Protein AF-A0A938N2I1-F1 (afdb_monomer_lite)

Foldseek 3Di:
DQDDADPVNPHGDDVVVVCVVVVNQDPVNCCVPPNDDPVVVVVVVVVVVPDPDPPVPVVVCVPDVDPCPVVVVVVVVVVVVQQDDPPDCNRPPNVVVVVVVVVVVVVVVPDDPPVNVVVVVVVVVVVVVVVVVVVVVVVVVVVVVVVVVVVVVCVVVVVVVVVVVVCCVVCVPPDDDPPCNVVVVVVVVVVVVVVVVVVVVVVVVVVVVVVVVVVDDDDVVCVVCVVVVVVVVVVVVVVVVVVVVVVVVVVVVVVVLVVQLVVCVVVVHHSDPVCVVVVDDDPVRVVVVVVVVVVCVVVVCVVVVVVVCVVVVVVVVVVVVVVVVPDDDDDDDPVVVVVVVVVVVCVCLVVVLVVLVVVLVVLVVVLVVLQVVQPQDDDDLVVLLVDPADDLVVLVVLLVQLVVLVVQLVVLVVVLVVLVVVLVVLVVVLVVLCVVDVQAEPVNLVVLVVLLVLLVVQVCCCPPVVDHDPVNFVVLCVVQPPDDGSVSSSVSSVVVSVVNVVSCVVCVVSNVVSVVSVVVSVVSVVVSVVSVVSSVVSVVSSVVSQVVVQVSCVVVVGRDDRSVVVSVSVVSSVVSSVSVVVSVVSVVVSVVSVVVVVVVVD

Secondary structure (DSSP, 8-state):
----B-TTSSSBPPHHHHHHHTTT--HHHHHHHH---HHHHHHHHHHHHT--S-HHHHHHHTTS----HHHHHHHHHHHHHHH--TT-SSSHHHHHHHHHHHHHHHHHHHSPPHHHHHHHHHHHHHHHHHHHHHHHHHHHHHHHHHHHHHHHHHHHHHHHHHHHHHHHHHHTTS----TTHHHHHHHHHHHHHHHHHHHHHHHHHHHHHHHHHHH----HHHHHTHHHHHHHHHHHHHHHHHHHHHHHHHHHHHHHHHHHHHHHHHTT--S-GGGGGGG---HHHHHHHHHHHHHHHHHHHHHHHHHHHHHHHHHHHHHHHHHHTT-------HHHHHHHHHHHTTTTHHHHHHHHHHHHHHHHHHHHHHHHHSTT--S-HHHHHT--PPPHHHHHHHHHHHHHHHHHHHHHHHHHHHHHHHHHHHHHHHHHHHHH-----HHHHHHHHHHHHHHHHHHHHHHHT----HHHHHHHHHHT-S-SSHHHHHHHHHHHHHHHHHHHHHTHHHHHHHHHHHHHHHHHHHHHHHHHHHHHHHHHHHHHHHHHHHHHHGGGT-----HHHHHHHHHHHHHHHHHHHHHHHHHHHHHHHHHHHHHHH-

pLDDT: mean 82.37, std 12.14, range [41.56, 96.88]

Radius of gyration: 86.74 Å; chains: 1; bounding box: 166×81×293 Å

Structure (mmCIF, N/CA/C/O backbone):
data_AF-A0A938N2I1-F1
#
_entry.id   AF-A0A938N2I1-F1
#
loop_
_atom_site.group_PDB
_atom_site.id
_atom_site.type_symbol
_atom_site.label_atom_id
_atom_site.label_alt_id
_atom_site.label_comp_id
_atom_site.label_asym_id
_atom_site.label_entity_id
_atom_site.label_seq_id
_atom_site.pdbx_PDB_ins_code
_atom_site.Cartn_x
_atom_site.Cartn_y
_atom_site.Cartn_z
_atom_site.occupancy
_atom_site.B_iso_or_equiv
_atom_site.auth_seq_id
_atom_site.auth_comp_id
_atom_site.auth_asym_id
_atom_site.auth_atom_id
_atom_site.pdbx_PDB_model_num
ATOM 1 N N . ALA A 1 1 ? 80.152 31.173 -165.883 1.00 45.31 1 ALA A N 1
ATOM 2 C CA . ALA A 1 1 ? 80.785 30.835 -167.173 1.00 45.31 1 ALA A CA 1
ATOM 3 C C . ALA A 1 1 ? 79.683 30.381 -168.123 1.00 45.31 1 ALA A C 1
ATOM 5 O O . ALA A 1 1 ? 78.932 29.492 -167.754 1.00 45.31 1 ALA A O 1
ATOM 6 N N . GLN A 1 2 ? 79.508 31.047 -169.268 1.00 51.62 2 GLN A N 1
ATOM 7 C CA . GLN A 1 2 ? 78.517 30.674 -170.286 1.00 51.62 2 GLN A CA 1
ATOM 8 C C . GLN A 1 2 ? 79.033 29.441 -171.042 1.00 51.62 2 GLN A C 1
ATOM 10 O O . GLN A 1 2 ? 79.895 29.564 -171.906 1.00 51.62 2 GLN A O 1
ATOM 15 N N . THR A 1 3 ? 78.586 28.248 -170.651 1.00 59.12 3 THR A N 1
ATOM 16 C CA . THR A 1 3 ? 79.136 26.962 -171.125 1.00 59.12 3 THR A CA 1
ATOM 17 C C . THR A 1 3 ? 78.235 26.197 -172.091 1.00 59.12 3 THR A C 1
ATOM 19 O O . THR A 1 3 ? 78.652 25.154 -172.583 1.00 59.12 3 THR A O 1
ATOM 22 N N . LEU A 1 4 ? 77.033 26.688 -172.405 1.00 66.75 4 LEU A N 1
ATOM 23 C CA . LEU A 1 4 ? 76.120 26.001 -173.322 1.00 66.75 4 LEU A CA 1
ATOM 24 C C . LEU A 1 4 ? 76.159 26.640 -174.714 1.00 66.75 4 LEU A C 1
ATOM 26 O O . LEU A 1 4 ? 75.893 27.832 -174.867 1.00 66.75 4 LEU A O 1
ATOM 30 N N . ARG A 1 5 ? 76.506 25.831 -175.717 1.00 73.50 5 ARG A N 1
ATOM 31 C CA . ARG A 1 5 ? 76.580 26.199 -177.137 1.00 73.50 5 ARG A CA 1
ATOM 32 C C . ARG A 1 5 ? 75.444 25.545 -177.926 1.00 73.50 5 ARG A C 1
ATOM 34 O O . ARG A 1 5 ? 74.864 24.557 -177.474 1.00 73.50 5 ARG A O 1
ATOM 41 N N . ALA A 1 6 ? 75.097 26.127 -179.069 1.00 69.81 6 ALA A N 1
ATOM 42 C CA . ALA A 1 6 ? 74.129 25.584 -180.013 1.00 69.81 6 ALA A CA 1
ATOM 43 C C . ALA A 1 6 ? 74.694 24.354 -180.755 1.00 69.81 6 ALA A C 1
ATOM 45 O O . ALA A 1 6 ? 75.858 23.994 -180.606 1.00 69.81 6 ALA A O 1
ATOM 46 N N . ALA A 1 7 ? 73.852 23.677 -181.545 1.00 73.19 7 ALA A N 1
ATOM 47 C CA . ALA A 1 7 ? 74.183 22.398 -182.187 1.00 73.19 7 ALA A CA 1
ATOM 48 C C . ALA A 1 7 ? 75.323 22.464 -183.231 1.00 73.19 7 ALA A C 1
ATOM 50 O O . ALA A 1 7 ? 75.800 21.418 -183.664 1.00 73.19 7 ALA A O 1
ATOM 51 N N . ASP A 1 8 ? 75.752 23.662 -183.632 1.00 66.75 8 ASP A N 1
ATOM 52 C CA . ASP A 1 8 ? 76.902 23.911 -184.510 1.00 66.75 8 ASP A CA 1
ATOM 53 C C . ASP A 1 8 ? 78.233 24.096 -183.750 1.00 66.75 8 ASP A C 1
ATOM 55 O O . ASP A 1 8 ? 79.271 24.302 -184.372 1.00 66.75 8 ASP A O 1
ATOM 59 N N . ASP A 1 9 ? 78.198 24.004 -182.414 1.00 71.50 9 ASP A N 1
ATOM 60 C CA . ASP A 1 9 ? 79.313 24.102 -181.459 1.00 71.50 9 ASP A CA 1
ATOM 61 C C . ASP A 1 9 ? 80.126 25.417 -181.511 1.00 71.50 9 ASP A C 1
ATOM 63 O O . ASP A 1 9 ? 81.188 25.559 -180.887 1.00 71.50 9 ASP A O 1
ATOM 67 N N . ILE A 1 10 ? 79.603 26.426 -182.213 1.00 70.38 10 ILE A N 1
ATOM 68 C CA . ILE A 1 10 ? 80.241 27.737 -182.391 1.00 70.38 10 ILE A CA 1
ATOM 69 C C . ILE A 1 10 ? 79.422 28.831 -181.703 1.00 70.38 10 ILE A C 1
ATOM 71 O O . ILE A 1 10 ? 80.005 29.663 -181.002 1.00 70.38 10 ILE A O 1
ATOM 75 N N . GLU A 1 11 ? 78.093 28.832 -181.838 1.00 69.62 11 GLU A N 1
ATOM 76 C CA . GLU A 1 11 ? 77.262 29.896 -181.266 1.00 69.62 11 GLU A CA 1
ATOM 77 C C . GLU A 1 11 ? 76.900 29.636 -179.787 1.00 69.62 11 GLU A C 1
ATOM 79 O O . GLU A 1 11 ? 76.426 28.552 -179.440 1.00 69.62 11 GLU A O 1
ATOM 84 N N . PRO A 1 12 ? 77.090 30.607 -178.870 1.00 69.81 12 PRO A N 1
ATOM 85 C CA . PRO A 1 12 ? 76.629 30.490 -177.486 1.00 69.81 12 PRO A CA 1
ATOM 86 C C . PRO A 1 12 ? 75.097 30.604 -177.390 1.00 69.81 12 PRO A C 1
ATOM 88 O O . PRO A 1 12 ? 74.485 31.479 -178.000 1.00 69.81 12 PRO A O 1
ATOM 91 N N . LEU A 1 13 ? 74.471 29.731 -176.594 1.00 70.31 13 LEU A N 1
ATOM 92 C CA . LEU A 1 13 ? 73.016 29.686 -176.422 1.00 70.31 13 LEU A CA 1
ATOM 93 C C . LEU A 1 13 ? 72.529 30.826 -175.504 1.00 70.31 13 LEU A C 1
ATOM 95 O O . LEU A 1 13 ? 73.109 31.058 -174.442 1.00 70.31 13 LEU A O 1
ATOM 99 N N . ASP A 1 14 ? 71.434 31.495 -175.879 1.00 70.94 14 ASP A N 1
ATOM 100 C CA . ASP A 1 14 ? 70.808 32.563 -175.081 1.00 70.94 14 ASP A CA 1
ATOM 101 C C . ASP A 1 14 ? 70.443 32.071 -173.655 1.00 70.94 14 ASP A C 1
ATOM 103 O O . ASP A 1 14 ? 69.648 31.128 -173.521 1.00 70.94 14 ASP A O 1
ATOM 107 N N . PRO A 1 15 ? 70.964 32.704 -172.580 1.00 67.75 15 PRO A N 1
ATOM 108 C CA . PRO A 1 15 ? 70.639 32.364 -171.193 1.00 67.75 15 PRO A CA 1
ATOM 109 C C . PRO A 1 15 ? 69.137 32.361 -170.876 1.00 67.75 15 PRO A C 1
ATOM 111 O O . PRO A 1 15 ? 68.698 31.602 -170.008 1.00 67.75 15 PRO A O 1
ATOM 114 N N . ALA A 1 16 ? 68.330 33.160 -171.586 1.00 69.12 16 ALA A N 1
ATOM 115 C CA . ALA A 1 16 ? 66.882 33.209 -171.381 1.00 69.12 16 ALA A CA 1
ATOM 116 C C . ALA A 1 16 ? 66.193 31.873 -171.716 1.00 69.12 16 ALA A C 1
ATOM 118 O O . ALA A 1 16 ? 65.200 31.505 -171.083 1.00 69.12 16 ALA A O 1
ATOM 119 N N . ARG A 1 17 ? 66.749 31.096 -172.657 1.00 70.25 17 ARG A N 1
ATOM 120 C CA . ARG A 1 17 ? 66.236 29.763 -173.006 1.00 70.25 17 ARG A CA 1
ATOM 121 C C . ARG A 1 17 ? 66.430 28.762 -171.866 1.00 70.25 17 ARG A C 1
ATOM 123 O O . ARG A 1 17 ? 65.514 27.998 -171.576 1.00 70.25 17 ARG A O 1
ATOM 130 N N . LEU A 1 18 ? 67.580 28.802 -171.188 1.00 69.75 18 LEU A N 1
ATOM 131 C CA . LEU A 1 18 ? 67.848 27.953 -170.022 1.00 69.75 18 LEU A CA 1
ATOM 132 C C . LEU A 1 18 ? 66.961 28.350 -168.831 1.00 69.75 18 LEU A C 1
ATOM 134 O O . LEU A 1 18 ? 66.382 27.481 -168.186 1.00 69.75 18 LEU A O 1
ATOM 138 N N . ALA A 1 19 ? 66.788 29.652 -168.583 1.00 67.75 19 ALA A N 1
ATOM 139 C CA . ALA A 1 19 ? 65.918 30.150 -167.516 1.00 67.75 19 ALA A CA 1
ATOM 140 C C . ALA A 1 19 ? 64.449 29.715 -167.695 1.00 67.75 19 ALA A C 1
ATOM 142 O O . ALA A 1 19 ? 63.786 29.365 -166.718 1.00 67.75 19 ALA A O 1
ATOM 143 N N . GLY A 1 20 ? 63.959 29.664 -168.941 1.00 72.44 20 GLY A N 1
ATOM 144 C CA . GLY A 1 20 ? 62.635 29.124 -169.263 1.00 72.44 20 GLY A CA 1
ATOM 145 C C . GLY A 1 20 ? 62.502 27.619 -168.998 1.00 72.44 20 GLY A C 1
ATOM 146 O O . GLY A 1 20 ? 61.461 27.176 -168.522 1.00 72.44 20 GLY A O 1
ATOM 147 N N . MET A 1 21 ? 63.557 26.833 -169.244 1.00 68.19 21 MET A N 1
ATOM 148 C CA . MET A 1 21 ? 63.568 25.389 -168.955 1.00 68.19 21 MET A CA 1
ATOM 149 C C . MET A 1 21 ? 63.706 25.079 -167.453 1.00 68.19 21 MET A C 1
ATOM 151 O O . MET A 1 21 ? 63.210 24.049 -167.005 1.00 68.19 21 MET A O 1
ATOM 155 N N . LEU A 1 22 ? 64.334 25.966 -166.672 1.00 70.25 22 LEU A N 1
ATOM 156 C CA . LEU A 1 22 ? 64.525 25.820 -165.220 1.00 70.25 22 LEU A CA 1
ATOM 157 C C . LEU A 1 22 ? 63.350 26.352 -164.374 1.00 70.25 22 LEU A C 1
ATOM 159 O O . LEU A 1 22 ? 63.388 26.258 -163.148 1.00 70.25 22 LEU A O 1
ATOM 163 N N . GLY A 1 23 ? 62.303 26.911 -164.993 1.00 69.69 23 GLY A N 1
ATOM 164 C CA . GLY A 1 23 ? 61.063 27.285 -164.298 1.00 69.69 23 GLY A CA 1
ATOM 165 C C . GLY A 1 23 ? 61.238 28.302 -163.162 1.00 69.69 23 GLY A C 1
ATOM 166 O O . GLY A 1 23 ? 60.478 28.272 -162.197 1.00 69.69 23 GLY A O 1
ATOM 167 N N . GLY A 1 24 ? 62.243 29.181 -163.247 1.00 69.69 24 GLY A N 1
ATOM 168 C CA . GLY A 1 24 ? 62.524 30.192 -162.220 1.00 69.69 24 GLY A CA 1
ATOM 169 C C . GLY A 1 24 ? 63.278 29.683 -160.985 1.00 69.69 24 GLY A C 1
ATOM 170 O O . GLY A 1 24 ? 63.402 30.429 -160.016 1.00 69.69 24 GLY A O 1
ATOM 171 N N . VAL A 1 25 ? 63.792 28.449 -161.002 1.00 70.06 25 VAL A N 1
ATOM 172 C CA . VAL A 1 25 ? 64.683 27.944 -159.948 1.00 70.06 25 VAL A CA 1
ATOM 173 C C . VAL A 1 25 ? 66.123 28.318 -160.295 1.00 70.06 25 VAL A C 1
ATOM 175 O O . VAL A 1 25 ? 66.682 27.826 -161.275 1.00 70.06 25 VAL A O 1
ATOM 178 N N . ASP A 1 26 ? 66.718 29.202 -159.498 1.00 69.38 26 ASP A N 1
ATOM 179 C CA . ASP A 1 26 ? 68.135 29.549 -159.596 1.00 69.38 26 ASP A CA 1
ATOM 180 C C . ASP A 1 26 ? 69.016 28.545 -158.824 1.00 69.38 26 ASP A C 1
ATOM 182 O O . ASP A 1 26 ? 68.529 27.730 -158.035 1.00 69.38 26 ASP A O 1
ATOM 186 N N . GLU A 1 27 ? 70.331 28.587 -159.060 1.00 66.50 27 GLU A N 1
ATOM 187 C CA . GLU A 1 27 ? 71.318 27.685 -158.437 1.00 66.50 27 GLU A CA 1
ATOM 188 C C . GLU A 1 27 ? 71.217 27.685 -156.901 1.00 66.50 27 GLU A C 1
ATOM 190 O O . GLU A 1 27 ? 71.296 26.633 -156.258 1.00 66.50 27 GLU A O 1
ATOM 195 N N . THR A 1 28 ? 70.954 28.858 -156.319 1.00 66.69 28 THR A N 1
ATOM 196 C CA . THR A 1 28 ? 70.755 29.050 -154.881 1.00 66.69 28 THR A CA 1
ATOM 197 C C . THR A 1 28 ? 69.523 28.301 -154.372 1.00 66.69 28 THR A C 1
ATOM 199 O O . THR A 1 28 ? 69.604 27.562 -153.389 1.00 66.69 28 THR A O 1
ATOM 202 N N . THR A 1 29 ? 68.384 28.441 -155.057 1.00 65.56 29 THR A N 1
ATOM 203 C CA . THR A 1 29 ? 67.123 27.794 -154.673 1.00 65.56 29 THR A CA 1
ATOM 204 C C . THR A 1 29 ? 67.168 26.285 -154.899 1.00 65.56 29 THR A C 1
ATOM 206 O O . THR A 1 29 ? 66.633 25.534 -154.080 1.00 65.56 29 THR A O 1
ATOM 209 N N . PHE A 1 30 ? 67.826 25.817 -155.967 1.00 70.25 30 PHE A N 1
ATOM 210 C CA . PHE A 1 30 ? 68.022 24.383 -156.191 1.00 70.25 30 PHE A CA 1
ATOM 211 C C . PHE A 1 30 ? 68.861 23.767 -155.069 1.00 70.25 30 PHE A C 1
ATOM 213 O O . PHE A 1 30 ? 68.461 22.754 -154.497 1.00 70.25 30 PHE A O 1
ATOM 220 N N . SER A 1 31 ? 69.962 24.421 -154.692 1.00 63.59 31 SER A N 1
ATOM 221 C CA . SER A 1 31 ? 70.847 23.936 -153.630 1.00 63.59 31 SER A CA 1
ATOM 222 C C . SER A 1 31 ? 70.140 23.858 -152.271 1.00 63.59 31 SER A C 1
ATOM 224 O O . SER A 1 31 ? 70.286 22.852 -151.596 1.00 63.59 31 SER A O 1
ATOM 226 N N . GLN A 1 32 ? 69.300 24.840 -151.907 1.00 63.25 32 GLN A N 1
ATOM 227 C CA . GLN A 1 32 ? 68.614 24.874 -150.600 1.00 63.25 32 GLN A CA 1
ATOM 228 C C . GLN A 1 32 ? 67.368 23.981 -150.486 1.00 63.25 32 GLN A C 1
ATOM 230 O O . GLN A 1 32 ? 66.976 23.611 -149.380 1.00 63.25 32 GLN A O 1
ATOM 235 N N . ARG A 1 33 ? 66.676 23.691 -151.598 1.00 60.06 33 ARG A N 1
ATOM 236 C CA . ARG A 1 33 ? 65.424 22.905 -151.583 1.00 60.06 33 ARG A CA 1
ATOM 237 C C . ARG A 1 33 ? 65.586 21.473 -152.086 1.00 60.06 33 ARG A C 1
ATOM 239 O O . ARG A 1 33 ? 64.782 20.624 -151.707 1.00 60.06 33 ARG A O 1
ATOM 246 N N . PHE A 1 34 ? 66.577 21.209 -152.939 1.00 59.84 34 PHE A N 1
ATOM 247 C CA . PHE A 1 34 ? 66.737 19.926 -153.635 1.00 59.84 34 PHE A CA 1
ATOM 248 C C . PHE A 1 34 ? 68.179 19.387 -153.634 1.00 59.84 34 PHE A C 1
ATOM 250 O O . PHE A 1 34 ? 68.386 18.230 -154.000 1.00 59.84 34 PHE A O 1
ATOM 257 N N . GLY A 1 35 ? 69.166 20.182 -153.209 1.00 60.25 35 GLY A N 1
ATOM 258 C CA . GLY A 1 35 ? 70.537 19.742 -152.969 1.00 60.25 35 GLY A CA 1
ATOM 259 C C . GLY A 1 35 ? 70.711 19.240 -151.537 1.00 60.25 35 GLY A C 1
ATOM 260 O O . GLY A 1 35 ? 70.228 19.850 -150.593 1.00 60.25 35 GLY A O 1
ATOM 261 N N . ILE A 1 36 ? 71.397 18.111 -151.362 1.00 60.41 36 ILE A N 1
ATOM 262 C CA . ILE A 1 36 ? 71.869 17.657 -150.051 1.00 60.41 36 ILE A CA 1
ATOM 263 C C . ILE A 1 36 ? 73.392 17.548 -150.128 1.00 60.41 36 ILE A C 1
ATOM 265 O O . ILE A 1 36 ? 73.933 16.645 -150.764 1.00 60.41 36 ILE A O 1
ATOM 269 N N . ASP A 1 37 ? 74.071 18.488 -149.475 1.00 62.97 37 ASP A N 1
ATOM 270 C CA . ASP A 1 37 ? 75.516 18.501 -149.239 1.00 62.97 37 ASP A CA 1
ATOM 271 C C . ASP A 1 37 ? 75.791 18.017 -147.802 1.00 62.97 37 ASP A C 1
ATOM 273 O O . ASP A 1 37 ? 75.073 18.353 -146.857 1.00 62.97 37 ASP A O 1
ATOM 277 N N . TYR A 1 38 ? 76.851 17.226 -147.619 1.00 71.31 38 TYR A N 1
ATOM 278 C CA . TYR A 1 38 ? 77.350 16.793 -146.314 1.00 71.31 38 TYR A CA 1
ATOM 279 C C . TYR A 1 38 ? 77.525 17.955 -145.313 1.00 71.31 38 TYR A C 1
ATOM 281 O O . TYR A 1 38 ? 77.223 17.789 -144.131 1.00 71.31 38 TYR A O 1
ATOM 289 N N . GLN A 1 39 ? 77.950 19.148 -145.747 1.00 65.69 39 GLN A N 1
ATOM 290 C CA . GLN A 1 39 ? 78.059 20.317 -144.866 1.00 65.69 39 GLN A CA 1
ATOM 291 C C . GLN A 1 39 ? 76.696 20.845 -144.387 1.00 65.69 39 GLN A C 1
ATOM 293 O O . GLN A 1 39 ? 76.579 21.228 -143.217 1.00 65.69 39 GLN A O 1
ATOM 298 N N . GLU A 1 40 ? 75.656 20.825 -145.229 1.00 61.50 40 GLU A N 1
ATOM 299 C CA . GLU A 1 40 ? 74.290 21.187 -144.823 1.00 61.50 40 GLU A CA 1
ATOM 300 C C . GLU A 1 40 ? 73.660 20.120 -143.924 1.00 61.50 40 GLU A C 1
ATOM 302 O O . GLU A 1 40 ? 73.012 20.462 -142.934 1.00 61.50 40 GLU A O 1
ATOM 307 N N . LEU A 1 41 ? 73.944 18.837 -144.170 1.00 66.12 41 LEU A N 1
ATOM 308 C CA . LEU A 1 41 ? 73.487 17.741 -143.313 1.00 66.12 41 LEU A CA 1
ATOM 309 C C . LEU A 1 41 ? 74.122 17.803 -141.911 1.00 66.12 41 LEU A C 1
ATOM 311 O O . LEU A 1 41 ? 73.456 17.549 -140.907 1.00 66.12 41 LEU A O 1
ATOM 315 N N . VAL A 1 42 ? 75.392 18.212 -141.815 1.00 69.00 42 VAL A N 1
ATOM 316 C CA . VAL A 1 42 ? 76.092 18.412 -140.534 1.00 69.00 42 VAL A CA 1
ATOM 317 C C . VAL A 1 42 ? 75.622 19.688 -139.815 1.00 69.00 42 VAL A C 1
ATOM 319 O O . VAL A 1 42 ? 75.532 19.686 -138.584 1.00 69.00 42 VAL A O 1
ATOM 322 N N . ARG A 1 43 ? 75.263 20.766 -140.535 1.00 60.88 43 ARG A N 1
ATOM 323 C CA . ARG A 1 43 ? 74.625 21.963 -139.938 1.00 60.88 43 ARG A CA 1
ATOM 324 C C . ARG A 1 43 ? 73.210 21.672 -139.436 1.00 60.88 43 ARG A C 1
ATOM 326 O O . ARG A 1 43 ? 72.906 22.018 -138.295 1.00 60.88 43 ARG A O 1
ATOM 333 N N . GLY A 1 44 ? 72.386 20.991 -140.232 1.00 59.03 44 GLY A N 1
ATOM 334 C CA . GLY A 1 44 ? 71.046 20.546 -139.839 1.00 59.03 44 GLY A CA 1
ATOM 335 C C . GLY A 1 44 ? 71.089 19.569 -138.661 1.00 59.03 44 GLY A C 1
ATOM 336 O O . GLY A 1 44 ? 70.361 19.740 -137.687 1.00 59.03 44 GLY A O 1
ATOM 337 N N . GLY A 1 45 ? 72.029 18.618 -138.675 1.00 62.06 45 GLY A N 1
ATOM 338 C CA . GLY A 1 45 ? 72.260 17.684 -137.570 1.00 62.06 45 GLY A CA 1
ATOM 339 C C . GLY A 1 45 ? 72.716 18.361 -136.272 1.00 62.06 45 GLY A C 1
ATOM 340 O O . GLY A 1 45 ? 72.254 17.985 -135.195 1.00 62.06 45 GLY A O 1
ATOM 341 N N . ARG A 1 46 ? 73.561 19.405 -136.341 1.00 57.78 46 ARG A N 1
ATOM 342 C CA . ARG A 1 46 ? 73.948 20.195 -135.152 1.00 57.78 46 ARG A CA 1
ATOM 343 C C . ARG A 1 46 ? 72.806 21.044 -134.594 1.00 57.78 46 ARG A C 1
ATOM 345 O O . ARG A 1 46 ? 72.719 21.163 -133.376 1.00 57.78 46 ARG A O 1
ATOM 352 N N . ALA A 1 47 ? 71.929 21.583 -135.442 1.00 54.91 47 ALA A N 1
ATOM 353 C CA . ALA A 1 47 ? 70.743 22.323 -135.000 1.00 54.91 47 ALA A CA 1
ATOM 354 C C . ALA A 1 47 ? 69.697 21.407 -134.331 1.00 54.91 47 ALA A C 1
ATOM 356 O O . ALA A 1 47 ? 69.071 21.801 -133.350 1.00 54.91 47 ALA A O 1
ATOM 357 N N . ILE A 1 48 ? 69.567 20.159 -134.797 1.00 56.09 48 ILE A N 1
ATOM 358 C CA . ILE A 1 48 ? 68.667 19.144 -134.218 1.00 56.09 48 ILE A CA 1
ATOM 359 C C . ILE A 1 48 ? 69.208 18.592 -132.884 1.00 56.09 48 ILE A C 1
ATOM 361 O O . ILE A 1 48 ? 68.432 18.315 -131.971 1.00 56.09 48 ILE A O 1
ATOM 365 N N . ALA A 1 49 ? 70.531 18.476 -132.725 1.00 51.62 49 ALA A N 1
ATOM 366 C CA . ALA A 1 49 ? 71.153 17.929 -131.515 1.00 51.62 49 ALA A CA 1
ATOM 367 C C . ALA A 1 49 ? 71.207 18.899 -130.311 1.00 51.62 49 ALA A C 1
ATOM 369 O O . ALA A 1 49 ? 71.518 18.460 -129.206 1.00 51.62 49 ALA A O 1
ATOM 370 N N . GLN A 1 50 ? 70.927 20.199 -130.494 1.00 48.72 50 GLN A N 1
ATOM 371 C CA . GLN A 1 50 ? 71.128 21.231 -129.458 1.00 48.72 50 GLN A CA 1
ATOM 372 C C . GLN A 1 50 ? 69.851 21.926 -128.942 1.00 48.72 50 GLN A C 1
ATOM 374 O O . GLN A 1 50 ? 69.961 22.789 -128.075 1.00 48.72 50 GLN A O 1
ATOM 379 N N . GLY A 1 51 ? 68.642 21.563 -129.391 1.00 41.56 51 GLY A N 1
ATOM 380 C CA . GLY A 1 51 ? 67.440 22.330 -129.021 1.00 41.56 51 GLY A CA 1
ATOM 381 C C . GLY A 1 51 ? 66.110 21.598 -129.175 1.00 41.56 51 GLY A C 1
ATOM 382 O O . GLY A 1 51 ? 65.248 22.026 -129.935 1.00 41.56 51 GLY A O 1
ATOM 383 N N . GLY A 1 52 ? 65.922 20.501 -128.439 1.00 42.00 52 GLY A N 1
ATOM 384 C CA . GLY A 1 52 ? 64.631 19.822 -128.298 1.00 42.00 52 GLY A CA 1
ATOM 385 C C . GLY A 1 52 ? 63.710 20.552 -127.320 1.00 42.00 52 GLY A C 1
ATOM 386 O O . GLY A 1 52 ? 63.575 20.139 -126.172 1.00 42.00 52 GLY A O 1
ATOM 387 N N . GLY A 1 53 ? 63.092 21.644 -127.762 1.00 46.94 53 GLY A N 1
ATOM 388 C CA . GLY A 1 53 ? 62.111 22.383 -126.972 1.00 46.94 53 GLY A CA 1
ATOM 389 C C . GLY A 1 53 ? 61.609 23.608 -127.720 1.00 46.94 53 GLY A C 1
ATOM 390 O O . GLY A 1 53 ? 62.268 24.637 -127.717 1.00 46.94 53 GLY A O 1
ATOM 391 N N . ASP A 1 54 ? 60.432 23.465 -128.326 1.00 55.59 54 ASP A N 1
ATOM 392 C CA . ASP A 1 54 ? 59.667 24.491 -129.051 1.00 55.59 54 ASP A CA 1
ATOM 393 C C . ASP A 1 54 ? 60.020 24.744 -130.531 1.00 55.59 54 ASP A C 1
ATOM 395 O O . ASP A 1 54 ? 60.036 25.865 -131.033 1.00 55.59 54 ASP A O 1
ATOM 399 N N . LEU A 1 55 ? 60.228 23.653 -131.275 1.00 45.31 55 LEU A N 1
ATOM 400 C CA . LEU A 1 55 ? 60.345 23.676 -132.740 1.00 45.31 55 LEU A CA 1
ATOM 401 C C . LEU A 1 55 ? 58.979 23.586 -133.466 1.00 45.31 55 LEU A C 1
ATOM 403 O O . LEU A 1 55 ? 58.924 23.673 -134.686 1.00 45.31 55 LEU A O 1
ATOM 407 N N . GLY A 1 56 ? 57.865 23.427 -132.740 1.00 54.09 56 GLY A N 1
ATOM 408 C CA . GLY A 1 56 ? 56.514 23.365 -133.321 1.00 54.09 56 GLY A CA 1
ATOM 409 C C . GLY A 1 56 ? 55.828 24.728 -133.470 1.00 54.09 56 GLY A C 1
ATOM 410 O O . GLY A 1 56 ? 55.020 24.909 -134.377 1.00 54.09 56 GLY A O 1
ATOM 411 N N . SER A 1 57 ? 56.166 25.702 -132.619 1.00 50.31 57 SER A N 1
ATOM 412 C CA . SER A 1 57 ? 55.518 27.021 -132.578 1.00 50.31 57 SER A CA 1
ATOM 413 C C . SER A 1 57 ? 56.099 28.000 -133.609 1.00 50.31 57 SER A C 1
ATOM 415 O O . SER A 1 57 ? 55.355 28.739 -134.254 1.00 50.31 57 SER A O 1
ATOM 417 N N . VAL A 1 58 ? 57.412 27.951 -133.854 1.00 54.66 58 VAL A N 1
ATOM 418 C CA . VAL A 1 58 ? 58.099 28.834 -134.816 1.00 54.66 58 VAL A CA 1
ATOM 419 C C . VAL A 1 58 ? 57.869 28.387 -136.268 1.00 54.66 58 VAL A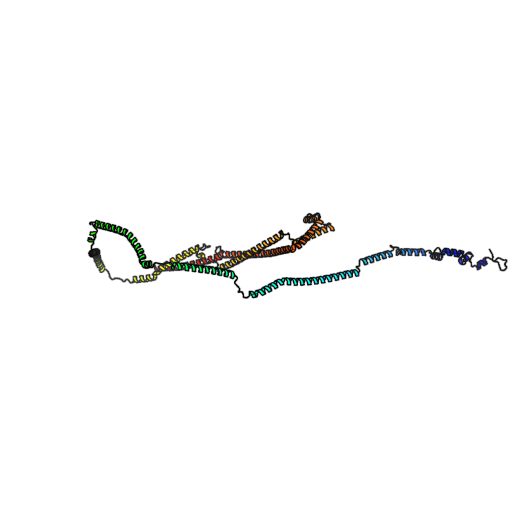 C 1
ATOM 421 O O . VAL A 1 58 ? 57.745 29.224 -137.162 1.00 54.66 58 VAL A O 1
ATOM 424 N N . LEU A 1 59 ? 57.705 27.079 -136.502 1.00 51.75 59 LEU A N 1
ATOM 425 C CA . LEU A 1 59 ? 57.373 26.513 -137.817 1.00 51.75 59 LEU A CA 1
ATOM 426 C C . LEU A 1 59 ? 55.912 26.763 -138.240 1.00 51.75 59 LEU A C 1
ATOM 428 O O . LEU A 1 59 ? 55.632 26.792 -139.435 1.00 51.75 59 LEU A O 1
ATOM 432 N N . PHE A 1 60 ? 54.995 27.011 -137.295 1.00 51.69 60 PHE A N 1
ATOM 433 C CA . PHE A 1 60 ? 53.596 27.358 -137.594 1.00 51.69 60 PHE A CA 1
ATOM 434 C C . PHE A 1 60 ? 53.355 28.880 -137.653 1.00 51.69 60 PHE A C 1
ATOM 436 O O . PHE A 1 60 ? 52.557 29.350 -138.466 1.00 51.69 60 PHE A O 1
ATOM 443 N N . ALA A 1 61 ? 54.085 29.674 -136.858 1.00 52.81 61 ALA A N 1
ATOM 444 C CA . ALA A 1 61 ? 53.946 31.135 -136.815 1.00 52.81 61 ALA A CA 1
ATOM 445 C C . ALA A 1 61 ? 54.487 31.855 -138.069 1.00 52.81 61 ALA A C 1
ATOM 447 O O . ALA A 1 61 ? 54.014 32.941 -138.399 1.00 52.81 61 ALA A O 1
ATOM 448 N N . ALA A 1 62 ? 55.418 31.246 -138.810 1.00 48.00 62 ALA A N 1
ATOM 449 C CA . ALA A 1 62 ? 55.948 31.814 -140.055 1.00 48.00 62 ALA A CA 1
ATOM 450 C C . ALA A 1 62 ? 55.107 31.480 -141.311 1.00 48.00 62 ALA A C 1
ATOM 452 O O . ALA A 1 62 ? 55.317 32.088 -142.357 1.00 48.00 62 ALA A O 1
ATOM 453 N N . GLY A 1 63 ? 54.148 30.544 -141.223 1.00 49.47 63 GLY A N 1
ATOM 454 C CA . GLY A 1 63 ? 53.377 30.048 -142.374 1.00 49.47 63 GLY A CA 1
ATOM 455 C C . GLY A 1 63 ? 51.920 30.521 -142.483 1.00 49.47 63 GLY A C 1
ATOM 456 O O . GLY A 1 63 ? 51.314 30.308 -143.530 1.00 49.47 63 GLY A O 1
ATOM 457 N N . LEU A 1 64 ? 51.335 31.138 -141.442 1.00 55.50 64 LEU A N 1
ATOM 458 C CA . LEU A 1 64 ? 49.878 31.392 -141.381 1.00 55.50 64 LEU A CA 1
ATOM 459 C C . LEU A 1 64 ? 49.424 32.797 -140.926 1.00 55.50 64 LEU A C 1
ATOM 461 O O . LEU A 1 64 ? 48.224 33.033 -140.863 1.00 55.50 64 LEU A O 1
ATOM 465 N N . GLY A 1 65 ? 50.316 33.754 -140.642 1.00 50.97 65 GLY A N 1
ATOM 466 C CA . GLY A 1 65 ? 49.926 35.168 -140.452 1.00 50.97 65 GLY A CA 1
ATOM 467 C C . GLY A 1 65 ? 49.007 35.487 -139.255 1.00 50.97 65 GLY A C 1
ATOM 468 O O . GLY A 1 65 ? 48.368 36.536 -139.250 1.00 50.97 65 GLY A O 1
ATOM 469 N N . ILE A 1 66 ? 48.935 34.623 -138.234 1.00 55.22 66 ILE A N 1
ATOM 470 C CA . ILE A 1 66 ? 48.105 34.815 -137.029 1.00 55.22 66 ILE A CA 1
ATOM 471 C C . ILE A 1 66 ? 49.023 35.046 -135.818 1.00 55.22 66 ILE A C 1
ATOM 473 O O . ILE A 1 66 ? 49.519 34.099 -135.213 1.00 55.22 66 ILE A O 1
ATOM 477 N N . ALA A 1 67 ? 49.255 36.310 -135.459 1.00 57.66 67 ALA A N 1
ATOM 478 C CA . ALA A 1 67 ? 50.131 36.705 -134.347 1.00 57.66 67 ALA A CA 1
ATOM 479 C C . ALA A 1 67 ? 49.487 36.583 -132.941 1.00 57.66 67 ALA A C 1
ATOM 481 O O . ALA A 1 67 ? 50.190 36.712 -131.940 1.00 57.66 67 ALA A O 1
ATOM 482 N N . ASP A 1 68 ? 48.181 36.297 -132.841 1.00 58.97 68 ASP A N 1
ATOM 483 C CA . ASP A 1 68 ? 47.410 36.423 -131.584 1.00 58.97 68 ASP A CA 1
ATOM 484 C C . ASP A 1 68 ? 47.171 35.123 -130.788 1.00 58.97 68 ASP A C 1
ATOM 486 O O . ASP A 1 68 ? 46.686 35.161 -129.654 1.00 58.97 68 ASP A O 1
ATOM 490 N N . LEU A 1 69 ? 47.538 33.949 -131.316 1.00 67.69 69 LEU A N 1
ATOM 491 C CA . LEU A 1 69 ? 47.292 32.666 -130.630 1.00 67.69 69 LEU A CA 1
ATOM 492 C C . LEU A 1 69 ? 48.066 32.526 -129.308 1.00 67.69 69 LEU A C 1
ATOM 494 O O . LEU A 1 69 ? 47.537 31.985 -128.336 1.00 67.69 69 LEU A O 1
ATOM 498 N N . ASN A 1 70 ? 49.281 33.074 -129.232 1.00 66.94 70 ASN A N 1
ATOM 499 C CA . ASN A 1 70 ? 50.092 33.031 -128.012 1.00 66.94 70 ASN A CA 1
ATOM 500 C C . ASN A 1 70 ? 49.507 33.888 -126.880 1.00 66.94 70 ASN A C 1
ATOM 502 O O . ASN A 1 70 ? 49.623 33.511 -125.713 1.00 66.94 70 ASN A O 1
ATOM 506 N N . GLN A 1 71 ? 48.853 35.013 -127.192 1.00 71.75 71 GLN A N 1
ATOM 507 C CA . GLN A 1 71 ? 48.212 35.837 -126.163 1.00 71.75 71 GLN A CA 1
ATOM 508 C C . GLN A 1 71 ? 46.978 35.148 -125.577 1.00 71.75 71 GLN A C 1
ATOM 510 O O . GLN A 1 71 ? 46.804 35.141 -124.359 1.00 71.75 71 GLN A O 1
ATOM 515 N N . ILE A 1 72 ? 46.157 34.511 -126.418 1.00 76.00 72 ILE A N 1
ATOM 516 C CA . ILE A 1 72 ? 44.977 33.762 -125.964 1.00 76.00 72 ILE A CA 1
ATOM 517 C C . ILE A 1 72 ? 45.397 32.542 -125.136 1.00 76.00 72 ILE A C 1
ATOM 519 O O . ILE A 1 72 ? 44.841 32.315 -124.061 1.00 76.00 72 ILE A O 1
ATOM 523 N N . ALA A 1 73 ? 46.412 31.794 -125.582 1.00 75.56 73 ALA A N 1
ATOM 524 C CA . ALA A 1 73 ? 46.948 30.658 -124.834 1.00 75.56 73 ALA A CA 1
ATOM 525 C C . ALA A 1 73 ? 47.497 31.085 -123.463 1.00 75.56 73 ALA A C 1
ATOM 527 O O . ALA A 1 73 ? 47.211 30.438 -122.454 1.00 75.56 73 ALA A O 1
ATOM 528 N N . LYS A 1 74 ? 48.220 32.212 -123.400 1.00 79.12 74 LYS A N 1
ATOM 529 C CA . LYS A 1 74 ? 48.715 32.766 -122.136 1.00 79.12 74 LYS A CA 1
ATOM 530 C C . LYS A 1 74 ? 47.571 33.196 -121.214 1.00 79.12 74 LYS A C 1
ATOM 532 O O . LYS A 1 74 ? 47.583 32.817 -120.051 1.00 79.12 74 LYS A O 1
ATOM 537 N N . ARG A 1 75 ? 46.545 33.885 -121.730 1.00 82.12 75 ARG A N 1
ATOM 538 C CA . ARG A 1 75 ? 45.382 34.302 -120.926 1.00 82.12 75 ARG A CA 1
ATOM 539 C C . ARG A 1 75 ? 44.615 33.112 -120.348 1.00 82.12 75 ARG A C 1
ATOM 541 O O . ARG A 1 75 ? 44.291 33.119 -119.168 1.00 82.12 75 ARG A O 1
ATOM 548 N N . LEU A 1 76 ? 44.365 32.077 -121.152 1.00 81.50 76 LEU A N 1
ATOM 549 C CA . LEU A 1 76 ? 43.714 30.848 -120.682 1.00 81.50 76 LEU A CA 1
ATOM 550 C C . LEU A 1 76 ? 44.568 30.106 -119.645 1.00 81.50 76 LEU A C 1
ATOM 552 O O . LEU A 1 76 ? 44.021 29.531 -118.707 1.00 81.50 76 LEU A O 1
ATOM 556 N N . THR A 1 77 ? 45.896 30.149 -119.785 1.00 81.44 77 THR A N 1
ATOM 557 C CA . THR A 1 77 ? 46.821 29.584 -118.792 1.00 81.44 77 THR A CA 1
ATOM 558 C C . THR A 1 77 ? 46.770 30.374 -117.484 1.00 81.44 77 THR A C 1
ATOM 560 O O . THR A 1 77 ? 46.644 29.764 -116.429 1.00 81.44 77 THR A O 1
ATOM 563 N N . ASP A 1 78 ? 46.779 31.709 -117.539 1.00 82.25 78 ASP A N 1
ATOM 564 C CA . ASP A 1 78 ? 46.678 32.576 -116.357 1.00 82.25 78 ASP A CA 1
ATOM 565 C C . ASP A 1 78 ? 45.317 32.414 -115.645 1.00 82.25 78 ASP A C 1
ATOM 567 O O . ASP A 1 78 ? 45.258 32.347 -114.416 1.00 82.25 78 ASP A O 1
ATOM 571 N N . GLU A 1 79 ? 44.217 32.289 -116.398 1.00 82.06 79 GLU A N 1
ATOM 572 C CA . GLU A 1 79 ? 42.883 31.994 -115.857 1.00 82.06 79 GLU A CA 1
ATOM 573 C C . GLU A 1 79 ? 42.840 30.605 -115.192 1.00 82.06 79 GLU A C 1
ATOM 575 O O . GLU A 1 79 ? 42.337 30.476 -114.074 1.00 82.06 79 GLU A O 1
ATOM 580 N N . ALA A 1 80 ? 43.410 29.571 -115.823 1.00 82.44 80 ALA A N 1
ATOM 581 C CA . ALA A 1 80 ? 43.507 28.228 -115.246 1.00 82.44 80 ALA A CA 1
ATOM 582 C C . ALA A 1 80 ? 44.366 28.208 -113.967 1.00 82.44 80 ALA A C 1
ATOM 584 O O . ALA A 1 80 ? 43.995 27.578 -112.973 1.00 82.44 80 ALA A O 1
ATOM 585 N N . ASP A 1 81 ? 45.458 28.970 -113.964 1.00 83.62 81 ASP A N 1
ATOM 586 C CA . ASP A 1 81 ? 46.410 29.116 -112.865 1.00 83.62 81 ASP A CA 1
ATOM 587 C C . ASP A 1 81 ? 45.802 29.745 -111.598 1.00 83.62 81 ASP A C 1
ATOM 589 O O . ASP A 1 81 ? 46.311 29.523 -110.494 1.00 83.62 81 ASP A O 1
ATOM 593 N N . VAL A 1 82 ? 44.710 30.512 -111.720 1.00 82.75 82 VAL A N 1
ATOM 594 C CA . VAL A 1 82 ? 43.921 31.013 -110.577 1.00 82.75 82 VAL A CA 1
ATOM 595 C C . VAL A 1 82 ? 43.138 29.879 -109.906 1.00 82.75 82 VAL A C 1
ATOM 597 O O . VAL A 1 82 ? 42.991 29.847 -108.677 1.00 82.75 82 VAL A O 1
ATOM 600 N N . PHE A 1 83 ? 42.627 28.936 -110.697 1.00 81.62 83 PHE A N 1
ATOM 601 C CA . PHE A 1 83 ? 41.831 27.821 -110.192 1.00 81.62 83 PHE A CA 1
ATOM 602 C C . PHE A 1 83 ? 42.696 26.678 -109.672 1.00 81.62 83 PHE A C 1
ATOM 604 O O . PHE A 1 83 ? 42.376 26.131 -108.612 1.00 81.62 83 PHE A O 1
ATOM 611 N N . PHE A 1 84 ? 43.791 26.344 -110.360 1.00 83.06 84 PHE A N 1
ATOM 612 C CA . PHE A 1 84 ? 44.639 25.210 -110.011 1.00 83.06 84 PHE A CA 1
ATOM 613 C C . PHE A 1 84 ? 46.083 25.374 -110.495 1.00 83.06 84 PHE A C 1
ATOM 615 O O . PHE A 1 84 ? 46.339 25.614 -111.667 1.00 83.06 84 PHE A O 1
ATOM 622 N N . LYS A 1 85 ? 47.038 25.128 -109.591 1.00 81.19 85 LYS A N 1
ATOM 623 C CA . LYS A 1 85 ? 48.442 24.857 -109.927 1.00 81.19 85 LYS A CA 1
ATOM 624 C C . LYS A 1 85 ? 48.860 23.565 -109.251 1.00 81.19 85 LYS A C 1
ATOM 626 O O . LYS A 1 85 ? 48.649 23.420 -108.050 1.00 81.19 85 LYS A O 1
ATOM 631 N N . ALA A 1 86 ? 49.531 22.672 -109.976 1.00 74.56 86 ALA A N 1
ATOM 632 C CA . ALA A 1 86 ? 49.931 21.360 -109.453 1.00 74.56 86 ALA A CA 1
ATOM 633 C C . ALA A 1 86 ? 50.804 21.424 -108.181 1.00 74.56 86 ALA A C 1
ATOM 635 O O . ALA A 1 86 ? 50.808 20.488 -107.390 1.00 74.56 86 ALA A O 1
ATOM 636 N N . ARG A 1 87 ? 51.546 22.522 -107.977 1.00 74.44 87 ARG A N 1
ATOM 637 C CA . ARG A 1 87 ? 52.393 22.754 -106.790 1.00 74.44 87 ARG A CA 1
ATOM 638 C C . ARG A 1 87 ? 51.995 23.985 -105.967 1.00 74.44 87 ARG A C 1
ATOM 640 O O . ARG A 1 87 ? 52.753 24.398 -105.097 1.00 74.44 87 ARG A O 1
ATOM 647 N N . GLY A 1 88 ? 50.853 24.606 -106.257 1.00 73.69 88 GLY A N 1
ATOM 648 C CA . GLY A 1 88 ? 50.398 25.788 -105.523 1.00 73.69 88 GLY A CA 1
ATOM 649 C C . GLY A 1 88 ? 49.401 25.420 -104.424 1.00 73.69 88 GLY A C 1
ATOM 650 O O . GLY A 1 88 ? 48.607 24.506 -104.597 1.00 73.69 88 GLY A O 1
ATOM 651 N N . SER A 1 89 ? 49.427 26.106 -103.284 1.00 69.81 89 SER A N 1
ATOM 652 C CA . SER A 1 89 ? 48.509 25.845 -102.159 1.00 69.81 89 SER A CA 1
ATOM 653 C C . SER A 1 89 ? 47.376 26.868 -102.043 1.00 69.81 89 SER A C 1
ATOM 655 O O . SER A 1 89 ? 46.395 26.632 -101.345 1.00 69.81 89 SER A O 1
ATOM 657 N N . THR A 1 90 ? 47.496 28.008 -102.727 1.00 76.50 90 THR A N 1
ATOM 658 C CA . THR A 1 90 ? 46.610 29.171 -102.566 1.00 76.50 90 THR A CA 1
ATOM 659 C C . THR A 1 90 ? 45.500 29.249 -103.611 1.00 76.50 90 THR A C 1
ATOM 661 O O . THR A 1 90 ? 44.558 30.023 -103.447 1.00 76.50 90 THR A O 1
ATOM 664 N N . GLN A 1 91 ? 45.588 28.451 -104.678 1.00 87.75 91 GLN A N 1
ATOM 665 C CA . GLN A 1 91 ? 44.577 28.384 -105.729 1.00 87.75 91 GLN A CA 1
ATOM 666 C C . GLN A 1 91 ? 43.267 27.820 -105.182 1.00 87.75 91 GLN A C 1
ATOM 668 O O . GLN A 1 91 ? 43.262 26.968 -104.290 1.00 87.75 91 GLN A O 1
ATOM 673 N N . ARG A 1 92 ? 42.144 28.281 -105.740 1.00 83.12 92 ARG A N 1
ATOM 674 C CA . ARG A 1 92 ? 40.801 28.017 -105.194 1.00 83.12 92 ARG A CA 1
ATOM 675 C C . ARG A 1 92 ? 40.513 26.526 -105.002 1.00 83.12 92 ARG A C 1
ATOM 677 O O . ARG A 1 92 ? 39.958 26.157 -103.971 1.00 83.12 92 ARG A O 1
ATOM 684 N N . ILE A 1 93 ? 40.917 25.678 -105.952 1.00 85.75 93 ILE A N 1
ATOM 685 C CA . ILE A 1 93 ? 40.705 24.225 -105.866 1.00 85.75 93 ILE A CA 1
ATOM 686 C C . ILE A 1 93 ? 41.577 23.613 -104.763 1.00 85.75 93 ILE A C 1
ATOM 688 O O . ILE A 1 93 ? 41.076 22.853 -103.940 1.00 85.75 93 ILE A O 1
ATOM 692 N N . ASN A 1 94 ? 42.855 23.987 -104.680 1.00 86.25 94 ASN A N 1
ATOM 693 C CA . ASN A 1 94 ? 43.784 23.433 -103.689 1.00 86.25 94 ASN A CA 1
ATOM 694 C C . ASN A 1 94 ? 43.421 23.844 -102.252 1.00 86.25 94 ASN A C 1
ATOM 696 O O . ASN A 1 94 ? 43.507 23.027 -101.330 1.00 86.25 94 ASN A O 1
ATOM 700 N N . LYS A 1 95 ? 42.926 25.073 -102.064 1.00 87.19 95 LYS A N 1
ATOM 701 C CA . LYS A 1 95 ? 42.392 25.531 -100.776 1.00 87.19 95 LYS A CA 1
ATOM 702 C C . LYS A 1 95 ? 41.143 24.740 -100.370 1.00 87.19 95 LYS A C 1
ATOM 704 O O . LYS A 1 95 ? 41.094 24.227 -99.258 1.00 87.19 95 LYS A O 1
ATOM 709 N N . ALA A 1 96 ? 40.189 24.560 -101.286 1.00 85.62 96 ALA A N 1
ATOM 710 C CA . ALA A 1 96 ? 38.972 23.787 -101.027 1.00 85.62 96 ALA A CA 1
ATOM 711 C C . ALA A 1 96 ? 39.262 22.303 -100.727 1.00 85.62 96 ALA A C 1
ATOM 713 O O . ALA A 1 96 ? 38.600 21.702 -99.884 1.00 85.62 96 ALA A O 1
ATOM 714 N N . VAL A 1 97 ? 40.271 21.708 -101.375 1.00 87.50 97 VAL A N 1
ATOM 715 C CA . VAL A 1 97 ? 40.728 20.342 -101.064 1.00 87.50 97 VAL A CA 1
ATOM 716 C C . VAL A 1 97 ? 41.293 20.270 -99.646 1.00 87.50 97 VAL A C 1
ATOM 718 O O . VAL A 1 97 ? 40.933 19.353 -98.912 1.00 87.50 97 VAL A O 1
ATOM 721 N N . THR A 1 98 ? 42.115 21.245 -99.248 1.00 87.31 98 THR A N 1
ATOM 722 C CA . THR A 1 98 ? 42.660 21.325 -97.882 1.00 87.31 98 THR A CA 1
ATOM 723 C C . THR A 1 98 ? 41.538 21.457 -96.845 1.00 87.31 98 THR A C 1
ATOM 725 O O . THR A 1 98 ? 41.465 20.657 -95.912 1.00 87.31 98 THR A O 1
ATOM 728 N N . GLU A 1 99 ? 40.597 22.382 -97.058 1.00 88.44 99 GLU A N 1
ATOM 729 C CA . GLU A 1 99 ? 39.431 22.585 -96.184 1.00 88.44 99 GLU A CA 1
ATOM 730 C C . GLU A 1 99 ? 38.560 21.319 -96.081 1.00 88.44 99 GLU A C 1
ATOM 732 O O . GLU A 1 99 ? 38.134 20.938 -94.990 1.00 88.44 99 GLU A O 1
ATOM 737 N N . LEU A 1 100 ? 38.351 20.600 -97.191 1.00 88.94 100 LEU A N 1
ATOM 738 C CA . LEU A 1 100 ? 37.636 19.322 -97.202 1.00 88.94 100 LEU A CA 1
ATOM 739 C C . LEU A 1 100 ? 38.387 18.237 -96.419 1.00 88.94 100 LEU A C 1
ATOM 741 O O . LEU A 1 100 ? 37.759 17.452 -95.706 1.00 88.94 100 LEU A O 1
ATOM 745 N N . THR A 1 101 ? 39.714 18.155 -96.551 1.00 90.00 101 THR A N 1
ATOM 746 C CA . THR A 1 101 ? 40.518 17.188 -95.789 1.00 90.00 101 THR A CA 1
ATOM 747 C C . THR A 1 101 ? 40.513 17.487 -94.295 1.00 90.00 101 THR A C 1
ATOM 749 O O . THR A 1 101 ? 40.370 16.553 -93.505 1.00 90.00 101 THR A O 1
ATOM 752 N N . ASP A 1 102 ? 40.577 18.760 -93.901 1.00 88.88 102 ASP A N 1
ATOM 753 C CA . ASP A 1 102 ? 40.495 19.169 -92.499 1.00 88.88 102 ASP A CA 1
ATOM 754 C C . ASP A 1 102 ? 39.107 18.884 -91.914 1.00 88.88 102 ASP A C 1
ATOM 756 O O . ASP A 1 102 ? 39.010 18.282 -90.845 1.00 88.88 102 ASP A O 1
ATOM 760 N N . ALA A 1 103 ? 38.030 19.207 -92.637 1.00 86.56 103 ALA A N 1
ATOM 761 C CA . ALA A 1 103 ? 36.667 18.879 -92.220 1.00 86.56 103 ALA A CA 1
ATOM 762 C C . ALA A 1 103 ? 36.453 17.360 -92.087 1.00 86.56 103 ALA A C 1
ATOM 764 O O . ALA A 1 103 ? 35.866 16.895 -91.110 1.00 86.56 103 ALA A O 1
ATOM 765 N N . ARG A 1 104 ? 36.985 16.559 -93.026 1.00 88.38 104 ARG A N 1
ATOM 766 C CA . ARG A 1 104 ? 36.960 15.087 -92.942 1.00 88.38 104 ARG A CA 1
ATOM 767 C C . ARG A 1 104 ? 37.742 14.562 -91.737 1.00 88.38 104 ARG A C 1
ATOM 769 O O . ARG A 1 104 ? 37.290 13.602 -91.116 1.00 88.38 104 ARG A O 1
ATOM 776 N N . ARG A 1 105 ? 38.882 15.174 -91.394 1.00 88.12 105 ARG A N 1
ATOM 777 C CA . ARG A 1 105 ? 39.655 14.821 -90.192 1.00 88.12 105 ARG A CA 1
ATOM 778 C C . ARG A 1 105 ? 38.872 15.144 -88.921 1.00 88.12 105 ARG A C 1
ATOM 780 O O . ARG A 1 105 ? 38.738 14.266 -88.084 1.00 88.12 105 ARG A O 1
ATOM 787 N N . ILE A 1 106 ? 38.287 16.339 -88.816 1.00 87.25 106 ILE A N 1
ATOM 788 C CA . ILE A 1 106 ? 37.475 16.744 -87.654 1.00 87.25 106 ILE A CA 1
ATOM 789 C C . ILE A 1 106 ? 36.302 15.778 -87.440 1.00 87.25 106 ILE A C 1
ATOM 791 O O . ILE A 1 106 ? 36.071 15.340 -86.317 1.00 87.25 106 ILE A O 1
ATOM 795 N N . ILE A 1 107 ? 35.594 15.393 -88.510 1.00 85.12 107 ILE A N 1
ATOM 796 C CA . ILE A 1 107 ? 34.507 14.403 -88.427 1.00 85.12 107 ILE A CA 1
ATOM 797 C C . ILE A 1 107 ? 35.036 13.054 -87.931 1.00 85.12 107 ILE A C 1
ATOM 799 O O . ILE A 1 107 ? 34.417 12.441 -87.068 1.00 85.12 107 ILE A O 1
ATOM 803 N N . LYS A 1 108 ? 36.177 12.595 -88.453 1.00 85.19 108 LYS A N 1
ATOM 804 C CA . LYS A 1 108 ? 36.777 11.316 -88.060 1.00 85.19 108 LYS A CA 1
ATOM 805 C C . LYS A 1 108 ? 37.247 11.315 -86.602 1.00 85.19 108 LYS A C 1
ATOM 807 O O . LYS A 1 108 ? 37.037 10.322 -85.917 1.00 85.19 108 LYS A O 1
ATOM 812 N N . ASP A 1 109 ? 37.852 12.403 -86.135 1.00 84.06 109 ASP A N 1
ATOM 813 C CA . ASP A 1 109 ? 38.374 12.524 -84.769 1.00 84.06 109 ASP A CA 1
ATOM 814 C C . ASP A 1 109 ? 37.246 12.695 -83.736 1.00 84.06 109 ASP A C 1
ATOM 816 O O . ASP A 1 109 ? 37.364 12.230 -82.605 1.00 84.06 109 ASP A O 1
ATOM 820 N N . ALA A 1 110 ? 36.127 13.317 -84.125 1.00 81.44 110 ALA A N 1
ATOM 821 C CA . ALA A 1 110 ? 34.928 13.432 -83.291 1.00 81.44 110 ALA A CA 1
ATOM 822 C C . ALA A 1 110 ? 34.075 12.147 -83.261 1.00 81.44 110 ALA A C 1
ATOM 824 O O . ALA A 1 110 ? 33.172 12.023 -82.432 1.00 81.44 110 ALA A O 1
ATOM 825 N N . GLN A 1 111 ? 34.329 11.193 -84.161 1.00 83.81 111 GLN A N 1
ATOM 826 C CA . GLN A 1 111 ? 33.617 9.920 -84.214 1.00 83.81 111 GLN A CA 1
ATOM 827 C C . GLN A 1 111 ? 34.300 8.876 -83.331 1.00 83.81 111 GLN A C 1
ATOM 829 O O . GLN A 1 111 ? 35.478 8.565 -83.491 1.00 83.81 111 GLN A O 1
ATOM 834 N N . LEU A 1 112 ? 33.528 8.269 -82.429 1.00 82.62 112 LEU A N 1
ATOM 835 C CA . LEU A 1 112 ? 33.979 7.093 -81.695 1.00 82.62 112 LEU A CA 1
ATOM 836 C C . LEU A 1 112 ? 33.964 5.881 -82.642 1.00 82.62 112 LEU A C 1
ATOM 838 O O . LEU A 1 112 ? 32.899 5.553 -83.174 1.00 82.62 112 LEU A O 1
ATOM 842 N N . PRO A 1 113 ? 35.094 5.178 -82.846 1.00 85.88 113 PRO A N 1
ATOM 843 C CA . PRO A 1 113 ? 35.100 3.971 -83.657 1.00 85.88 113 PRO A CA 1
ATOM 844 C C . PRO A 1 113 ? 34.150 2.923 -83.072 1.00 85.88 113 PRO A C 1
ATOM 846 O O . PRO A 1 113 ? 34.189 2.642 -81.872 1.00 85.88 113 PRO A O 1
ATOM 849 N N . GLU A 1 114 ? 33.349 2.287 -83.926 1.00 87.12 114 GLU A N 1
ATOM 850 C CA . GLU A 1 114 ? 32.397 1.238 -83.531 1.00 87.12 114 GLU A CA 1
ATOM 851 C C . GLU A 1 114 ? 33.072 0.117 -82.721 1.00 87.12 114 GLU A C 1
ATOM 853 O O . GLU A 1 114 ? 32.509 -0.397 -81.756 1.00 87.12 114 GLU A O 1
ATOM 858 N N . SER A 1 115 ? 34.327 -0.211 -83.043 1.00 87.25 115 SER A N 1
ATOM 859 C CA . SER A 1 115 ? 35.129 -1.193 -82.307 1.00 87.25 115 SER A CA 1
ATOM 860 C C . SER A 1 115 ? 35.436 -0.770 -80.866 1.00 87.25 115 SER A C 1
ATOM 862 O O . SER A 1 115 ? 35.419 -1.612 -79.966 1.00 87.25 115 SER A O 1
ATOM 864 N N . GLN A 1 116 ? 35.684 0.522 -80.619 1.00 88.38 116 GLN A N 1
ATOM 865 C CA . GLN A 1 116 ? 35.898 1.047 -79.270 1.00 88.38 116 GLN A CA 1
ATOM 866 C C . GLN A 1 116 ? 34.587 1.078 -78.487 1.00 88.38 116 GLN A C 1
ATOM 868 O O . GLN A 1 116 ? 34.565 0.607 -77.351 1.00 88.38 116 GLN A O 1
ATOM 873 N N . TRP A 1 117 ? 33.495 1.544 -79.102 1.00 90.69 117 TRP A N 1
ATOM 874 C CA . TRP A 1 117 ? 32.167 1.504 -78.484 1.00 90.69 117 TRP A CA 1
ATOM 875 C C . TRP A 1 117 ? 31.779 0.072 -78.096 1.00 90.69 117 TRP A C 1
ATOM 877 O O . TRP A 1 117 ? 31.475 -0.185 -76.936 1.00 90.69 117 TRP A O 1
ATOM 887 N N . THR A 1 118 ? 31.910 -0.884 -79.021 1.00 92.12 118 THR A N 1
ATOM 888 C CA . THR A 1 118 ? 31.559 -2.296 -78.793 1.00 92.12 118 THR A CA 1
ATOM 889 C C . THR A 1 118 ? 32.399 -2.915 -77.678 1.00 92.12 118 THR A C 1
ATOM 891 O O . THR A 1 118 ? 31.896 -3.704 -76.881 1.00 92.12 118 THR A O 1
ATOM 894 N N . ARG A 1 119 ? 33.687 -2.554 -77.585 1.00 93.44 119 ARG A N 1
ATOM 895 C CA . ARG A 1 119 ? 34.560 -3.001 -76.492 1.00 93.44 119 ARG A CA 1
ATOM 896 C C . ARG A 1 119 ? 34.093 -2.456 -75.141 1.00 93.44 119 ARG A C 1
ATOM 898 O O . ARG A 1 119 ? 34.045 -3.216 -74.178 1.00 93.44 119 ARG A O 1
ATOM 905 N N . HIS A 1 120 ? 33.767 -1.166 -75.064 1.00 91.31 120 HIS A N 1
ATOM 906 C CA . HIS A 1 120 ? 33.318 -0.534 -73.821 1.00 91.31 120 HIS A CA 1
ATOM 907 C C . HIS A 1 120 ? 31.918 -1.005 -73.403 1.00 91.31 120 HIS A C 1
ATOM 909 O O . HIS A 1 120 ? 31.723 -1.311 -72.230 1.00 91.31 120 HIS A O 1
ATOM 915 N N . ASP A 1 121 ? 30.987 -1.161 -74.346 1.00 93.31 121 ASP A N 1
ATOM 916 C CA . ASP A 1 121 ? 29.652 -1.719 -74.098 1.00 93.31 121 ASP A CA 1
ATOM 917 C C . ASP A 1 121 ? 29.735 -3.177 -73.623 1.00 93.31 121 ASP A C 1
ATOM 919 O O . ASP A 1 121 ? 29.118 -3.545 -72.625 1.00 93.31 121 ASP A O 1
ATOM 923 N N . ARG A 1 122 ? 30.586 -4.003 -74.249 1.00 94.62 122 ARG A N 1
ATOM 924 C CA . ARG A 1 122 ? 30.832 -5.375 -73.782 1.00 94.62 122 ARG A CA 1
ATOM 925 C C . ARG A 1 122 ? 31.406 -5.403 -72.367 1.00 94.62 122 ARG A C 1
ATOM 927 O O . ARG A 1 122 ? 30.883 -6.125 -71.524 1.00 94.62 122 ARG A O 1
ATOM 934 N N . ALA A 1 123 ? 32.434 -4.601 -72.091 1.00 94.31 123 ALA A N 1
ATOM 935 C CA . ALA A 1 123 ? 33.042 -4.531 -70.764 1.00 94.31 123 ALA A CA 1
ATOM 936 C C . ALA A 1 123 ? 32.040 -4.066 -69.692 1.00 94.31 123 ALA A C 1
ATOM 938 O O . ALA A 1 123 ? 32.050 -4.585 -68.573 1.00 94.31 123 ALA A O 1
ATOM 939 N N . LEU A 1 124 ? 31.151 -3.126 -70.035 1.00 93.81 124 LEU A N 1
ATOM 940 C CA . LEU A 1 124 ? 30.070 -2.681 -69.160 1.00 93.81 124 LEU A CA 1
ATOM 941 C C . LEU A 1 124 ? 29.087 -3.820 -68.882 1.00 93.81 124 LEU A C 1
ATOM 943 O O . LEU A 1 124 ? 28.831 -4.119 -67.719 1.00 93.81 124 LEU A O 1
ATOM 947 N N . ARG A 1 125 ? 28.586 -4.497 -69.923 1.00 94.38 125 ARG A N 1
ATOM 948 C CA . ARG A 1 125 ? 27.649 -5.623 -69.774 1.00 94.38 125 ARG A CA 1
ATOM 949 C C . ARG A 1 125 ? 28.241 -6.759 -68.946 1.00 94.38 125 ARG A C 1
ATOM 951 O O . ARG A 1 125 ? 27.581 -7.261 -68.045 1.00 94.38 125 ARG A O 1
ATOM 958 N N . GLU A 1 126 ? 29.495 -7.125 -69.195 1.00 95.75 126 GLU A N 1
ATOM 959 C CA . GLU A 1 126 ? 30.203 -8.151 -68.418 1.00 95.75 126 GLU A CA 1
ATOM 960 C C . GLU A 1 126 ? 30.415 -7.738 -66.957 1.00 95.75 126 GLU A C 1
ATOM 962 O O . GLU A 1 126 ? 30.411 -8.584 -66.064 1.00 95.75 126 GLU A O 1
ATOM 967 N N . SER A 1 127 ? 30.634 -6.450 -66.691 1.00 94.06 127 SER A N 1
ATOM 968 C CA . SER A 1 127 ? 30.790 -5.945 -65.323 1.00 94.06 127 SER A CA 1
ATOM 969 C C . SER A 1 127 ? 29.451 -5.885 -64.588 1.00 94.06 127 SER A C 1
ATOM 971 O O . SER A 1 127 ? 29.395 -6.230 -63.411 1.00 94.06 127 SER A O 1
ATOM 973 N N . LEU A 1 128 ? 28.369 -5.509 -65.279 1.00 95.31 128 LEU A N 1
ATOM 974 C CA . LEU A 1 128 ? 27.010 -5.521 -64.736 1.00 95.31 128 LEU A CA 1
ATOM 975 C C . LEU A 1 128 ? 26.547 -6.948 -64.423 1.00 95.31 128 LEU A C 1
ATOM 977 O O . LEU A 1 128 ? 26.081 -7.193 -63.316 1.00 95.31 128 LEU A O 1
ATOM 981 N N . ALA A 1 129 ? 26.764 -7.897 -65.338 1.00 95.50 129 ALA A N 1
ATOM 982 C CA . ALA A 1 129 ? 26.432 -9.304 -65.114 1.00 95.50 129 ALA A CA 1
ATOM 983 C C . ALA A 1 129 ? 27.206 -9.892 -63.921 1.00 95.50 129 ALA A C 1
ATOM 985 O O . ALA A 1 129 ? 26.620 -10.543 -63.059 1.00 95.50 129 ALA A O 1
ATOM 986 N N . ARG A 1 130 ? 28.511 -9.597 -63.813 1.00 95.00 130 ARG A N 1
ATOM 987 C CA . ARG A 1 130 ? 29.320 -9.999 -62.649 1.00 95.00 130 ARG A CA 1
ATOM 988 C C . ARG A 1 130 ? 28.837 -9.357 -61.351 1.00 95.00 130 ARG A C 1
ATOM 990 O O . ARG A 1 130 ? 28.847 -10.010 -60.314 1.00 95.00 130 AR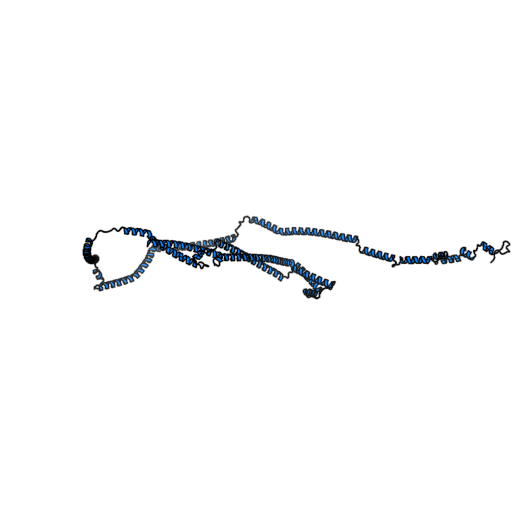G A O 1
ATOM 997 N N . ASN A 1 131 ? 28.426 -8.090 -61.387 1.00 94.25 131 ASN A N 1
ATOM 998 C CA . ASN A 1 131 ? 27.868 -7.421 -60.214 1.00 94.25 131 ASN A CA 1
ATOM 999 C C . ASN A 1 131 ? 26.585 -8.123 -59.750 1.00 94.25 131 ASN A C 1
ATOM 1001 O O . ASN A 1 131 ? 26.475 -8.471 -58.577 1.00 94.25 131 ASN A O 1
ATOM 1005 N N . GLU A 1 132 ? 25.670 -8.409 -60.677 1.00 95.75 132 GLU A N 1
ATOM 1006 C CA . GLU A 1 132 ? 24.418 -9.104 -60.383 1.00 95.75 132 GLU A CA 1
ATOM 1007 C C . GLU A 1 132 ? 24.664 -10.503 -59.793 1.00 95.75 132 GLU A C 1
ATOM 1009 O O . GLU A 1 132 ? 24.091 -10.845 -58.758 1.00 95.75 132 GLU A O 1
ATOM 1014 N N . GLU A 1 133 ? 25.587 -11.277 -60.367 1.00 96.12 133 GLU A N 1
ATOM 1015 C CA . GLU A 1 133 ? 25.981 -12.592 -59.845 1.00 96.12 133 GLU A CA 1
ATOM 1016 C C . GLU A 1 133 ? 26.553 -12.510 -58.418 1.00 96.12 133 GLU A C 1
ATOM 1018 O O . GLU A 1 133 ? 26.185 -13.298 -57.538 1.00 96.12 133 GLU A O 1
ATOM 1023 N N . ILE A 1 134 ? 27.422 -11.528 -58.153 1.00 96.19 134 ILE A N 1
ATOM 1024 C CA . ILE A 1 134 ? 27.995 -11.299 -56.820 1.00 96.19 134 ILE A CA 1
ATOM 1025 C C . ILE A 1 134 ? 26.902 -10.901 -55.826 1.00 96.19 134 ILE A C 1
ATOM 1027 O O . ILE A 1 134 ? 26.893 -11.407 -54.703 1.00 96.19 134 ILE A O 1
ATOM 1031 N N . VAL A 1 135 ? 25.968 -10.032 -56.219 1.00 96.38 135 VAL A N 1
ATOM 1032 C CA . VAL A 1 135 ? 24.841 -9.616 -55.373 1.00 96.38 135 VAL A CA 1
ATOM 1033 C C . VAL A 1 135 ? 23.965 -10.815 -55.015 1.00 96.38 135 VAL A C 1
ATOM 1035 O O . VAL A 1 135 ? 23.664 -11.011 -53.836 1.00 96.38 135 VAL A O 1
ATOM 1038 N N . GLN A 1 136 ? 23.618 -11.660 -55.988 1.00 95.50 136 GLN A N 1
ATOM 1039 C CA . GLN A 1 136 ? 22.835 -12.875 -55.738 1.00 95.50 136 GLN A CA 1
ATOM 1040 C C . GLN A 1 136 ? 23.577 -13.853 -54.822 1.00 95.50 136 GLN A C 1
ATOM 1042 O O . GLN A 1 136 ? 23.009 -14.380 -53.862 1.00 95.50 136 GLN A O 1
ATOM 1047 N N . THR A 1 137 ? 24.878 -14.036 -55.048 1.00 95.62 137 THR A N 1
ATOM 1048 C CA . THR A 1 137 ? 25.721 -14.882 -54.196 1.00 95.62 137 THR A CA 1
ATOM 1049 C C . THR A 1 137 ? 25.781 -14.342 -52.766 1.00 95.62 137 THR A C 1
ATOM 1051 O O . THR A 1 137 ? 25.636 -15.101 -51.806 1.00 95.62 137 THR A O 1
ATOM 1054 N N . LEU A 1 138 ? 25.946 -13.028 -52.598 1.00 95.19 138 LEU A N 1
ATOM 1055 C CA . LEU A 1 138 ? 25.985 -12.371 -51.294 1.00 95.19 138 LEU A CA 1
ATOM 1056 C C . LEU A 1 138 ? 24.655 -12.516 -50.549 1.00 95.19 138 LEU A C 1
ATOM 1058 O O . LEU A 1 138 ? 24.664 -12.805 -49.351 1.00 95.19 138 LEU A O 1
ATOM 1062 N N . LEU A 1 139 ? 23.525 -12.354 -51.242 1.00 95.69 139 LEU A N 1
ATOM 1063 C CA . LEU A 1 139 ? 22.195 -12.582 -50.675 1.00 95.69 139 LEU A CA 1
ATOM 1064 C C . LEU A 1 139 ? 22.049 -14.025 -50.182 1.00 95.69 139 LEU A C 1
ATOM 1066 O O . LEU A 1 139 ? 21.695 -14.235 -49.022 1.00 95.69 139 LEU A O 1
ATOM 1070 N N . GLY A 1 140 ? 22.416 -15.014 -51.003 1.00 95.81 140 GLY A N 1
ATOM 1071 C CA . GLY A 1 140 ? 22.380 -16.425 -50.612 1.00 95.81 140 GLY A CA 1
ATOM 1072 C C . GLY A 1 140 ? 23.253 -16.728 -49.389 1.00 95.81 140 GLY A C 1
ATOM 1073 O O . GLY A 1 140 ? 22.806 -17.382 -48.445 1.00 95.81 140 GLY A O 1
ATOM 1074 N N . LYS A 1 141 ? 24.481 -16.194 -49.350 1.00 95.31 141 LYS A N 1
ATOM 1075 C CA . LYS A 1 141 ? 25.392 -16.368 -48.206 1.00 95.31 141 LYS A CA 1
ATOM 1076 C C . LYS A 1 141 ? 24.887 -15.678 -46.937 1.00 95.31 141 LYS A C 1
ATOM 1078 O O . LYS A 1 141 ? 25.051 -16.238 -45.857 1.00 95.31 141 LYS A O 1
ATOM 1083 N N . ARG A 1 142 ? 24.256 -14.503 -47.039 1.00 94.62 142 ARG A N 1
ATOM 1084 C CA . ARG A 1 142 ? 23.644 -13.806 -45.892 1.00 94.62 142 ARG A CA 1
ATOM 1085 C C . ARG A 1 142 ? 22.469 -14.586 -45.313 1.00 94.62 142 ARG A C 1
ATOM 1087 O O . ARG A 1 142 ? 22.393 -14.730 -44.096 1.00 94.62 142 ARG A O 1
ATOM 1094 N N . THR A 1 143 ? 21.600 -15.127 -46.164 1.00 94.31 143 THR A N 1
ATOM 1095 C CA . THR A 1 143 ? 20.483 -15.970 -45.719 1.00 94.31 143 THR A CA 1
ATOM 1096 C C . THR A 1 143 ? 20.985 -17.221 -45.005 1.00 94.31 143 THR A C 1
ATOM 1098 O O . THR A 1 143 ? 20.486 -17.557 -43.931 1.00 94.31 143 THR A O 1
ATOM 1101 N N . GLU A 1 144 ? 22.009 -17.881 -45.552 1.00 95.50 144 GLU A N 1
ATOM 1102 C CA . GLU A 1 144 ? 22.589 -19.068 -44.921 1.00 95.50 144 GLU A CA 1
ATOM 1103 C C . GLU A 1 144 ? 23.285 -18.737 -43.597 1.00 95.50 144 GLU A C 1
ATOM 1105 O O . GLU A 1 144 ? 23.090 -19.442 -42.608 1.00 95.50 144 GLU A O 1
ATOM 1110 N N . LYS A 1 145 ? 24.017 -17.618 -43.532 1.00 95.50 145 LYS A N 1
ATOM 1111 C CA . LYS A 1 145 ? 24.594 -17.114 -42.281 1.00 95.50 145 LYS A CA 1
ATOM 1112 C C . LYS A 1 145 ? 23.509 -16.909 -41.217 1.00 95.50 145 LYS A C 1
ATOM 1114 O O . LYS A 1 145 ? 23.622 -17.473 -40.136 1.00 95.50 145 LYS A O 1
ATOM 1119 N N . GLY A 1 146 ? 22.423 -16.206 -41.546 1.00 93.88 146 GLY A N 1
ATOM 1120 C CA . GLY A 1 146 ? 21.317 -15.983 -40.609 1.00 93.88 146 GLY A CA 1
ATOM 1121 C C . GLY A 1 146 ? 20.561 -17.263 -40.220 1.00 93.88 146 GLY A C 1
ATOM 1122 O O . GLY A 1 146 ? 19.961 -17.340 -39.148 1.00 93.88 146 GLY A O 1
ATOM 1123 N N . ARG A 1 147 ? 20.566 -18.306 -41.063 1.00 96.19 147 ARG A N 1
ATOM 1124 C CA . ARG A 1 147 ? 20.058 -19.639 -40.694 1.00 96.19 147 ARG A CA 1
ATOM 1125 C C . ARG A 1 147 ? 20.969 -20.313 -39.667 1.00 96.19 147 ARG A C 1
ATOM 1127 O O . ARG A 1 147 ? 20.462 -20.858 -38.689 1.00 96.19 147 ARG A O 1
ATOM 1134 N N . LEU A 1 148 ? 22.282 -20.276 -39.888 1.00 95.88 148 LEU A N 1
ATOM 1135 C CA . LEU A 1 148 ? 23.278 -20.891 -39.010 1.00 95.88 148 LEU A CA 1
ATOM 1136 C C . LEU A 1 148 ? 23.402 -20.167 -37.665 1.00 95.88 148 LEU A C 1
ATOM 1138 O O . LEU A 1 148 ? 23.509 -20.840 -36.647 1.00 95.88 148 LEU A O 1
ATOM 1142 N N . GLU A 1 149 ? 23.315 -18.836 -37.637 1.00 94.56 149 GLU A N 1
ATOM 1143 C CA . GLU A 1 149 ? 23.307 -18.043 -36.396 1.00 94.56 149 GLU A CA 1
ATOM 1144 C C . GLU A 1 149 ? 22.102 -18.400 -35.521 1.00 94.56 149 GLU A C 1
ATOM 1146 O O . GLU A 1 149 ? 22.283 -18.764 -34.363 1.00 94.56 149 GLU A O 1
ATOM 1151 N N . ARG A 1 150 ? 20.889 -18.444 -36.094 1.00 93.69 150 ARG A N 1
ATOM 1152 C CA . ARG A 1 150 ? 19.684 -18.888 -35.368 1.00 93.69 150 ARG A CA 1
ATOM 1153 C C . ARG A 1 150 ? 19.806 -20.314 -34.828 1.00 93.69 150 ARG A C 1
ATOM 1155 O O . ARG A 1 150 ? 19.327 -20.602 -33.737 1.00 93.69 150 ARG A O 1
ATOM 1162 N N . LEU A 1 151 ? 20.433 -21.217 -35.585 1.00 93.50 151 LEU A N 1
ATOM 1163 C CA . LEU A 1 151 ? 20.723 -22.581 -35.127 1.00 93.50 151 LEU A CA 1
ATOM 1164 C C . LEU A 1 151 ? 21.732 -22.583 -33.971 1.00 93.50 151 LEU A C 1
ATOM 1166 O O . LEU A 1 151 ? 21.519 -23.285 -32.986 1.00 93.50 151 LEU A O 1
ATOM 1170 N N . GLY A 1 152 ? 22.792 -21.779 -34.071 1.00 92.69 152 GLY A N 1
ATOM 1171 C CA . GLY A 1 152 ? 23.792 -21.600 -33.019 1.00 92.69 152 GLY A CA 1
ATOM 1172 C C . GLY A 1 152 ? 23.197 -21.046 -31.726 1.00 92.69 152 GLY A C 1
ATOM 1173 O O . GLY A 1 152 ? 23.501 -21.558 -30.654 1.00 92.69 152 GLY A O 1
ATOM 1174 N N . GLU A 1 153 ? 22.299 -20.065 -31.822 1.00 91.69 153 GLU A N 1
ATOM 1175 C CA . GLU A 1 153 ? 21.571 -19.500 -30.678 1.00 91.69 153 GLU A CA 1
ATOM 1176 C C . GLU A 1 153 ? 20.575 -20.495 -30.063 1.00 91.69 153 GLU A C 1
ATOM 1178 O O . GLU A 1 153 ? 20.407 -20.541 -28.844 1.00 91.69 153 GLU A O 1
ATOM 1183 N N . ALA A 1 154 ? 19.924 -21.320 -30.888 1.00 93.00 154 ALA A N 1
ATOM 1184 C CA . ALA A 1 154 ? 18.947 -22.298 -30.419 1.00 93.00 154 ALA A CA 1
ATOM 1185 C C . ALA A 1 154 ? 19.591 -23.514 -29.731 1.00 93.00 154 ALA A C 1
ATOM 1187 O O . ALA A 1 154 ? 19.004 -24.060 -28.796 1.00 93.00 154 ALA A O 1
ATOM 1188 N N . LEU A 1 155 ? 20.783 -23.946 -30.160 1.00 93.94 155 LEU A N 1
ATOM 1189 C CA . LEU A 1 155 ? 21.449 -25.159 -29.662 1.00 93.94 1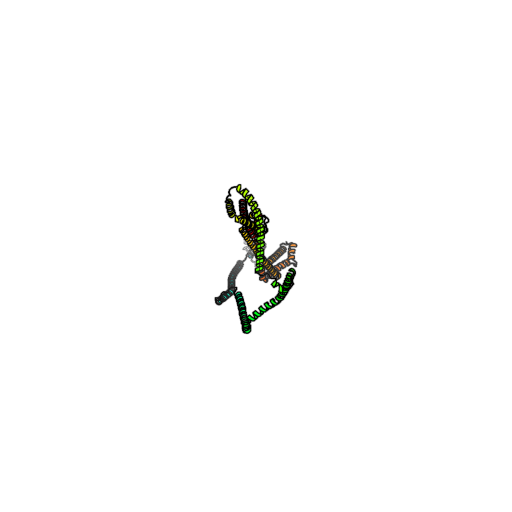55 LEU A CA 1
ATOM 1190 C C . LEU A 1 155 ? 21.626 -25.198 -28.128 1.00 93.94 155 LEU A C 1
ATOM 1192 O O . LEU A 1 155 ? 21.242 -26.206 -27.533 1.00 93.94 155 LEU A O 1
ATOM 1196 N N . PRO A 1 156 ? 22.121 -24.143 -27.447 1.00 92.12 156 PRO A N 1
ATOM 1197 C CA . PRO A 1 156 ? 22.222 -24.125 -25.986 1.00 92.12 156 PRO A CA 1
ATOM 1198 C C . PRO A 1 156 ? 20.869 -24.267 -25.284 1.00 92.12 156 PRO A C 1
ATOM 1200 O O . PRO A 1 156 ? 20.762 -24.951 -24.268 1.00 92.12 156 PRO A O 1
ATOM 1203 N N . VAL A 1 157 ? 19.821 -23.638 -25.827 1.00 91.75 157 VAL A N 1
ATOM 1204 C CA . VAL A 1 157 ? 18.464 -23.700 -25.263 1.00 91.75 157 VAL A CA 1
ATOM 1205 C C . VAL A 1 157 ? 17.865 -25.091 -25.457 1.00 91.75 157 VAL A C 1
ATOM 1207 O O . VAL A 1 157 ? 17.249 -25.622 -24.534 1.00 91.75 157 VAL A O 1
ATOM 1210 N N . ILE A 1 158 ? 18.081 -25.705 -26.624 1.00 93.25 158 ILE A N 1
ATOM 1211 C CA . ILE A 1 158 ? 17.675 -27.087 -26.912 1.00 93.25 158 ILE A CA 1
ATOM 1212 C C . ILE A 1 158 ? 18.394 -28.053 -25.965 1.00 93.25 158 ILE A C 1
ATOM 1214 O O . ILE A 1 158 ? 17.725 -28.853 -25.318 1.00 93.25 158 ILE A O 1
ATOM 1218 N N . GLY A 1 159 ? 19.714 -27.920 -25.801 1.00 92.38 159 GLY A N 1
ATOM 1219 C CA . GLY A 1 159 ? 20.487 -28.741 -24.866 1.00 92.38 159 GLY A CA 1
ATOM 1220 C C . GLY A 1 159 ? 20.006 -28.583 -23.423 1.00 92.38 159 GLY A C 1
ATOM 1221 O O . GLY A 1 159 ? 19.731 -29.571 -22.750 1.00 92.38 159 GLY A O 1
ATOM 1222 N N . ARG A 1 160 ? 19.781 -27.342 -22.963 1.00 91.38 160 ARG A N 1
ATOM 1223 C CA . ARG A 1 160 ? 19.216 -27.077 -21.629 1.00 91.38 160 ARG A CA 1
ATOM 1224 C C . ARG A 1 160 ? 17.830 -27.697 -21.463 1.00 91.38 160 ARG A C 1
ATOM 1226 O O . ARG A 1 160 ? 17.523 -28.225 -20.399 1.00 91.38 160 ARG A O 1
ATOM 1233 N N . ARG A 1 161 ? 16.987 -27.642 -22.497 1.00 93.19 161 ARG A N 1
ATOM 1234 C CA . ARG A 1 161 ? 15.662 -28.270 -22.485 1.00 93.19 161 ARG A CA 1
ATOM 1235 C C . ARG A 1 161 ? 15.766 -29.789 -22.376 1.00 93.19 161 ARG A C 1
ATOM 1237 O O . ARG A 1 161 ? 14.998 -30.370 -21.620 1.00 93.19 161 ARG A O 1
ATOM 1244 N N . GLU A 1 162 ? 16.677 -30.426 -23.106 1.00 93.69 162 GLU A N 1
ATOM 1245 C CA . GLU A 1 162 ? 16.915 -31.871 -23.002 1.00 93.69 162 GLU A CA 1
ATOM 1246 C C . GLU A 1 162 ? 17.375 -32.266 -21.597 1.00 93.69 162 GLU A C 1
ATOM 1248 O O . GLU A 1 162 ? 16.816 -33.198 -21.022 1.00 93.69 162 GLU A O 1
ATOM 1253 N N . THR A 1 163 ? 18.309 -31.512 -21.004 1.00 92.06 163 THR A N 1
ATOM 1254 C CA . THR A 1 163 ? 18.745 -31.720 -19.615 1.00 92.06 163 THR A CA 1
ATOM 1255 C C . THR A 1 163 ? 17.580 -31.597 -18.636 1.00 92.06 163 THR A C 1
ATOM 1257 O O . THR A 1 163 ? 17.330 -32.516 -17.864 1.00 92.06 163 THR A O 1
ATOM 1260 N N . LEU A 1 164 ? 16.806 -30.509 -18.711 1.00 90.75 164 LEU A N 1
ATOM 1261 C CA . LEU A 1 164 ? 15.663 -30.293 -17.820 1.00 90.75 164 LEU A CA 1
ATOM 1262 C C . LEU A 1 164 ? 14.589 -31.376 -17.986 1.00 90.75 164 LEU A C 1
ATOM 1264 O O . LEU A 1 164 ? 14.022 -31.836 -17.001 1.00 90.75 164 LEU A O 1
ATOM 1268 N N . LEU A 1 165 ? 14.317 -31.826 -19.214 1.00 92.12 165 LEU A N 1
ATOM 1269 C CA . LEU A 1 165 ? 13.373 -32.920 -19.454 1.00 92.12 165 LEU A CA 1
ATOM 1270 C C . LEU A 1 165 ? 13.864 -34.266 -18.914 1.00 92.12 165 LEU A C 1
ATOM 1272 O O . LEU A 1 165 ? 13.031 -35.092 -18.551 1.00 92.12 165 LEU A O 1
ATOM 1276 N N . ALA A 1 166 ? 15.178 -34.490 -18.850 1.00 90.62 166 ALA A N 1
ATOM 1277 C CA . ALA A 1 166 ? 15.753 -35.662 -18.196 1.00 90.62 166 ALA A CA 1
ATOM 1278 C C . ALA A 1 166 ? 15.708 -35.557 -16.658 1.00 90.62 166 ALA A C 1
ATOM 1280 O O . ALA A 1 166 ? 15.585 -36.576 -15.983 1.00 90.62 166 ALA A O 1
ATOM 1281 N N . GLU A 1 167 ? 15.767 -34.342 -16.105 1.00 89.19 167 GLU A N 1
ATOM 1282 C CA . GLU A 1 167 ? 15.683 -34.086 -14.661 1.00 89.19 167 GLU A CA 1
ATOM 1283 C C . GLU A 1 167 ? 14.250 -34.170 -14.114 1.00 89.19 167 GLU A C 1
ATOM 1285 O O . GLU A 1 167 ? 14.053 -34.642 -12.997 1.00 89.19 167 GLU A O 1
ATOM 1290 N N . VAL A 1 168 ? 13.235 -33.766 -14.888 1.00 87.19 168 VAL A N 1
ATOM 1291 C CA . VAL A 1 168 ? 11.824 -33.756 -14.446 1.00 87.19 168 VAL A CA 1
ATOM 1292 C C . VAL A 1 168 ? 11.344 -35.114 -13.898 1.00 87.19 168 VAL A C 1
ATOM 1294 O O . VAL A 1 168 ? 10.765 -35.118 -12.812 1.00 87.19 168 VAL A O 1
ATOM 1297 N N . PRO A 1 169 ? 11.593 -36.272 -14.548 1.00 88.56 169 PRO A N 1
ATOM 1298 C CA . PRO A 1 169 ? 11.228 -37.579 -13.999 1.00 88.56 169 PRO A CA 1
ATOM 1299 C C . PRO A 1 169 ? 11.860 -37.890 -12.637 1.00 88.56 169 PRO A C 1
ATOM 1301 O O . PRO A 1 169 ? 11.245 -38.588 -11.840 1.00 88.56 169 PRO A O 1
ATOM 1304 N N . LEU A 1 170 ? 13.058 -37.365 -12.342 1.00 87.00 170 LEU A N 1
ATOM 1305 C CA . LEU A 1 170 ? 13.750 -37.609 -11.067 1.00 87.00 170 LEU A CA 1
ATOM 1306 C C . LEU A 1 170 ? 13.043 -36.943 -9.880 1.00 87.00 170 LEU A C 1
ATOM 1308 O O . LEU A 1 170 ? 13.212 -37.371 -8.741 1.00 87.00 170 LEU A O 1
ATOM 1312 N N . VAL A 1 171 ? 12.268 -35.892 -10.147 1.00 85.25 171 VAL A N 1
ATOM 1313 C CA . VAL A 1 171 ? 11.540 -35.111 -9.139 1.00 85.25 171 VAL A CA 1
ATOM 1314 C C . VAL A 1 171 ? 10.023 -35.205 -9.304 1.00 85.25 171 VAL A C 1
ATOM 1316 O O . VAL A 1 171 ? 9.294 -34.549 -8.567 1.00 85.25 171 VAL A O 1
ATOM 1319 N N . ALA A 1 172 ? 9.531 -36.017 -10.246 1.00 82.38 172 ALA A N 1
ATOM 1320 C CA . ALA A 1 172 ? 8.108 -36.113 -10.574 1.00 82.38 172 ALA A CA 1
ATOM 1321 C C . ALA A 1 172 ? 7.258 -36.615 -9.396 1.00 82.38 172 ALA A C 1
ATOM 1323 O O . ALA A 1 172 ? 6.144 -36.136 -9.198 1.00 82.38 172 ALA A O 1
ATOM 1324 N N . ASP A 1 173 ? 7.810 -37.525 -8.592 1.00 84.81 173 ASP A N 1
ATOM 1325 C CA . ASP A 1 173 ? 7.143 -38.082 -7.410 1.00 84.81 173 ASP A CA 1
ATOM 1326 C C . ASP A 1 173 ? 7.386 -37.249 -6.138 1.00 84.81 173 ASP A C 1
ATOM 1328 O O . ASP A 1 173 ? 6.901 -37.596 -5.057 1.00 84.81 173 ASP A O 1
ATOM 1332 N N . ALA A 1 174 ? 8.152 -36.153 -6.228 1.00 82.06 174 ALA A N 1
ATOM 1333 C CA . ALA A 1 174 ? 8.406 -35.300 -5.079 1.00 82.06 174 ALA A CA 1
ATOM 1334 C C . ALA A 1 174 ? 7.117 -34.548 -4.695 1.00 82.06 174 ALA A C 1
ATOM 1336 O O . ALA A 1 174 ? 6.504 -33.893 -5.542 1.00 82.06 174 ALA A O 1
ATOM 1337 N N . PRO A 1 175 ? 6.691 -34.597 -3.421 1.00 82.12 175 PRO A N 1
ATOM 1338 C CA . PRO A 1 175 ? 5.519 -33.856 -2.984 1.00 82.12 175 PRO A CA 1
ATOM 1339 C C . PRO A 1 175 ? 5.764 -32.354 -3.155 1.00 82.12 175 PRO A C 1
ATOM 1341 O O . PRO A 1 175 ? 6.796 -31.831 -2.733 1.00 82.12 175 PRO A O 1
ATOM 1344 N N . LEU A 1 176 ? 4.800 -31.652 -3.753 1.00 82.44 176 LEU A N 1
ATOM 1345 C CA . LEU A 1 176 ? 4.836 -30.196 -3.859 1.00 82.44 176 LEU A CA 1
ATOM 1346 C C . LEU A 1 176 ? 4.681 -29.593 -2.463 1.00 82.44 176 LEU A C 1
ATOM 1348 O O . LEU A 1 176 ? 3.594 -29.580 -1.883 1.00 82.44 176 LEU A O 1
ATOM 1352 N N . LEU A 1 177 ? 5.797 -29.124 -1.916 1.00 87.06 177 LEU A N 1
ATOM 1353 C CA . LEU A 1 177 ? 5.822 -28.483 -0.615 1.00 87.06 177 LEU A CA 1
ATOM 1354 C C . LEU A 1 177 ? 5.332 -27.033 -0.751 1.00 87.06 177 LEU A C 1
ATOM 1356 O O . LEU A 1 177 ? 5.749 -26.331 -1.675 1.00 87.06 177 LEU A O 1
ATOM 1360 N N . PRO A 1 178 ? 4.462 -26.566 0.158 1.00 87.81 178 PRO A N 1
ATOM 1361 C CA . PRO A 1 178 ? 4.102 -25.157 0.257 1.00 87.81 178 PRO A CA 1
ATOM 1362 C C . PRO A 1 178 ? 5.332 -24.245 0.390 1.00 87.81 178 PRO A C 1
ATOM 1364 O O . PRO A 1 178 ? 6.357 -24.650 0.940 1.00 87.81 178 PRO A O 1
ATOM 1367 N N . ALA A 1 179 ? 5.232 -22.998 -0.079 1.00 85.75 179 ALA A N 1
ATOM 1368 C CA . ALA A 1 179 ? 6.344 -22.040 -0.056 1.00 85.75 179 ALA A CA 1
ATOM 1369 C C . ALA A 1 179 ? 6.870 -21.742 1.365 1.00 85.75 179 ALA A C 1
ATOM 1371 O O . ALA A 1 179 ? 8.051 -21.455 1.542 1.00 85.75 179 ALA A O 1
ATOM 1372 N N . ASP A 1 180 ? 6.008 -21.867 2.375 1.00 90.50 180 ASP A N 1
ATOM 1373 C CA . ASP A 1 180 ? 6.299 -21.685 3.800 1.00 90.50 180 ASP A CA 1
ATOM 1374 C C . ASP A 1 180 ? 6.829 -22.960 4.487 1.00 90.50 180 ASP A C 1
ATOM 1376 O O . ASP A 1 180 ? 7.159 -22.941 5.674 1.00 90.50 180 ASP A O 1
ATOM 1380 N N . PHE A 1 181 ? 6.952 -24.086 3.771 1.00 92.88 181 PHE A N 1
ATOM 1381 C CA . PHE A 1 181 ? 7.421 -25.353 4.341 1.00 92.88 181 PHE A CA 1
ATOM 1382 C C . PHE A 1 181 ? 8.780 -25.252 5.057 1.00 92.88 181 PHE A C 1
ATOM 1384 O O . PHE A 1 181 ? 8.905 -25.830 6.141 1.00 92.88 181 PHE A O 1
ATOM 1391 N N . PRO A 1 182 ? 9.805 -24.540 4.535 1.00 90.75 182 PRO A N 1
ATOM 1392 C CA . PRO A 1 182 ? 11.082 -24.411 5.234 1.00 90.75 182 PRO A CA 1
ATOM 1393 C C . PRO A 1 182 ? 10.946 -23.731 6.600 1.00 90.75 182 PRO A C 1
ATOM 1395 O O . PRO A 1 182 ? 11.598 -24.151 7.557 1.00 90.75 182 PRO A O 1
ATOM 1398 N N . GLU A 1 183 ? 10.091 -22.713 6.699 1.00 91.88 183 GLU A N 1
ATOM 1399 C CA . GLU A 1 183 ? 9.833 -21.982 7.941 1.00 91.88 183 GLU A CA 1
ATOM 1400 C C . GLU A 1 183 ? 9.038 -22.847 8.915 1.00 91.88 183 GLU A C 1
ATOM 1402 O O . GLU A 1 183 ? 9.488 -23.066 10.039 1.00 91.88 183 GLU A O 1
ATOM 1407 N N . ARG A 1 184 ? 7.950 -23.469 8.444 1.00 92.25 184 ARG A N 1
ATOM 1408 C CA . ARG A 1 184 ? 7.138 -24.396 9.244 1.00 92.25 184 ARG A CA 1
ATOM 1409 C C . ARG A 1 184 ? 7.941 -25.579 9.769 1.00 92.25 184 ARG A C 1
ATOM 1411 O O . ARG A 1 184 ? 7.766 -25.978 10.916 1.00 92.25 184 ARG A O 1
ATOM 1418 N N . ARG A 1 185 ? 8.847 -26.141 8.961 1.00 94.38 185 ARG A N 1
ATOM 1419 C CA . ARG A 1 185 ? 9.748 -27.217 9.396 1.00 94.38 185 ARG A CA 1
ATOM 1420 C C . ARG A 1 185 ? 10.690 -26.729 10.493 1.00 94.38 185 ARG A C 1
ATOM 1422 O O . ARG A 1 185 ? 10.881 -27.449 11.470 1.00 94.38 185 ARG A O 1
ATOM 1429 N N . ARG A 1 186 ? 11.309 -25.555 10.325 1.00 94.12 186 ARG A N 1
ATOM 1430 C CA . ARG A 1 186 ? 12.219 -24.979 11.331 1.00 94.12 186 ARG A CA 1
ATOM 1431 C C . ARG A 1 186 ? 11.481 -24.735 12.640 1.00 94.12 186 ARG A C 1
ATOM 1433 O O . ARG A 1 186 ? 11.941 -25.207 13.669 1.00 94.12 186 ARG A O 1
ATOM 1440 N N . GLU A 1 187 ? 10.319 -24.096 12.583 1.00 93.19 187 GLU A N 1
ATOM 1441 C CA . GLU A 1 187 ? 9.496 -23.820 13.758 1.00 93.19 187 GLU A CA 1
ATOM 1442 C C . GLU A 1 187 ? 9.068 -25.110 14.470 1.00 93.19 187 GLU A C 1
ATOM 1444 O O . GLU A 1 187 ? 9.289 -25.245 15.672 1.00 93.19 187 GLU A O 1
ATOM 1449 N N . ALA A 1 188 ? 8.553 -26.097 13.728 1.00 93.50 188 ALA A N 1
ATOM 1450 C CA . ALA A 1 188 ? 8.156 -27.384 14.294 1.00 93.50 188 ALA A CA 1
ATOM 1451 C C . ALA A 1 188 ? 9.339 -28.146 14.915 1.00 93.50 188 ALA A C 1
ATOM 1453 O O . ALA A 1 188 ? 9.179 -28.786 15.951 1.00 93.50 188 ALA A O 1
ATOM 1454 N N . THR A 1 189 ? 10.531 -28.064 14.313 1.00 96.00 189 THR A N 1
ATOM 1455 C CA . THR A 1 189 ? 11.743 -28.700 14.858 1.00 96.00 189 THR A CA 1
ATOM 1456 C C . THR A 1 189 ? 12.163 -28.028 16.165 1.00 96.00 189 THR A C 1
ATOM 1458 O O . THR A 1 189 ? 12.364 -28.718 17.159 1.00 96.00 189 THR A O 1
ATOM 1461 N N . THR A 1 190 ? 12.202 -26.693 16.201 1.00 94.06 190 THR A N 1
ATOM 1462 C CA . THR A 1 190 ? 12.529 -25.927 17.414 1.00 94.06 190 THR A CA 1
ATOM 1463 C C . THR A 1 190 ? 11.524 -26.191 18.536 1.00 94.06 190 THR A C 1
ATOM 1465 O O . THR A 1 190 ? 11.915 -26.394 19.683 1.00 94.06 190 THR A O 1
ATOM 1468 N N . GLN A 1 191 ? 10.225 -26.222 18.221 1.00 94.25 191 GLN A N 1
ATOM 1469 C CA . GLN A 1 191 ? 9.178 -26.533 19.198 1.00 94.25 191 GLN A CA 1
ATOM 1470 C C . GLN A 1 191 ? 9.308 -27.964 19.727 1.00 94.25 191 GLN A C 1
ATOM 1472 O O . GLN A 1 191 ? 9.164 -28.187 20.930 1.00 94.25 191 GLN A O 1
ATOM 1477 N N . PHE A 1 192 ? 9.607 -28.929 18.854 1.00 95.75 192 PHE A N 1
ATOM 1478 C CA . PHE A 1 192 ? 9.829 -30.317 19.248 1.00 95.75 192 PHE A CA 1
ATOM 1479 C C . PHE A 1 192 ? 11.028 -30.451 20.195 1.00 95.75 192 PHE A C 1
ATOM 1481 O O . PHE A 1 192 ? 10.905 -31.078 21.245 1.00 95.75 192 PHE A O 1
ATOM 1488 N N . GLU A 1 193 ? 12.160 -29.826 19.864 1.00 95.06 193 GLU A N 1
ATOM 1489 C CA . GLU A 1 193 ? 13.363 -29.834 20.704 1.00 95.06 193 GLU A CA 1
ATOM 1490 C C . GLU A 1 193 ? 13.106 -29.180 22.069 1.00 95.06 193 GLU A C 1
ATOM 1492 O O . GLU A 1 193 ? 13.387 -29.793 23.099 1.00 95.06 193 GLU A O 1
ATOM 1497 N N . ALA A 1 194 ? 12.468 -28.004 22.097 1.00 94.12 194 ALA A N 1
ATOM 1498 C CA . ALA A 1 194 ? 12.126 -27.313 23.341 1.00 94.12 194 ALA A CA 1
ATOM 1499 C C . ALA A 1 194 ? 11.170 -28.130 24.228 1.00 94.12 194 ALA A C 1
ATOM 1501 O O . ALA A 1 194 ? 11.354 -28.210 25.443 1.00 94.12 194 ALA A O 1
ATOM 1502 N N . THR A 1 195 ? 10.162 -28.767 23.625 1.00 94.75 195 THR A N 1
ATOM 1503 C CA . THR A 1 195 ? 9.200 -29.601 24.363 1.00 94.75 195 THR A CA 1
ATOM 1504 C C . THR A 1 195 ? 9.877 -30.844 24.932 1.00 94.75 195 THR A C 1
ATOM 1506 O O . THR A 1 195 ? 9.618 -31.219 26.073 1.00 94.75 195 THR A O 1
ATOM 1509 N N . ARG A 1 196 ? 10.785 -31.459 24.168 1.00 96.00 196 ARG A N 1
ATOM 1510 C CA . ARG A 1 196 ? 11.552 -32.627 24.607 1.00 96.00 196 ARG A CA 1
ATOM 1511 C C . ARG A 1 196 ? 12.491 -32.303 25.772 1.00 96.00 196 ARG A C 1
ATOM 1513 O O . ARG A 1 196 ? 12.612 -33.103 26.697 1.00 96.00 196 ARG A O 1
ATOM 1520 N N . ASP A 1 197 ? 13.147 -31.145 25.751 1.00 93.88 197 ASP A N 1
ATOM 1521 C CA . ASP A 1 197 ? 13.984 -30.711 26.875 1.00 93.88 197 ASP A CA 1
ATOM 1522 C C . ASP A 1 197 ? 13.147 -30.409 28.128 1.00 93.88 197 ASP A C 1
ATOM 1524 O O . ASP A 1 197 ? 13.536 -30.801 29.230 1.00 93.88 197 ASP A O 1
ATOM 1528 N N . ALA A 1 198 ? 11.968 -29.797 27.973 1.00 94.25 198 ALA A N 1
ATOM 1529 C CA . ALA A 1 198 ? 11.040 -29.562 29.080 1.00 94.25 198 ALA A CA 1
ATOM 1530 C C . ALA A 1 198 ? 10.494 -30.870 29.686 1.00 94.25 198 ALA A C 1
ATOM 1532 O O . ALA A 1 198 ? 10.369 -30.978 30.909 1.00 94.25 198 ALA A O 1
ATOM 1533 N N . GLU A 1 199 ? 10.202 -31.876 28.853 1.00 96.69 199 GLU A N 1
ATOM 1534 C CA . GLU A 1 199 ? 9.822 -33.222 29.301 1.00 96.69 199 GLU A CA 1
ATOM 1535 C C . GLU A 1 199 ? 10.945 -33.857 30.128 1.00 96.69 199 GLU A C 1
ATOM 1537 O O . GLU A 1 199 ? 10.695 -34.334 31.237 1.00 96.69 199 GLU A O 1
ATOM 1542 N N . ARG A 1 200 ? 12.194 -33.794 29.640 1.00 96.38 200 ARG A N 1
ATOM 1543 C CA . ARG A 1 200 ? 13.362 -34.306 30.372 1.00 96.38 200 ARG A CA 1
ATOM 1544 C C . ARG A 1 200 ? 13.514 -33.625 31.732 1.00 96.38 200 ARG A C 1
ATOM 1546 O O . ARG A 1 200 ? 13.644 -34.310 32.739 1.00 96.38 200 ARG A O 1
ATOM 1553 N N . GLN A 1 201 ? 13.454 -32.295 31.771 1.00 94.88 201 GLN A N 1
ATOM 1554 C CA . GLN A 1 201 ? 13.608 -31.536 33.012 1.00 94.88 201 GLN A CA 1
ATOM 1555 C C . GLN A 1 201 ? 12.486 -31.835 34.015 1.00 94.88 201 GLN A C 1
ATOM 1557 O O . GLN A 1 201 ? 12.739 -31.993 35.206 1.00 94.88 201 GLN A O 1
ATOM 1562 N N . SER A 1 202 ? 11.250 -31.980 33.532 1.00 94.69 202 SER A N 1
ATOM 1563 C CA . SER A 1 202 ? 10.113 -32.353 34.379 1.00 94.69 202 SER A CA 1
ATOM 1564 C C . SER A 1 202 ? 10.269 -33.762 34.956 1.00 94.69 202 SER A C 1
ATOM 1566 O O . SER A 1 202 ? 9.907 -33.992 36.109 1.00 94.69 202 SER A O 1
ATOM 1568 N N . ALA A 1 203 ? 10.822 -34.703 34.183 1.00 95.69 203 ALA A N 1
ATOM 1569 C CA . ALA A 1 203 ? 11.118 -36.050 34.662 1.00 95.69 203 ALA A CA 1
ATOM 1570 C C . ALA A 1 203 ? 12.208 -36.042 35.749 1.00 95.69 203 ALA A C 1
ATOM 1572 O O . ALA A 1 203 ? 12.031 -36.677 36.788 1.00 95.69 203 ALA A O 1
ATOM 1573 N N . GLU A 1 204 ? 13.283 -35.271 35.553 1.00 95.62 204 GLU A N 1
ATOM 1574 C CA . GLU A 1 204 ? 14.349 -35.082 36.550 1.00 95.62 204 GLU A CA 1
ATOM 1575 C C . GLU A 1 204 ? 13.809 -34.449 37.847 1.00 95.62 204 GLU A C 1
ATOM 1577 O O . GLU A 1 204 ? 14.125 -34.896 38.953 1.00 95.62 204 GLU A O 1
ATOM 1582 N N . ASP A 1 205 ? 12.945 -33.435 37.739 1.00 94.81 205 ASP A N 1
ATOM 1583 C CA . ASP A 1 205 ? 12.302 -32.813 38.897 1.00 94.81 205 ASP A CA 1
ATOM 1584 C C . ASP A 1 205 ? 11.371 -33.775 39.637 1.00 94.81 205 ASP A C 1
ATOM 1586 O O . ASP A 1 205 ? 11.350 -33.791 40.871 1.00 94.81 205 ASP A O 1
ATOM 1590 N N . LEU A 1 206 ? 10.620 -34.597 38.903 1.00 95.88 206 LEU A N 1
ATOM 1591 C CA . LEU A 1 206 ? 9.742 -35.601 39.489 1.00 95.88 206 LEU A CA 1
ATOM 1592 C C . LEU A 1 206 ? 10.543 -36.663 40.246 1.00 95.88 206 LEU A C 1
ATOM 1594 O O . LEU A 1 206 ? 10.178 -37.008 41.370 1.00 95.88 206 LEU A O 1
ATOM 1598 N N . GLU A 1 207 ? 11.655 -37.133 39.685 1.00 95.81 207 GLU A N 1
ATOM 1599 C CA . GLU A 1 207 ? 12.564 -38.063 40.358 1.00 95.81 207 GLU A CA 1
ATOM 1600 C C . GLU A 1 207 ? 13.162 -37.441 41.630 1.00 95.81 207 GLU A C 1
ATOM 1602 O O . GLU A 1 207 ? 13.153 -38.061 42.699 1.00 95.81 207 GLU A O 1
ATOM 1607 N N . ARG A 1 208 ? 13.598 -36.178 41.555 1.00 94.94 208 ARG A N 1
ATOM 1608 C CA . ARG A 1 208 ? 14.125 -35.423 42.701 1.00 94.94 208 ARG A CA 1
ATOM 1609 C C . ARG A 1 208 ? 13.092 -35.262 43.814 1.00 94.94 208 ARG A C 1
ATOM 1611 O O . ARG A 1 208 ? 13.413 -35.484 44.981 1.00 94.94 208 ARG A O 1
ATOM 1618 N N . ILE A 1 209 ? 11.864 -34.867 43.477 1.00 93.69 209 ILE A N 1
ATOM 1619 C CA . ILE A 1 209 ? 10.776 -34.687 44.449 1.00 93.69 209 ILE A CA 1
ATOM 1620 C C . ILE A 1 209 ? 10.373 -36.032 45.053 1.00 93.69 209 ILE A C 1
ATOM 1622 O O . ILE A 1 209 ? 10.202 -36.119 46.266 1.00 93.69 209 ILE A O 1
ATOM 1626 N N . THR A 1 210 ? 10.269 -37.084 44.240 1.00 94.06 210 THR A N 1
ATOM 1627 C CA . THR A 1 210 ? 9.937 -38.435 44.717 1.00 94.06 210 THR A CA 1
ATOM 1628 C C . THR A 1 210 ? 10.997 -38.933 45.695 1.00 94.06 210 THR A C 1
ATOM 1630 O O . THR A 1 210 ? 10.657 -39.335 46.804 1.00 94.06 210 THR A O 1
ATOM 1633 N N . SER A 1 211 ? 12.279 -38.775 45.357 1.00 91.19 211 SER A N 1
ATOM 1634 C CA . SER A 1 211 ? 13.395 -39.106 46.251 1.00 91.19 211 SER A CA 1
ATOM 1635 C C . SER A 1 211 ? 13.348 -38.300 47.553 1.00 91.19 211 SER A C 1
ATOM 1637 O O . SER A 1 211 ? 13.587 -38.840 48.631 1.00 91.19 211 SER A O 1
ATOM 1639 N N . ALA A 1 212 ? 13.012 -37.007 47.481 1.00 89.31 212 ALA A N 1
ATOM 1640 C CA . ALA A 1 212 ? 12.860 -36.168 48.667 1.00 89.31 212 ALA A CA 1
ATOM 1641 C C . ALA A 1 212 ? 11.698 -36.634 49.560 1.00 89.31 212 ALA A C 1
ATOM 1643 O O . ALA A 1 212 ? 11.835 -36.606 50.780 1.00 89.31 212 ALA A O 1
ATOM 1644 N N . ILE A 1 213 ? 10.584 -37.086 48.973 1.00 88.25 213 ILE A N 1
ATOM 1645 C CA . ILE A 1 213 ? 9.444 -37.663 49.701 1.00 88.25 213 ILE A CA 1
ATOM 1646 C C . ILE A 1 213 ? 9.834 -38.997 50.347 1.00 88.25 213 ILE A C 1
ATOM 1648 O O . ILE A 1 213 ? 9.527 -39.207 51.517 1.00 88.25 213 ILE A O 1
ATOM 1652 N N . GLU A 1 214 ? 10.537 -39.877 49.632 1.00 88.75 214 GLU A N 1
ATOM 1653 C CA . GLU A 1 214 ? 10.998 -41.168 50.165 1.00 88.75 214 GLU A CA 1
ATOM 1654 C C . GLU A 1 214 ? 11.992 -41.001 51.323 1.00 88.75 214 GLU A C 1
ATOM 1656 O O . GLU A 1 214 ? 11.954 -41.755 52.296 1.00 88.75 214 GLU A O 1
ATOM 1661 N N . GLN A 1 215 ? 12.856 -39.985 51.257 1.00 87.75 215 GLN A N 1
ATOM 1662 C CA . GLN A 1 215 ? 13.781 -39.633 52.339 1.00 87.75 215 GLN A CA 1
ATOM 1663 C C . GLN A 1 215 ? 13.093 -38.906 53.505 1.00 87.75 215 GLN A C 1
ATOM 1665 O O . GLN A 1 215 ? 13.665 -38.800 54.594 1.00 87.75 215 GLN A O 1
ATOM 1670 N N . PHE A 1 216 ? 11.873 -38.399 53.308 1.00 81.50 216 PHE A N 1
ATOM 1671 C CA . PHE A 1 216 ? 11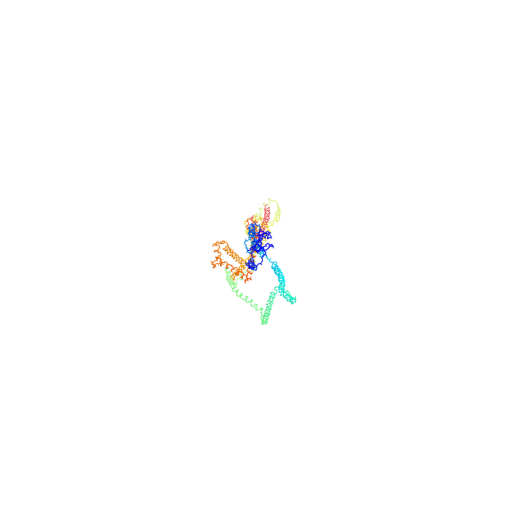.131 -37.669 54.326 1.00 81.50 216 PHE A CA 1
ATOM 1672 C C . PHE A 1 216 ? 10.474 -38.633 55.321 1.00 81.50 216 PHE A C 1
ATOM 1674 O O . PHE A 1 216 ? 9.313 -39.020 55.198 1.00 81.50 216 PHE A O 1
ATOM 1681 N N . SER A 1 217 ? 11.212 -39.010 56.364 1.00 76.56 217 SER A N 1
ATOM 1682 C CA . SER A 1 217 ? 10.665 -39.816 57.455 1.00 76.56 217 SER A CA 1
ATOM 1683 C C . SER A 1 217 ? 9.897 -38.940 58.453 1.00 76.56 217 SER A C 1
ATOM 1685 O O . SER A 1 217 ? 10.498 -38.236 59.271 1.00 76.56 217 SER A O 1
ATOM 1687 N N . ILE A 1 218 ? 8.566 -39.006 58.436 1.00 74.75 218 ILE A N 1
ATOM 1688 C CA . ILE A 1 218 ? 7.741 -38.443 59.512 1.00 74.75 218 ILE A CA 1
ATOM 1689 C C . ILE A 1 218 ? 7.723 -39.449 60.663 1.00 74.75 218 ILE A C 1
ATOM 1691 O O . ILE A 1 218 ? 7.303 -40.589 60.480 1.00 74.75 218 ILE A O 1
ATOM 1695 N N . SER A 1 219 ? 8.162 -39.035 61.856 1.00 79.94 219 SER A N 1
ATOM 1696 C CA . SER A 1 219 ? 8.098 -39.894 63.043 1.00 79.94 219 SER A CA 1
ATOM 1697 C C . SER A 1 219 ? 6.636 -40.248 63.352 1.00 79.94 219 SER A C 1
ATOM 1699 O O . SER A 1 219 ? 5.857 -39.331 63.632 1.00 79.94 219 SER A O 1
ATOM 1701 N N . PRO A 1 220 ? 6.242 -41.537 63.368 1.00 76.38 220 PRO A N 1
ATOM 1702 C CA . PRO A 1 220 ? 4.868 -41.945 63.674 1.00 76.38 220 PRO A CA 1
ATOM 1703 C C . PRO A 1 220 ? 4.383 -41.407 65.026 1.00 76.38 220 PRO A C 1
ATOM 1705 O O . PRO A 1 220 ? 3.244 -40.968 65.149 1.00 76.38 220 PRO A O 1
ATOM 1708 N N . SER A 1 221 ? 5.290 -41.304 66.004 1.00 78.62 221 SER A N 1
ATOM 1709 C CA . SER A 1 221 ? 5.003 -40.729 67.321 1.00 78.62 221 SER A CA 1
ATOM 1710 C C . SER A 1 221 ? 4.577 -39.257 67.271 1.00 78.62 221 SER A C 1
ATOM 1712 O O . SER A 1 221 ? 3.755 -38.834 68.076 1.00 78.62 221 SER A O 1
ATOM 1714 N N . LEU A 1 222 ? 5.086 -38.459 66.326 1.00 78.00 222 LEU A N 1
ATOM 1715 C CA . LEU A 1 222 ? 4.677 -37.058 66.161 1.00 78.00 222 LEU A CA 1
ATOM 1716 C C . LEU A 1 222 ? 3.259 -36.952 65.588 1.00 78.00 222 LEU A C 1
ATOM 1718 O O . LEU A 1 222 ? 2.509 -36.065 65.988 1.00 78.00 222 LEU A O 1
ATOM 1722 N N . LEU A 1 223 ? 2.884 -37.867 64.689 1.00 79.75 223 LEU A N 1
ATOM 1723 C CA . LEU A 1 223 ? 1.538 -37.927 64.117 1.00 79.75 223 LEU A CA 1
ATOM 1724 C C . LEU A 1 223 ? 0.509 -38.427 65.135 1.00 79.75 223 LEU A C 1
ATOM 1726 O O . LEU A 1 223 ? -0.560 -37.835 65.252 1.00 79.75 223 LEU A O 1
ATOM 1730 N N . GLU A 1 224 ? 0.848 -39.449 65.923 1.00 84.12 224 GLU A N 1
ATOM 1731 C CA . GLU A 1 224 ? -0.004 -39.949 67.012 1.00 84.12 224 GLU A CA 1
ATOM 1732 C C . GLU A 1 224 ? -0.335 -38.856 68.040 1.00 84.12 224 GLU A C 1
ATOM 1734 O O . GLU A 1 224 ? -1.451 -38.793 68.553 1.00 84.12 224 GLU A O 1
ATOM 1739 N N . HIS A 1 225 ? 0.610 -37.945 68.298 1.00 85.69 225 HIS A N 1
ATOM 1740 C CA . HIS A 1 225 ? 0.441 -36.845 69.249 1.00 85.69 225 HIS A CA 1
ATOM 1741 C C . HIS A 1 225 ? 0.029 -35.520 68.588 1.00 85.69 225 HIS A C 1
ATOM 1743 O O . HIS A 1 225 ? -0.035 -34.498 69.273 1.00 85.69 225 HIS A O 1
ATOM 1749 N N . ALA A 1 226 ? -0.294 -35.505 67.289 1.00 82.31 226 ALA A N 1
ATOM 1750 C CA . ALA A 1 226 ? -0.639 -34.281 66.562 1.00 82.31 226 ALA A CA 1
ATOM 1751 C C . ALA A 1 226 ? -1.826 -33.542 67.200 1.00 82.31 226 ALA A C 1
ATOM 1753 O O . ALA A 1 226 ? -1.769 -32.327 67.392 1.00 82.31 226 ALA A O 1
ATOM 1754 N N . GLY A 1 227 ? -2.861 -34.283 67.614 1.00 83.44 227 GLY A N 1
ATOM 1755 C CA . GLY A 1 227 ? -4.009 -33.721 68.329 1.00 83.44 227 GLY A CA 1
ATOM 1756 C C . GLY A 1 227 ? -3.608 -33.062 69.651 1.00 83.44 227 GLY A C 1
ATOM 1757 O O . GLY A 1 227 ? -4.017 -31.939 69.922 1.00 83.44 227 GLY A O 1
ATOM 1758 N N . ALA A 1 228 ? -2.735 -33.702 70.434 1.00 84.94 228 ALA A N 1
ATOM 1759 C CA . ALA A 1 228 ? -2.250 -33.153 71.701 1.00 84.94 228 ALA A CA 1
ATOM 1760 C C . ALA A 1 228 ? -1.376 -31.901 71.503 1.00 84.94 228 ALA A C 1
ATOM 1762 O O . ALA A 1 228 ? -1.486 -30.943 72.265 1.00 84.94 228 ALA A O 1
ATOM 1763 N N . ILE A 1 229 ? -0.536 -31.874 70.464 1.00 84.06 229 ILE A N 1
ATOM 1764 C CA . ILE A 1 229 ? 0.306 -30.716 70.124 1.00 84.06 229 ILE A CA 1
ATOM 1765 C C . ILE A 1 229 ? -0.560 -29.525 69.687 1.00 84.06 229 ILE A C 1
ATOM 1767 O O . ILE A 1 229 ? -0.312 -28.391 70.106 1.00 84.06 229 ILE A O 1
ATOM 1771 N N . GLN A 1 230 ? -1.594 -29.775 68.880 1.00 84.50 230 GLN A N 1
ATOM 1772 C CA . GLN A 1 230 ? -2.562 -28.761 68.465 1.00 84.50 230 GLN A CA 1
ATOM 1773 C C . GLN A 1 230 ? -3.329 -28.209 69.676 1.00 84.50 230 GLN A C 1
ATOM 1775 O O . GLN A 1 230 ? -3.391 -26.991 69.858 1.00 84.50 230 GLN A O 1
ATOM 1780 N N . GLN A 1 231 ? -3.817 -29.102 70.543 1.00 86.75 231 GLN A N 1
ATOM 1781 C CA . GLN A 1 231 ? -4.531 -28.755 71.770 1.00 86.75 231 GLN A CA 1
ATOM 1782 C C . GLN A 1 231 ? -3.665 -27.878 72.683 1.00 86.75 231 GLN A C 1
ATOM 1784 O O . GLN A 1 231 ? -4.095 -26.811 73.100 1.00 86.75 231 GLN A O 1
ATOM 1789 N N . LEU A 1 232 ? -2.399 -28.250 72.912 1.00 87.75 232 LEU A N 1
ATOM 1790 C CA . LEU A 1 232 ? -1.466 -27.465 73.727 1.00 87.75 232 LEU A CA 1
ATOM 1791 C C . LEU A 1 232 ? -1.214 -26.064 73.156 1.00 87.75 232 LEU A C 1
ATOM 1793 O O . LEU A 1 232 ? -1.047 -25.108 73.914 1.00 87.75 232 LEU A O 1
ATOM 1797 N N . LYS A 1 233 ? -1.190 -25.914 71.827 1.00 83.94 233 LYS A N 1
ATOM 1798 C CA . LYS A 1 233 ? -1.048 -24.608 71.168 1.00 83.94 233 LYS A CA 1
ATOM 1799 C C . LYS A 1 233 ? -2.296 -23.739 71.357 1.00 83.94 233 LYS A C 1
ATOM 1801 O O . LYS A 1 233 ? -2.162 -22.536 71.595 1.00 83.94 233 LYS A O 1
ATOM 1806 N N . GLU A 1 234 ? -3.485 -24.326 71.258 1.00 81.19 234 GLU A N 1
ATOM 1807 C CA . GLU A 1 234 ? -4.757 -23.639 71.517 1.00 81.19 234 GLU A CA 1
ATOM 1808 C C . GLU A 1 234 ? -4.890 -23.254 72.999 1.00 81.19 234 GLU A C 1
ATOM 1810 O O . GLU A 1 234 ? -5.140 -22.086 73.319 1.00 81.19 234 GLU A O 1
ATOM 1815 N N . ASP A 1 235 ? -4.592 -24.187 73.902 1.00 85.38 235 ASP A N 1
ATOM 1816 C CA . ASP A 1 235 ? -4.607 -23.996 75.353 1.00 85.38 235 ASP A CA 1
ATOM 1817 C C . ASP A 1 235 ? -3.600 -22.930 75.800 1.00 85.38 235 ASP A C 1
ATOM 1819 O O . ASP A 1 235 ? -3.895 -22.124 76.683 1.00 85.38 235 ASP A O 1
ATOM 1823 N N . LEU A 1 236 ? -2.433 -22.836 75.151 1.00 86.12 236 LEU A N 1
ATOM 1824 C CA . LEU A 1 236 ? -1.472 -21.751 75.378 1.00 86.12 236 LEU A CA 1
ATOM 1825 C C . LEU A 1 236 ? -2.092 -20.376 75.071 1.00 86.12 236 LEU A C 1
ATOM 1827 O O . LEU A 1 236 ? -1.839 -19.401 75.787 1.00 86.12 236 LEU A O 1
ATOM 1831 N N . GLY A 1 237 ? -2.905 -20.289 74.015 1.00 82.50 237 GLY A N 1
ATOM 1832 C CA . GLY A 1 237 ? -3.648 -19.084 73.650 1.00 82.50 237 GLY A CA 1
ATOM 1833 C C . GLY A 1 237 ? -4.687 -18.708 74.707 1.00 82.50 237 GLY A C 1
ATOM 1834 O O . GLY A 1 237 ? -4.724 -17.556 75.154 1.00 82.50 237 GLY A O 1
ATOM 1835 N N . ILE A 1 238 ? -5.471 -19.689 75.164 1.00 84.12 238 ILE A N 1
ATOM 1836 C CA . ILE A 1 238 ? -6.471 -19.521 76.229 1.00 84.12 238 ILE A CA 1
ATOM 1837 C C . ILE A 1 238 ? -5.796 -19.097 77.537 1.00 84.12 238 ILE A C 1
ATOM 1839 O O . ILE A 1 238 ? -6.216 -18.120 78.156 1.00 84.12 238 ILE A O 1
ATOM 1843 N N . HIS A 1 239 ? -4.711 -19.764 77.929 1.00 83.31 239 HIS A N 1
ATOM 1844 C CA . HIS A 1 239 ? -3.969 -19.465 79.150 1.00 83.31 239 HIS A CA 1
ATOM 1845 C C . HIS A 1 239 ? -3.401 -18.041 79.132 1.00 83.31 239 HIS A C 1
ATOM 1847 O O . HIS A 1 239 ? -3.592 -17.291 80.087 1.00 83.31 239 HIS A O 1
ATOM 1853 N N . ARG A 1 240 ? -2.762 -17.615 78.032 1.00 85.44 240 ARG A N 1
ATOM 1854 C CA . ARG A 1 240 ? -2.237 -16.242 77.889 1.00 85.44 240 ARG A CA 1
ATOM 1855 C C . ARG A 1 240 ? -3.342 -15.189 77.970 1.00 85.44 240 ARG A C 1
ATOM 1857 O O . ARG A 1 240 ? -3.144 -14.154 78.610 1.00 85.44 240 ARG A O 1
ATOM 1864 N N . LYS A 1 241 ? -4.499 -15.454 77.357 1.00 83.12 241 LYS A N 1
ATOM 1865 C CA . LYS A 1 241 ? -5.672 -14.575 77.433 1.00 83.12 241 LYS A CA 1
ATOM 1866 C C . LYS A 1 241 ? -6.216 -14.497 78.862 1.00 83.12 241 LYS A C 1
ATOM 1868 O O . LYS A 1 241 ? -6.336 -13.400 79.395 1.00 83.12 241 LYS A O 1
ATOM 1873 N N . ALA A 1 242 ? -6.435 -15.637 79.514 1.00 84.81 242 ALA A N 1
ATOM 1874 C CA . ALA A 1 242 ? -6.913 -15.705 80.893 1.00 84.81 242 ALA A CA 1
ATOM 1875 C C . ALA A 1 242 ? -5.971 -14.988 81.878 1.00 84.81 242 ALA A C 1
ATOM 1877 O O . ALA A 1 242 ? -6.429 -14.313 82.798 1.00 84.81 242 ALA A O 1
ATOM 1878 N N . LEU A 1 243 ? -4.654 -15.073 81.665 1.00 84.44 243 LEU A N 1
ATOM 1879 C CA . LEU A 1 243 ? -3.652 -14.396 82.493 1.00 84.44 243 LEU A CA 1
ATOM 1880 C C . LEU A 1 243 ? -3.736 -12.865 82.363 1.00 84.44 243 LEU A C 1
ATOM 1882 O O . LEU A 1 243 ? -3.608 -12.158 83.363 1.00 84.44 243 LEU A O 1
ATOM 1886 N N . LYS A 1 244 ? -4.021 -12.357 81.155 1.00 82.06 244 LYS A N 1
ATOM 1887 C CA . LYS A 1 244 ? -4.267 -10.929 80.896 1.00 82.06 244 LYS A CA 1
ATOM 1888 C C . LYS A 1 244 ? -5.612 -10.470 81.472 1.00 82.06 244 LYS A C 1
ATOM 1890 O O . LYS A 1 244 ? -5.671 -9.438 82.139 1.00 82.06 244 LYS A O 1
ATOM 1895 N N . ASP A 1 245 ? -6.664 -11.261 81.278 1.00 87.06 245 ASP A N 1
ATOM 1896 C CA . ASP A 1 245 ? -8.019 -10.957 81.751 1.00 87.06 245 ASP A CA 1
ATOM 1897 C C . ASP A 1 245 ? -8.101 -10.959 83.288 1.00 87.06 245 ASP A C 1
ATOM 1899 O O . ASP A 1 245 ? -8.807 -10.135 83.875 1.00 87.06 245 ASP A O 1
ATOM 1903 N N . ARG A 1 246 ? -7.316 -11.811 83.967 1.00 86.44 246 ARG A N 1
ATOM 1904 C CA . ARG A 1 246 ? -7.242 -11.871 85.438 1.00 86.44 246 ARG A CA 1
ATOM 1905 C C . ARG A 1 246 ? -6.928 -10.511 86.062 1.00 86.44 246 ARG A C 1
ATOM 1907 O O . ARG A 1 246 ? -7.533 -10.167 87.074 1.00 86.44 246 ARG A O 1
ATOM 1914 N N . ALA A 1 247 ? -6.016 -9.732 85.477 1.00 86.25 247 ALA A N 1
ATOM 1915 C CA . ALA A 1 247 ? -5.675 -8.404 85.994 1.00 86.25 247 ALA A CA 1
ATOM 1916 C C . ALA A 1 247 ? -6.887 -7.452 85.959 1.00 86.25 247 ALA A C 1
ATOM 1918 O O . ALA A 1 247 ? -7.167 -6.767 86.944 1.00 86.25 247 ALA A O 1
ATOM 1919 N N . GLY A 1 248 ? -7.657 -7.476 84.864 1.00 85.38 248 GLY A N 1
ATOM 1920 C CA . GLY A 1 248 ? -8.891 -6.700 84.723 1.00 85.38 248 GLY A CA 1
ATOM 1921 C C . GLY A 1 248 ? -10.005 -7.162 85.667 1.00 85.38 248 GLY A C 1
ATOM 1922 O O . GLY A 1 248 ? -10.688 -6.333 86.271 1.00 85.38 248 GLY A O 1
ATOM 1923 N N . LEU A 1 249 ? -10.163 -8.475 85.857 1.00 88.44 249 LEU A N 1
ATOM 1924 C CA . LEU A 1 249 ? -11.159 -9.039 86.776 1.00 88.44 249 LEU A CA 1
ATOM 1925 C C . LEU A 1 249 ? -10.850 -8.713 88.242 1.00 88.44 249 LEU A C 1
ATOM 1927 O O . LEU A 1 249 ? -11.764 -8.365 88.988 1.00 88.44 249 LEU A O 1
ATOM 1931 N N . VAL A 1 250 ? -9.579 -8.752 88.657 1.00 89.69 250 VAL A N 1
ATOM 1932 C CA . VAL A 1 250 ? -9.167 -8.357 90.016 1.00 89.69 250 VAL A CA 1
ATOM 1933 C C . VAL A 1 250 ? -9.438 -6.871 90.258 1.00 89.69 250 VAL A C 1
ATOM 1935 O O . VAL A 1 250 ? -10.019 -6.527 91.288 1.00 89.69 250 VAL A O 1
ATOM 1938 N N . ALA A 1 251 ? -9.100 -5.999 89.301 1.00 84.62 251 ALA A N 1
ATOM 1939 C CA . ALA A 1 251 ? -9.406 -4.571 89.392 1.00 84.62 251 ALA A CA 1
ATOM 1940 C C . ALA A 1 251 ? -10.923 -4.311 89.457 1.00 84.62 251 ALA A C 1
ATOM 1942 O O . ALA A 1 251 ? -11.388 -3.510 90.268 1.00 84.62 251 ALA A O 1
ATOM 1943 N N . THR A 1 252 ? -11.705 -5.039 88.654 1.00 87.69 252 THR A N 1
ATOM 1944 C CA . THR A 1 252 ? -13.172 -4.950 88.653 1.00 87.69 252 THR A CA 1
ATOM 1945 C C . THR A 1 252 ? -13.761 -5.408 89.984 1.00 87.69 252 THR A C 1
ATOM 1947 O O . THR A 1 252 ? -14.623 -4.719 90.523 1.00 87.69 252 THR A O 1
ATOM 1950 N N . ARG A 1 253 ? -13.271 -6.521 90.551 1.00 89.75 253 ARG A N 1
ATOM 1951 C CA . ARG A 1 253 ? -13.672 -6.992 91.884 1.00 89.75 253 ARG A CA 1
ATOM 1952 C C . ARG A 1 253 ? -13.400 -5.925 92.939 1.00 89.75 253 ARG A C 1
ATOM 1954 O O . ARG A 1 253 ? -14.300 -5.594 93.696 1.00 89.75 253 ARG A O 1
ATOM 1961 N N . GLN A 1 254 ? -12.192 -5.360 92.957 1.00 89.69 254 GLN A N 1
ATOM 1962 C CA . GLN A 1 254 ? -11.810 -4.328 93.923 1.00 89.69 254 GLN A CA 1
ATOM 1963 C C . GLN A 1 254 ? -12.724 -3.098 93.830 1.00 89.69 254 GLN A C 1
ATOM 1965 O O . GLN A 1 254 ? -13.171 -2.581 94.850 1.00 89.69 254 GLN A O 1
ATOM 1970 N N . ARG A 1 255 ? -13.031 -2.654 92.601 1.00 90.19 255 ARG A N 1
ATOM 1971 C CA . ARG A 1 255 ? -13.955 -1.542 92.351 1.00 90.19 255 ARG A CA 1
ATOM 1972 C C . ARG A 1 255 ? -15.360 -1.861 92.857 1.00 90.19 255 ARG A C 1
ATOM 1974 O O . ARG A 1 255 ? -15.885 -1.098 93.650 1.00 90.19 255 ARG A O 1
ATOM 1981 N N . LEU A 1 256 ? -15.931 -3.000 92.460 1.00 89.19 256 LEU A N 1
ATOM 1982 C CA . LEU A 1 256 ? -17.279 -3.402 92.874 1.00 89.19 256 LEU A CA 1
ATOM 1983 C C . LEU A 1 256 ? -17.396 -3.590 94.392 1.00 89.19 256 LEU A C 1
ATOM 1985 O O . LEU A 1 256 ? -18.415 -3.231 94.973 1.00 89.19 256 LEU A O 1
ATOM 1989 N N . GLU A 1 257 ? -16.364 -4.125 95.049 1.00 89.75 257 GLU A N 1
ATOM 1990 C CA . GLU A 1 257 ? -16.319 -4.200 96.511 1.00 89.75 257 GLU A CA 1
ATOM 1991 C C . GLU A 1 257 ? -16.315 -2.807 97.152 1.00 89.75 257 GLU A C 1
ATOM 1993 O O . GLU A 1 257 ? -17.004 -2.593 98.146 1.00 89.75 257 GLU A O 1
ATOM 1998 N N . ASN A 1 258 ? -15.567 -1.853 96.594 1.00 86.56 258 ASN A N 1
ATOM 1999 C CA . ASN A 1 258 ? -15.557 -0.474 97.081 1.00 86.56 258 ASN A CA 1
ATOM 2000 C C . ASN A 1 258 ? -16.907 0.222 96.860 1.00 86.56 258 ASN A C 1
ATOM 2002 O O . ASN A 1 258 ? -17.405 0.861 97.785 1.00 86.56 258 ASN A O 1
ATOM 2006 N N . ASP A 1 259 ? -17.519 0.048 95.687 1.00 87.00 259 ASP A N 1
ATOM 2007 C CA . ASP A 1 259 ? -18.849 0.580 95.371 1.00 87.00 259 ASP A CA 1
ATOM 2008 C C . ASP A 1 259 ? -19.898 0.015 96.341 1.00 87.00 259 ASP A C 1
ATOM 2010 O O . ASP A 1 259 ? -20.701 0.752 96.907 1.00 87.00 259 ASP A O 1
ATOM 2014 N N . ALA A 1 260 ? -19.859 -1.296 96.603 1.00 84.00 260 ALA A N 1
ATOM 2015 C CA . ALA A 1 260 ? -20.763 -1.943 97.548 1.00 84.00 260 ALA A CA 1
ATOM 2016 C C . ALA A 1 260 ? -20.560 -1.445 98.990 1.00 84.00 260 ALA A C 1
ATOM 2018 O O . ALA A 1 260 ? -21.542 -1.219 99.697 1.00 84.00 260 ALA A O 1
ATOM 2019 N N . ARG A 1 261 ? -19.311 -1.220 99.426 1.00 86.69 261 ARG A N 1
ATOM 2020 C CA . ARG A 1 261 ? -19.027 -0.596 100.731 1.00 86.69 261 ARG A CA 1
ATOM 2021 C C . ARG A 1 261 ? -19.580 0.830 100.806 1.00 86.69 261 ARG A C 1
ATOM 2023 O O . ARG A 1 261 ? -20.118 1.192 101.845 1.00 86.69 261 ARG A O 1
ATOM 2030 N N . GLN A 1 262 ? -19.496 1.610 99.725 1.00 83.81 262 GLN A N 1
ATOM 2031 C CA . GLN A 1 262 ? -20.082 2.954 99.675 1.00 83.81 262 GLN A CA 1
ATOM 2032 C C . GLN A 1 262 ? -21.609 2.934 99.764 1.00 83.81 262 GLN A C 1
ATOM 2034 O O . GLN A 1 262 ? -22.177 3.659 100.570 1.00 83.81 262 GLN A O 1
ATOM 2039 N N . ILE A 1 263 ? -22.277 2.034 99.038 1.00 83.88 263 ILE A N 1
ATOM 2040 C CA . ILE A 1 263 ? -23.737 1.873 99.134 1.00 83.88 263 ILE A CA 1
ATOM 2041 C C . ILE A 1 263 ? -24.168 1.535 100.573 1.00 83.88 263 ILE A C 1
ATOM 2043 O O . ILE A 1 263 ? -25.193 2.024 101.042 1.00 83.88 263 ILE A O 1
ATOM 2047 N N . LEU A 1 264 ? -23.398 0.713 101.299 1.00 84.81 264 LEU A N 1
ATOM 2048 C CA . LEU A 1 264 ? -23.679 0.418 102.711 1.00 84.81 264 LEU A CA 1
ATOM 2049 C C . LEU A 1 264 ? -23.536 1.660 103.604 1.00 84.81 264 LEU A C 1
ATOM 2051 O O . LEU A 1 264 ? -24.377 1.865 104.481 1.00 84.81 264 LEU A O 1
ATOM 2055 N N . LEU A 1 265 ? -22.523 2.496 103.356 1.00 83.00 265 LEU A N 1
ATOM 2056 C CA . LEU A 1 265 ? -22.337 3.765 104.064 1.00 83.00 265 LEU A CA 1
ATOM 2057 C C . LEU A 1 265 ? -23.488 4.744 103.792 1.00 83.00 265 LEU A C 1
ATOM 2059 O O . LEU A 1 265 ? -24.022 5.311 104.743 1.00 83.00 265 LEU A O 1
ATOM 2063 N N . ASP A 1 266 ? -23.927 4.883 102.536 1.00 80.38 266 ASP A N 1
ATOM 2064 C CA . ASP A 1 266 ? -25.069 5.731 102.151 1.00 80.38 266 ASP A CA 1
ATOM 2065 C C . ASP A 1 266 ? -26.378 5.292 102.831 1.00 80.38 266 ASP A C 1
ATOM 2067 O O . ASP A 1 266 ? -27.237 6.112 103.158 1.00 80.38 266 ASP A O 1
ATOM 2071 N N . LEU A 1 267 ? -26.526 3.990 103.092 1.00 79.94 267 LEU A N 1
ATOM 2072 C CA . LEU A 1 267 ? -27.646 3.409 103.839 1.00 79.94 267 LEU A CA 1
ATOM 2073 C C . LEU A 1 267 ? -27.479 3.509 105.371 1.00 79.94 267 LEU A C 1
ATOM 2075 O O . LEU A 1 267 ? -28.316 2.980 106.110 1.00 79.94 267 LEU A O 1
ATOM 2079 N N . GLY A 1 268 ? -26.416 4.160 105.858 1.00 77.38 268 GLY A N 1
ATOM 2080 C CA . GLY A 1 268 ? -26.129 4.362 107.280 1.00 77.38 268 GLY A CA 1
ATOM 2081 C C . GLY A 1 268 ? -25.690 3.095 108.021 1.00 77.38 268 GLY A C 1
ATOM 2082 O O . GLY A 1 268 ? -25.966 2.959 109.214 1.00 77.38 268 GLY A O 1
ATOM 2083 N N . ARG A 1 269 ? -25.070 2.134 107.327 1.00 77.69 269 ARG A N 1
ATOM 2084 C CA . ARG A 1 269 ? -24.611 0.847 107.882 1.00 77.69 269 ARG A CA 1
ATOM 2085 C C . ARG A 1 269 ? -23.086 0.762 107.925 1.00 77.69 269 ARG A C 1
ATOM 2087 O O . ARG A 1 269 ? -22.387 1.534 107.274 1.00 77.69 269 ARG A O 1
ATOM 2094 N N . GLU A 1 270 ? -22.566 -0.197 108.690 1.00 76.00 270 GLU A N 1
ATOM 2095 C CA . GLU A 1 270 ? -21.128 -0.469 108.715 1.00 76.00 270 GLU A CA 1
ATOM 2096 C C . GLU A 1 270 ? -20.636 -1.018 107.357 1.00 76.00 270 GLU A C 1
ATOM 2098 O O . GLU A 1 270 ? -21.339 -1.803 106.714 1.00 76.00 270 GLU A O 1
ATOM 2103 N N . PRO A 1 271 ? -19.421 -0.654 106.897 1.00 74.88 271 PRO A N 1
ATOM 2104 C CA . PRO A 1 271 ? -18.894 -1.026 105.580 1.00 74.88 271 PRO A CA 1
ATOM 2105 C C . PRO A 1 271 ? -18.346 -2.470 105.525 1.00 74.88 271 PRO A C 1
ATOM 2107 O O . PRO A 1 271 ? -17.303 -2.731 104.916 1.00 74.88 271 PRO A O 1
ATOM 2110 N N . GLN A 1 272 ? -19.034 -3.427 106.154 1.00 81.69 272 GLN A N 1
ATOM 2111 C CA . GLN A 1 272 ? -18.681 -4.849 106.141 1.00 81.69 272 GLN A CA 1
ATOM 2112 C C . GLN A 1 272 ? -19.509 -5.615 105.097 1.00 81.69 272 GLN A C 1
ATOM 2114 O O . GLN A 1 272 ? -20.707 -5.835 105.251 1.00 81.69 272 GLN A O 1
ATOM 2119 N N . LEU A 1 273 ? -18.859 -6.074 104.019 1.00 77.50 273 LEU A N 1
ATOM 2120 C CA . LEU A 1 273 ? -19.536 -6.772 102.912 1.00 77.50 273 LEU A CA 1
ATOM 2121 C C . LEU A 1 273 ? -20.121 -8.139 103.305 1.00 77.50 273 LEU A C 1
ATOM 2123 O O . LEU A 1 273 ? -21.071 -8.590 102.671 1.00 77.50 273 LEU A O 1
ATOM 2127 N N . SER A 1 274 ? -19.583 -8.791 104.339 1.00 77.69 274 SER A N 1
ATOM 2128 C CA . SER A 1 274 ? -20.090 -10.067 104.866 1.00 77.69 274 SER A CA 1
ATOM 2129 C C . SER A 1 274 ? -21.509 -9.964 105.423 1.00 77.69 274 SER A C 1
ATOM 2131 O O . SER A 1 274 ? -22.243 -10.947 105.411 1.00 77.69 274 SER A O 1
ATOM 2133 N N . GLU A 1 275 ? -21.919 -8.777 105.869 1.00 69.69 275 GLU A N 1
ATOM 2134 C CA . GLU A 1 275 ? -23.251 -8.537 106.429 1.00 69.69 275 GLU A CA 1
ATOM 2135 C C . GLU A 1 275 ? -24.282 -8.151 105.355 1.00 69.69 275 GLU A C 1
ATOM 2137 O O . GLU A 1 275 ? -25.489 -8.173 105.604 1.00 69.69 275 GLU A O 1
ATOM 2142 N N . ALA A 1 276 ? -23.833 -7.863 104.126 1.00 68.44 276 ALA A N 1
ATOM 2143 C CA . ALA A 1 276 ? -24.697 -7.431 103.028 1.00 68.44 276 ALA A CA 1
ATOM 2144 C C . ALA A 1 276 ? -25.726 -8.496 102.614 1.00 68.44 276 ALA A C 1
ATOM 2146 O O . ALA A 1 276 ? -26.818 -8.151 102.158 1.00 68.44 276 ALA A O 1
ATOM 2147 N N . ASP A 1 277 ? -25.413 -9.784 102.792 1.00 70.12 277 ASP A N 1
ATOM 2148 C CA . ASP A 1 277 ? -26.345 -10.880 102.504 1.00 70.12 277 ASP A CA 1
ATOM 2149 C C . ASP A 1 277 ? -27.557 -10.878 103.448 1.00 70.12 277 ASP A C 1
ATOM 2151 O O . ASP A 1 277 ? -28.662 -11.190 103.007 1.00 70.12 277 ASP A O 1
ATOM 2155 N N . GLY A 1 278 ? -27.391 -10.436 104.700 1.00 70.00 278 GLY A N 1
ATOM 2156 C CA . GLY A 1 278 ? -28.489 -10.276 105.661 1.00 70.00 278 GLY A CA 1
ATOM 2157 C C . GLY A 1 278 ? -29.409 -9.086 105.363 1.00 70.00 278 GLY A C 1
ATOM 2158 O O . GLY A 1 278 ? -30.537 -9.041 105.846 1.00 70.00 278 GLY A O 1
ATOM 2159 N N . LEU A 1 279 ? -28.959 -8.139 104.531 1.00 69.62 279 LEU A N 1
ATOM 2160 C CA . LEU A 1 279 ? -29.742 -6.982 104.074 1.00 69.62 279 LEU A CA 1
ATOM 2161 C C . LEU A 1 279 ? -30.537 -7.280 102.791 1.00 69.62 279 LEU A C 1
ATOM 2163 O O . LEU A 1 279 ? -31.300 -6.437 102.307 1.00 69.62 279 LEU A O 1
ATOM 2167 N N . ARG A 1 280 ? -30.360 -8.471 102.205 1.00 69.44 280 ARG A N 1
ATOM 2168 C CA . ARG A 1 280 ? -31.079 -8.876 100.999 1.00 69.44 280 ARG A CA 1
ATOM 2169 C C . ARG A 1 280 ? -32.523 -9.208 101.340 1.00 69.44 280 ARG A C 1
ATOM 2171 O O . ARG A 1 280 ? -32.824 -10.216 101.962 1.00 69.44 280 ARG A O 1
ATOM 2178 N N . ILE A 1 281 ? -33.426 -8.391 100.817 1.00 71.94 281 ILE A N 1
ATOM 2179 C CA . ILE A 1 281 ? -34.858 -8.680 100.803 1.00 71.94 281 ILE A CA 1
ATOM 2180 C C . ILE A 1 281 ? -35.094 -9.966 99.991 1.00 71.94 281 ILE A C 1
ATOM 2182 O O . ILE A 1 281 ? -34.634 -10.071 98.844 1.00 71.94 281 ILE A O 1
ATOM 2186 N N . GLY A 1 282 ? -35.810 -10.941 100.559 1.00 74.00 282 GLY A N 1
ATOM 2187 C CA . GLY A 1 282 ? -36.074 -12.224 99.911 1.00 74.00 282 GLY A CA 1
ATOM 2188 C C . GLY A 1 282 ? -36.870 -12.064 98.612 1.00 74.00 282 GLY A C 1
ATOM 2189 O O . GLY A 1 282 ? -37.618 -11.105 98.437 1.00 74.00 282 GLY A O 1
ATOM 2190 N N . ARG A 1 283 ? -36.759 -13.013 97.667 1.00 65.94 283 ARG A N 1
ATOM 2191 C CA . ARG A 1 283 ? -37.503 -12.944 96.384 1.00 65.94 283 ARG A CA 1
ATOM 2192 C C . ARG A 1 283 ? -39.013 -12.779 96.582 1.00 65.94 283 ARG A C 1
ATOM 2194 O O . ARG A 1 283 ? -39.639 -12.070 95.801 1.00 65.94 283 ARG A O 1
ATOM 2201 N N . VAL A 1 284 ? -39.579 -13.411 97.612 1.00 73.31 284 VAL A N 1
ATOM 2202 C CA . VAL A 1 284 ? -41.006 -13.306 97.955 1.00 73.31 284 VAL A CA 1
ATOM 2203 C C . VAL A 1 284 ? -41.339 -11.905 98.462 1.00 73.31 284 VAL A C 1
ATOM 2205 O O . VAL A 1 284 ? -42.299 -11.311 97.992 1.00 73.31 284 VAL A O 1
ATOM 2208 N N . GLU A 1 285 ? -40.517 -11.339 99.342 1.00 73.19 285 GLU A N 1
ATOM 2209 C CA . GLU A 1 285 ? -40.700 -9.988 99.883 1.00 73.19 285 GLU A CA 1
ATOM 2210 C C . GLU A 1 285 ? -40.463 -8.910 98.827 1.00 73.19 285 GLU A C 1
ATOM 2212 O O . GLU A 1 285 ? -41.237 -7.970 98.747 1.00 73.19 285 GLU A O 1
ATOM 2217 N N . ARG A 1 286 ? -39.467 -9.060 97.945 1.00 73.25 286 ARG A N 1
ATOM 2218 C CA . ARG A 1 286 ? -39.226 -8.129 96.832 1.00 73.25 286 ARG A CA 1
ATOM 2219 C C . ARG A 1 286 ? -40.370 -8.178 95.821 1.00 73.25 286 ARG A C 1
ATOM 2221 O O . ARG A 1 286 ? -40.844 -7.129 95.397 1.00 73.25 286 ARG A O 1
ATOM 2228 N N . ARG A 1 287 ? -40.859 -9.379 95.479 1.00 72.81 287 ARG A N 1
ATOM 2229 C CA . ARG A 1 287 ? -42.056 -9.542 94.640 1.00 72.81 287 ARG A CA 1
ATOM 2230 C C . ARG A 1 287 ? -43.276 -8.941 95.326 1.00 72.81 287 ARG A C 1
ATOM 2232 O O . ARG A 1 287 ? -44.029 -8.244 94.669 1.00 72.81 287 ARG A O 1
ATOM 2239 N N . ARG A 1 288 ? -43.419 -9.124 96.640 1.00 74.75 288 ARG A N 1
ATOM 2240 C CA . ARG A 1 288 ? -44.510 -8.552 97.430 1.00 74.75 288 ARG A CA 1
ATOM 2241 C C . ARG A 1 288 ? -44.424 -7.032 97.526 1.00 74.75 288 ARG A C 1
ATOM 2243 O O . ARG A 1 288 ? -45.451 -6.393 97.396 1.00 74.75 288 ARG A O 1
ATOM 2250 N N . ILE A 1 289 ? -43.243 -6.443 97.696 1.00 76.69 289 ILE A N 1
ATOM 2251 C CA . ILE A 1 289 ? -43.019 -4.988 97.693 1.00 76.69 289 ILE A CA 1
ATOM 2252 C C . ILE A 1 289 ? -43.312 -4.412 96.311 1.00 76.69 289 ILE A C 1
ATOM 2254 O O . ILE A 1 289 ? -43.930 -3.361 96.213 1.00 76.69 289 ILE A O 1
ATOM 2258 N N . GLN A 1 290 ? -42.916 -5.099 95.241 1.00 74.50 290 GLN A N 1
ATOM 2259 C CA . GLN A 1 290 ? -43.173 -4.643 93.880 1.00 74.50 290 GLN A CA 1
ATOM 2260 C C . GLN A 1 290 ? -44.639 -4.835 93.473 1.00 74.50 290 GLN A C 1
ATOM 2262 O O . GLN A 1 290 ? -45.213 -3.955 92.847 1.00 74.50 290 GLN A O 1
ATOM 2267 N N . GLU A 1 291 ? -45.280 -5.928 93.888 1.00 75.75 291 GLU A N 1
ATOM 2268 C CA . GLU A 1 291 ? -46.725 -6.133 93.763 1.00 75.75 291 GLU A CA 1
ATOM 2269 C C . GLU A 1 291 ? -47.497 -5.109 94.586 1.00 75.75 291 GLU A C 1
ATOM 2271 O O . GLU A 1 291 ? -48.424 -4.523 94.054 1.00 75.75 291 GLU A O 1
ATOM 2276 N N . LEU A 1 292 ? -47.113 -4.839 95.837 1.00 78.06 292 LEU A N 1
ATOM 2277 C CA . LEU A 1 292 ? -47.740 -3.821 96.684 1.00 78.06 292 LEU A CA 1
ATOM 2278 C C . LEU A 1 292 ? -47.470 -2.407 96.169 1.00 78.06 292 LEU A C 1
ATOM 2280 O O . LEU A 1 292 ? -48.351 -1.568 96.270 1.00 78.06 292 LEU A O 1
ATOM 2284 N N . GLY A 1 293 ? -46.300 -2.134 95.591 1.00 77.50 293 GLY A N 1
ATOM 2285 C CA . GLY A 1 293 ? -45.964 -0.859 94.958 1.00 77.50 293 GLY A CA 1
ATOM 2286 C C . GLY A 1 293 ? -46.752 -0.640 93.669 1.00 77.50 293 GLY A C 1
ATOM 2287 O O . GLY A 1 293 ? -47.332 0.424 93.481 1.00 77.50 293 GLY A O 1
ATOM 2288 N N . ASN A 1 294 ? -46.874 -1.673 92.832 1.00 76.62 294 ASN A N 1
ATOM 2289 C CA . ASN A 1 294 ? -47.720 -1.655 91.639 1.00 76.62 294 ASN A CA 1
ATOM 2290 C C . ASN A 1 294 ? -49.209 -1.603 92.006 1.00 76.62 294 ASN A C 1
ATOM 2292 O O . ASN A 1 294 ? -49.965 -0.897 91.354 1.00 76.62 294 ASN A O 1
ATOM 2296 N N . GLN A 1 295 ? -49.639 -2.309 93.056 1.00 74.62 295 GLN A N 1
ATOM 2297 C CA . GLN A 1 295 ? -51.007 -2.264 93.573 1.00 74.62 295 GLN A CA 1
ATOM 2298 C C . GLN A 1 295 ? -51.304 -0.916 94.212 1.00 74.62 295 GLN A C 1
ATOM 2300 O O . GLN A 1 295 ? -52.385 -0.402 93.999 1.00 74.62 295 GLN A O 1
ATOM 2305 N N . HIS A 1 296 ? -50.377 -0.314 94.955 1.00 77.00 296 HIS A N 1
ATOM 2306 C CA . HIS A 1 296 ? -50.549 1.017 95.527 1.00 77.00 296 HIS A CA 1
ATOM 2307 C C . HIS A 1 296 ? -50.552 2.085 94.434 1.00 77.00 296 HIS A C 1
ATOM 2309 O O . HIS A 1 296 ? -51.406 2.958 94.472 1.00 77.00 296 HIS A O 1
ATOM 2315 N N . GLY A 1 297 ? -49.674 1.983 93.432 1.00 77.56 297 GLY A N 1
ATOM 2316 C CA . GLY A 1 297 ? -49.702 2.828 92.239 1.00 77.56 297 GLY A CA 1
ATOM 2317 C C . GLY A 1 297 ? -51.038 2.704 91.510 1.00 77.56 297 GLY A C 1
ATOM 2318 O O . GLY A 1 297 ? -51.751 3.690 91.378 1.00 77.56 297 GLY A O 1
ATOM 2319 N N . ALA A 1 298 ? -51.447 1.480 91.168 1.00 75.12 298 ALA A N 1
ATOM 2320 C CA . ALA A 1 298 ? -52.715 1.211 90.499 1.00 75.12 298 ALA A CA 1
ATOM 2321 C C . ALA A 1 298 ? -53.940 1.589 91.346 1.00 75.12 298 ALA A C 1
ATOM 2323 O O . ALA A 1 298 ? -54.918 2.066 90.792 1.00 75.12 298 ALA A O 1
ATOM 2324 N N . LEU A 1 299 ? -53.921 1.406 92.671 1.00 75.38 299 LEU A N 1
ATOM 2325 C CA . LEU A 1 299 ? -55.030 1.750 93.571 1.00 75.38 299 LEU A CA 1
ATOM 2326 C C . LEU A 1 299 ? -55.077 3.241 93.887 1.00 75.38 299 LEU A C 1
ATOM 2328 O O . LEU A 1 299 ? -56.169 3.768 94.027 1.00 75.38 299 LEU A O 1
ATOM 2332 N N . SER A 1 300 ? -53.939 3.922 94.004 1.00 77.06 300 SER A N 1
ATOM 2333 C CA . SER A 1 300 ? -53.870 5.373 94.204 1.00 77.06 300 SER A CA 1
ATOM 2334 C C . SER A 1 300 ? -54.312 6.091 92.933 1.00 77.06 300 SER A C 1
ATOM 2336 O O . SER A 1 300 ? -55.190 6.951 92.974 1.00 77.06 300 SER A O 1
ATOM 2338 N N . GLU A 1 301 ? -53.814 5.635 91.782 1.00 74.12 301 GLU A N 1
ATOM 2339 C CA . GLU A 1 301 ? -54.235 6.114 90.473 1.00 74.12 301 GLU A CA 1
ATOM 2340 C C . GLU A 1 301 ? -55.706 5.757 90.218 1.00 74.12 301 GLU A C 1
ATOM 2342 O O . GLU A 1 301 ? -56.481 6.642 89.876 1.00 74.12 301 GLU A O 1
ATOM 2347 N N . ALA A 1 302 ? -56.169 4.535 90.505 1.00 73.00 302 ALA A N 1
ATOM 2348 C CA . ALA A 1 302 ? -57.590 4.187 90.415 1.00 73.00 302 ALA A CA 1
ATOM 2349 C C . ALA A 1 302 ? -58.459 4.939 91.434 1.00 73.00 302 ALA A C 1
ATOM 2351 O O . ALA A 1 302 ? -59.601 5.244 91.113 1.00 73.00 302 ALA A O 1
ATOM 2352 N N . HIS A 1 303 ? -57.968 5.277 92.630 1.00 77.75 303 HIS A N 1
ATOM 2353 C CA . HIS A 1 303 ? -58.718 6.034 93.637 1.00 77.75 303 HIS A CA 1
ATOM 2354 C C . HIS A 1 303 ? -58.871 7.501 93.237 1.00 77.75 303 HIS A C 1
ATOM 2356 O O . HIS A 1 303 ? -59.978 8.036 93.315 1.00 77.75 303 HIS A O 1
ATOM 2362 N N . GLU A 1 304 ? -57.802 8.136 92.757 1.00 76.81 304 GLU A N 1
ATOM 2363 C CA . GLU A 1 304 ? -57.844 9.506 92.245 1.00 76.81 304 GLU A CA 1
ATOM 2364 C C . GLU A 1 304 ? -58.628 9.584 90.930 1.00 76.81 304 GLU A C 1
ATOM 2366 O O . GLU A 1 304 ? -59.498 10.446 90.772 1.00 76.81 304 GLU A O 1
ATOM 2371 N N . THR A 1 305 ? -58.449 8.610 90.033 1.00 74.25 305 THR A N 1
ATOM 2372 C CA . THR A 1 305 ? -59.238 8.497 88.800 1.00 74.25 305 THR A CA 1
ATOM 2373 C C . THR A 1 305 ? -60.703 8.208 89.112 1.00 74.25 305 THR A C 1
ATOM 2375 O O . THR A 1 305 ? -61.568 8.833 88.513 1.00 74.25 305 THR A O 1
ATOM 2378 N N . ALA A 1 306 ? -61.035 7.352 90.082 1.00 73.69 306 ALA A N 1
ATOM 2379 C CA . ALA A 1 306 ? -62.415 7.090 90.494 1.00 73.69 306 ALA A CA 1
ATOM 2380 C C . ALA A 1 306 ? -63.037 8.268 91.255 1.00 73.69 306 ALA A C 1
ATOM 2382 O O . ALA A 1 306 ? -64.218 8.531 91.063 1.00 73.69 306 ALA A O 1
ATOM 2383 N N . LYS A 1 307 ? -62.289 9.030 92.064 1.00 79.81 307 LYS A N 1
ATOM 2384 C CA . LYS A 1 307 ? -62.772 10.285 92.676 1.00 79.81 307 LYS A CA 1
ATOM 2385 C C . LYS A 1 307 ? -63.080 11.337 91.618 1.00 79.81 307 LYS A C 1
ATOM 2387 O O . LYS A 1 307 ? -64.144 11.959 91.674 1.00 79.81 307 LYS A O 1
ATOM 2392 N N . LYS A 1 308 ? -62.168 11.518 90.659 1.00 75.06 308 LYS A N 1
ATOM 2393 C CA . LYS A 1 308 ? -62.318 12.453 89.541 1.00 75.06 308 LYS A CA 1
ATOM 2394 C C . LYS A 1 308 ? -63.474 12.026 88.640 1.00 75.06 308 LYS A C 1
ATOM 2396 O O . LYS A 1 308 ? -64.386 12.811 88.415 1.00 75.06 308 LYS A O 1
ATOM 2401 N N . THR A 1 309 ? -63.523 10.749 88.264 1.00 73.00 309 THR A N 1
ATOM 2402 C CA . THR A 1 309 ? -64.603 10.156 87.466 1.00 73.00 309 THR A CA 1
ATOM 2403 C C . THR A 1 309 ? -65.925 10.186 88.221 1.00 73.00 309 THR A C 1
ATOM 2405 O O . THR A 1 309 ? -66.935 10.455 87.601 1.00 73.00 309 THR A O 1
ATOM 2408 N N . ARG A 1 310 ? -65.977 9.993 89.545 1.00 78.62 310 ARG A N 1
ATOM 2409 C CA . ARG A 1 310 ? -67.219 10.123 90.325 1.00 78.62 310 ARG A CA 1
ATOM 2410 C C . ARG A 1 310 ? -67.716 11.565 90.345 1.00 78.62 310 ARG A C 1
ATOM 2412 O O . ARG A 1 310 ? -68.906 11.769 90.164 1.00 78.62 310 ARG A O 1
ATOM 2419 N N . ARG A 1 311 ? -66.840 12.561 90.520 1.00 77.44 311 ARG A N 1
ATOM 2420 C CA . ARG A 1 311 ? -67.223 13.984 90.413 1.00 77.44 311 ARG A CA 1
ATOM 2421 C C . ARG A 1 311 ? -67.706 14.336 89.005 1.00 77.44 311 ARG A C 1
ATOM 2423 O O . ARG A 1 311 ? -68.799 14.870 88.862 1.00 77.44 311 ARG A O 1
ATOM 2430 N N . GLU A 1 312 ? -66.943 13.957 87.983 1.00 74.19 312 GLU A N 1
ATOM 2431 C CA . GLU A 1 312 ? -67.279 14.205 86.577 1.00 74.19 312 GLU A CA 1
ATOM 2432 C C . GLU A 1 312 ? -68.533 13.449 86.132 1.00 74.19 312 GLU A C 1
ATOM 2434 O O . GLU A 1 312 ? -69.331 13.989 85.377 1.00 74.19 312 GLU A O 1
ATOM 2439 N N . ARG A 1 313 ? -68.731 12.204 86.582 1.00 72.00 313 ARG A N 1
ATOM 2440 C CA . ARG A 1 313 ? -69.919 11.396 86.284 1.00 72.00 313 ARG A CA 1
ATOM 2441 C C . ARG A 1 313 ? -71.124 11.866 87.072 1.00 72.00 313 ARG A C 1
ATOM 2443 O O . ARG A 1 313 ? -72.191 11.789 86.503 1.00 72.00 313 ARG A O 1
ATOM 2450 N N . GLN A 1 314 ? -70.988 12.373 88.298 1.00 75.06 314 GLN A N 1
ATOM 2451 C CA . GLN A 1 314 ? -72.104 12.964 89.045 1.00 75.06 314 GLN A CA 1
ATOM 2452 C C . GLN A 1 314 ? -72.585 14.257 88.367 1.00 75.06 314 GLN A C 1
ATOM 2454 O O . GLN A 1 314 ? -73.775 14.395 88.110 1.00 75.06 314 GLN A O 1
ATOM 2459 N N . GLN A 1 315 ? -71.659 15.139 87.967 1.00 70.94 315 GLN A N 1
ATOM 2460 C CA . GLN A 1 315 ? -71.981 16.339 87.180 1.00 70.94 315 GLN A CA 1
ATOM 2461 C C . GLN A 1 315 ? -72.548 15.989 85.802 1.00 70.94 315 GLN A C 1
ATOM 2463 O O . GLN A 1 315 ? -73.577 16.524 85.403 1.00 70.94 315 GLN A O 1
ATOM 2468 N N . LYS A 1 316 ? -71.948 15.020 85.099 1.00 64.19 316 LYS A N 1
ATOM 2469 C CA . LYS A 1 316 ? -72.497 14.510 83.838 1.00 64.19 316 LYS A CA 1
ATOM 2470 C C . LYS A 1 316 ? -73.823 13.783 84.033 1.00 64.19 316 LYS A C 1
ATOM 2472 O O . LYS A 1 316 ? -74.610 13.818 83.113 1.00 64.19 316 LYS A O 1
ATOM 2477 N N . LEU A 1 317 ? -74.105 13.128 85.158 1.00 71.31 317 LEU A N 1
ATOM 2478 C CA . LEU A 1 317 ? -75.396 12.474 85.402 1.00 71.31 317 LEU A CA 1
ATOM 2479 C C . LEU A 1 317 ? -76.487 13.530 85.575 1.00 71.31 317 LEU A C 1
ATOM 2481 O O . LEU A 1 317 ? -77.552 13.383 84.995 1.00 71.31 317 LEU A O 1
ATOM 2485 N N . GLU A 1 318 ? -76.197 14.614 86.294 1.00 70.44 318 GLU A N 1
ATOM 2486 C CA . GLU A 1 318 ? -77.112 15.747 86.469 1.00 70.44 318 GLU A CA 1
ATOM 2487 C C . GLU A 1 318 ? -77.340 16.524 85.159 1.00 70.44 318 GLU A C 1
ATOM 2489 O O . GLU A 1 318 ? -78.469 16.925 84.871 1.00 70.44 318 GLU A O 1
ATOM 2494 N N . ASP A 1 319 ? -76.301 16.694 84.334 1.00 67.12 319 ASP A N 1
ATOM 2495 C CA . ASP A 1 319 ? -76.406 17.337 83.017 1.00 67.12 319 ASP A CA 1
ATOM 2496 C C . ASP A 1 319 ? -77.038 16.414 81.962 1.00 67.12 319 ASP A C 1
ATOM 2498 O O . ASP A 1 319 ? -77.882 16.858 81.187 1.00 67.12 319 ASP A O 1
ATOM 2502 N N . ILE A 1 320 ? -76.708 15.118 81.958 1.00 60.00 320 ILE A N 1
ATOM 2503 C CA . ILE A 1 320 ? -77.295 14.117 81.057 1.00 60.00 320 ILE A CA 1
ATOM 2504 C C . ILE A 1 320 ? -78.742 13.829 81.460 1.00 60.00 320 ILE A C 1
ATOM 2506 O O . ILE A 1 320 ? -79.562 13.696 80.572 1.00 60.00 320 ILE A O 1
ATOM 2510 N N . GLN A 1 321 ? -79.129 13.814 82.739 1.00 62.69 321 GLN A N 1
ATOM 2511 C CA . GLN A 1 321 ? -80.547 13.714 83.129 1.00 62.69 321 GLN A CA 1
ATOM 2512 C C . GLN A 1 321 ? -81.353 14.947 82.690 1.00 62.69 321 GLN A C 1
ATOM 2514 O O . GLN A 1 321 ? -82.507 14.796 82.292 1.00 62.69 321 GLN A O 1
ATOM 2519 N N . ARG A 1 322 ? -80.737 16.140 82.670 1.00 60.81 322 ARG A N 1
ATOM 2520 C CA . ARG A 1 322 ? -81.317 17.352 82.060 1.00 60.81 322 ARG A CA 1
ATOM 2521 C C . ARG A 1 322 ? -81.395 17.274 80.528 1.00 60.81 322 ARG A C 1
ATOM 2523 O O . ARG A 1 322 ? -82.364 17.755 79.952 1.00 60.81 322 ARG A O 1
ATOM 2530 N N . GLN A 1 323 ? -80.415 16.660 79.865 1.00 55.09 323 GLN A N 1
ATOM 2531 C CA . GLN A 1 323 ? -80.357 16.531 78.398 1.00 55.09 323 GLN A CA 1
ATOM 2532 C C . GLN A 1 323 ? -81.197 15.361 77.847 1.00 55.09 323 GLN A C 1
ATOM 2534 O O . GLN A 1 323 ? -81.755 15.466 76.759 1.00 55.09 323 GLN A O 1
ATOM 2539 N N . LEU A 1 324 ? -81.346 14.270 78.604 1.00 51.94 324 LEU A N 1
ATOM 2540 C CA . LEU A 1 324 ? -82.093 13.057 78.240 1.00 51.94 324 LEU A CA 1
ATOM 2541 C C . LEU A 1 324 ? -83.612 13.242 78.393 1.00 51.94 324 LEU A C 1
ATOM 2543 O O . LEU A 1 324 ? -84.382 12.529 77.761 1.00 51.94 324 LEU A O 1
ATOM 2547 N N . GLN A 1 325 ? -84.051 14.237 79.172 1.00 55.72 325 GLN A N 1
ATOM 2548 C CA . GLN A 1 325 ? -85.436 14.724 79.155 1.00 55.72 325 GLN A CA 1
ATOM 2549 C C . GLN A 1 325 ? -85.752 15.610 77.935 1.00 55.72 325 GLN A C 1
ATOM 2551 O O . GLN A 1 325 ? -86.922 15.901 77.700 1.00 55.72 325 GLN A O 1
ATOM 2556 N N . ALA A 1 326 ? -84.746 16.047 77.165 1.00 58.12 326 ALA A N 1
ATOM 2557 C CA . ALA A 1 326 ? -84.920 17.085 76.153 1.00 58.12 326 ALA A CA 1
ATOM 2558 C C . ALA A 1 326 ? -84.859 16.613 74.689 1.00 58.12 326 ALA A C 1
ATOM 2560 O O . ALA A 1 326 ? -85.390 17.335 73.850 1.00 58.12 326 ALA A O 1
ATOM 2561 N N . LEU A 1 327 ? -84.257 15.469 74.321 1.00 47.81 327 LEU A N 1
ATOM 2562 C CA . LEU A 1 327 ? -84.046 15.149 72.892 1.00 47.81 327 LEU A CA 1
ATOM 2563 C C . LEU A 1 327 ? -84.083 13.654 72.509 1.00 47.81 327 LEU A C 1
ATOM 2565 O O . LEU A 1 327 ? -83.663 12.782 73.265 1.00 47.81 327 LEU A O 1
ATOM 2569 N N . ALA A 1 328 ? -84.598 13.425 71.290 1.00 52.22 328 ALA A N 1
ATOM 2570 C CA . ALA A 1 328 ? -84.976 12.162 70.639 1.00 52.22 328 ALA A CA 1
ATOM 2571 C C . ALA A 1 328 ? -83.860 11.477 69.797 1.00 52.22 328 ALA A C 1
ATOM 2573 O O . ALA A 1 328 ? -82.762 12.007 69.652 1.00 52.22 328 ALA A O 1
ATOM 2574 N N . GLU A 1 329 ? -84.187 10.293 69.251 1.00 45.66 329 GLU A N 1
ATOM 2575 C CA . GLU A 1 329 ? -83.331 9.217 68.698 1.00 45.66 329 GLU A CA 1
ATOM 2576 C C . GLU A 1 329 ? -82.294 9.544 67.589 1.00 45.66 329 GLU A C 1
ATOM 2578 O O . GLU A 1 329 ? -82.443 10.436 66.753 1.00 45.66 329 GLU A O 1
ATOM 2583 N N . THR A 1 330 ? -81.237 8.717 67.592 1.00 43.06 330 THR A N 1
ATOM 2584 C CA . THR A 1 330 ? -79.959 8.733 66.847 1.00 43.06 330 THR A CA 1
ATOM 2585 C C . THR A 1 330 ? -80.055 8.412 65.337 1.00 43.06 330 THR A C 1
ATOM 2587 O O . THR A 1 330 ? -80.882 7.609 64.916 1.00 43.06 330 THR A O 1
ATOM 2590 N N . ARG A 1 331 ? -79.138 8.964 64.511 1.00 50.16 331 ARG A N 1
ATOM 2591 C CA . ARG A 1 331 ? -79.013 8.726 63.044 1.00 50.16 331 ARG A CA 1
ATOM 2592 C C . ARG A 1 331 ? -77.833 7.815 62.630 1.00 50.16 331 ARG A C 1
ATOM 2594 O O . ARG A 1 331 ? -76.848 7.686 63.348 1.00 50.16 331 ARG A O 1
ATOM 2601 N N . VAL A 1 332 ? -77.965 7.232 61.429 1.00 56.47 332 VAL A N 1
ATOM 2602 C CA . VAL A 1 332 ? -77.157 6.170 60.772 1.00 56.47 332 VAL A CA 1
ATOM 2603 C C . VAL A 1 332 ? -75.917 6.701 60.010 1.00 56.47 332 VAL A C 1
ATOM 2605 O O . VAL A 1 332 ? -75.970 7.781 59.432 1.00 56.47 332 VAL A O 1
ATOM 2608 N N . VAL A 1 333 ? -74.818 5.918 59.956 1.00 60.00 333 VAL A N 1
ATOM 2609 C CA . VAL A 1 333 ? -73.462 6.295 59.455 1.00 60.00 333 VAL A CA 1
ATOM 2610 C C . VAL A 1 333 ? -73.094 5.692 58.070 1.00 60.00 333 VAL A C 1
ATOM 2612 O O . VAL A 1 333 ? -71.944 5.348 57.804 1.00 60.00 333 VAL A O 1
ATOM 2615 N N . SER A 1 334 ? -74.049 5.531 57.150 1.00 59.78 334 SER A N 1
ATOM 2616 C CA . SER A 1 334 ? -73.823 4.872 55.843 1.00 59.78 334 SER A CA 1
ATOM 2617 C C . SER A 1 334 ? -72.995 5.689 54.832 1.00 59.78 334 SER A C 1
ATOM 2619 O O . SER A 1 334 ? -72.319 5.111 53.984 1.00 59.78 334 SER A O 1
ATOM 2621 N N . GLU A 1 335 ? -72.995 7.020 54.931 1.00 58.59 335 GLU A N 1
ATOM 2622 C CA . GLU A 1 335 ? -72.266 7.923 54.017 1.00 58.59 335 GLU A CA 1
ATOM 2623 C C . GLU A 1 335 ? -70.733 7.783 54.131 1.00 58.59 335 GLU A C 1
ATOM 2625 O O . GLU A 1 335 ? -70.018 7.867 53.132 1.00 58.59 335 GLU A O 1
ATOM 2630 N N . LEU A 1 336 ? -70.216 7.473 55.327 1.00 56.84 336 LEU A N 1
ATOM 2631 C CA . LEU A 1 336 ? -68.772 7.400 55.582 1.00 56.84 336 LEU A CA 1
ATOM 2632 C C . LEU A 1 336 ? -68.108 6.182 54.910 1.00 56.84 336 LEU A C 1
ATOM 2634 O O . LEU A 1 336 ? -66.961 6.259 54.476 1.00 56.84 336 LEU A O 1
ATOM 2638 N N . SER A 1 337 ? -68.832 5.066 54.768 1.00 57.00 337 SER A N 1
ATOM 2639 C CA . SER A 1 337 ? -68.296 3.853 54.124 1.00 57.00 337 SER A CA 1
ATOM 2640 C C . SER A 1 337 ? -68.204 3.975 52.597 1.00 57.00 337 SER A C 1
ATOM 2642 O O . SER A 1 337 ? -67.306 3.393 51.992 1.00 57.00 337 SER A O 1
ATOM 2644 N N . ARG A 1 338 ? -69.078 4.771 51.961 1.00 59.38 338 ARG A N 1
ATOM 2645 C CA . ARG A 1 338 ? -69.051 5.007 50.505 1.00 59.38 338 ARG A CA 1
ATOM 2646 C C . ARG A 1 338 ? -67.853 5.867 50.085 1.00 59.38 338 ARG A C 1
ATOM 2648 O O . ARG A 1 338 ? -67.213 5.560 49.082 1.00 59.38 338 ARG A O 1
ATOM 2655 N N . ALA A 1 339 ? -67.506 6.875 50.888 1.00 62.81 339 ALA A N 1
ATOM 2656 C CA . ALA A 1 339 ? -66.365 7.758 50.634 1.00 62.81 339 ALA A CA 1
ATOM 2657 C C . ALA A 1 339 ? -65.010 7.018 50.676 1.00 62.81 339 ALA A C 1
ATOM 2659 O O . ALA A 1 339 ? -64.119 7.290 49.873 1.00 62.81 339 ALA A O 1
ATOM 2660 N N . ILE A 1 340 ? -64.860 6.026 51.562 1.00 65.94 340 ILE A N 1
ATOM 2661 C CA . ILE A 1 340 ? -63.608 5.261 51.706 1.00 65.94 340 ILE A CA 1
ATOM 2662 C C . ILE A 1 340 ? -63.357 4.336 50.501 1.00 65.94 340 ILE A C 1
ATOM 2664 O O . ILE A 1 340 ? -62.211 4.164 50.087 1.00 65.94 340 ILE A O 1
ATOM 2668 N N . HIS A 1 341 ? -64.404 3.761 49.902 1.00 65.38 341 HIS A N 1
ATOM 2669 C CA . HIS A 1 341 ? -64.248 2.835 48.775 1.00 65.38 341 HIS A CA 1
ATOM 2670 C C . HIS A 1 341 ? -63.887 3.545 47.458 1.00 65.38 341 HIS A C 1
ATOM 2672 O O . HIS A 1 341 ? -63.109 3.011 46.670 1.00 65.38 341 HIS A O 1
ATOM 2678 N N . GLN A 1 342 ? -64.377 4.772 47.251 1.00 63.78 342 GLN A N 1
ATOM 2679 C CA . GLN A 1 342 ? -64.010 5.604 46.096 1.00 63.78 342 GLN A CA 1
ATOM 2680 C C . GLN A 1 342 ? -62.538 6.053 46.154 1.00 63.78 342 GLN A C 1
ATOM 2682 O O . GLN A 1 342 ? -61.839 6.007 45.144 1.00 63.78 342 GLN A O 1
ATOM 2687 N N . ALA A 1 343 ? -62.015 6.368 47.344 1.00 64.50 343 ALA A N 1
ATOM 2688 C CA . ALA A 1 343 ? -60.612 6.755 47.523 1.00 64.50 343 ALA A CA 1
ATOM 2689 C C . ALA A 1 343 ? -59.607 5.608 47.257 1.00 64.50 343 ALA A C 1
ATOM 2691 O O . ALA A 1 343 ? -58.463 5.849 46.873 1.00 64.50 343 ALA A O 1
ATOM 2692 N N . GLN A 1 344 ? -60.013 4.343 47.426 1.00 67.31 344 GLN A N 1
ATOM 2693 C CA . GLN A 1 344 ? -59.134 3.183 47.214 1.00 67.31 344 GLN A CA 1
ATOM 2694 C C . GLN A 1 344 ? -58.830 2.899 45.733 1.00 67.31 344 GLN A C 1
ATOM 2696 O O . GLN A 1 344 ? -57.770 2.344 45.441 1.00 67.31 344 GLN A O 1
ATOM 2701 N N . GLN A 1 345 ? -59.703 3.301 44.800 1.00 67.81 345 GLN A N 1
ATOM 2702 C CA . GLN A 1 345 ? -59.534 3.048 43.359 1.00 67.81 345 GLN A CA 1
ATOM 2703 C C . GLN A 1 345 ? -58.408 3.880 42.713 1.00 67.81 345 GLN A C 1
ATOM 2705 O O . GLN A 1 345 ? -57.910 3.520 41.650 1.00 67.81 345 GLN A O 1
ATOM 2710 N N . HIS A 1 346 ? -57.952 4.949 43.374 1.00 69.88 346 HIS A N 1
ATOM 2711 C CA . HIS A 1 346 ? -56.982 5.913 42.835 1.00 69.88 346 HIS A CA 1
ATOM 2712 C C . HIS A 1 346 ? -55.637 5.937 43.585 1.00 69.88 346 HIS A C 1
ATOM 2714 O O . HIS A 1 346 ? -54.797 6.801 43.340 1.00 69.88 346 HIS A O 1
ATOM 2720 N N . ARG A 1 347 ? -55.401 4.964 44.477 1.00 71.81 347 ARG A N 1
ATOM 2721 C CA . ARG A 1 347 ? -54.287 4.960 45.446 1.00 71.81 347 ARG A CA 1
ATOM 2722 C C . ARG A 1 347 ? -52.878 4.986 44.829 1.00 71.81 347 ARG A C 1
ATOM 2724 O O . ARG A 1 347 ? -51.947 5.424 45.494 1.00 71.81 347 ARG A O 1
ATOM 2731 N N . ASP A 1 348 ? -52.718 4.522 43.590 1.00 79.56 348 ASP A N 1
ATOM 2732 C CA . ASP A 1 348 ? -51.416 4.434 42.900 1.00 79.56 348 ASP A CA 1
ATOM 2733 C C . ASP A 1 348 ? -51.176 5.578 41.889 1.00 79.56 348 ASP A C 1
ATOM 2735 O O . ASP A 1 348 ? -50.112 5.665 41.279 1.00 79.56 348 ASP A O 1
ATOM 2739 N N . LEU A 1 349 ? -52.144 6.485 41.692 1.00 81.50 349 LEU A N 1
ATOM 2740 C CA . LEU A 1 349 ? -52.017 7.555 40.692 1.00 81.50 349 LEU A CA 1
ATOM 2741 C C . LEU A 1 349 ? -50.919 8.569 41.045 1.00 81.50 349 LEU A C 1
ATOM 2743 O O . LEU A 1 349 ? -50.151 8.963 40.170 1.00 81.50 349 LEU A O 1
ATOM 2747 N N . GLU A 1 350 ? -50.784 8.941 42.320 1.00 83.31 350 GLU A N 1
ATOM 2748 C CA . GLU A 1 350 ? -49.733 9.869 42.764 1.00 83.31 350 GLU A CA 1
ATOM 2749 C C . GLU A 1 350 ? -48.333 9.249 42.635 1.00 83.31 350 GLU A C 1
ATOM 2751 O O . GLU A 1 350 ? -47.411 9.903 42.149 1.00 83.31 350 GLU A O 1
ATOM 2756 N N . ALA A 1 351 ? -48.186 7.960 42.960 1.00 84.81 351 ALA A N 1
ATOM 2757 C CA . ALA A 1 351 ? -46.926 7.237 42.798 1.00 84.81 351 ALA A CA 1
ATOM 2758 C C . ALA A 1 351 ? -46.536 7.071 41.316 1.00 84.81 351 ALA A C 1
ATOM 2760 O O . ALA A 1 351 ? -45.357 7.185 40.971 1.00 84.81 351 ALA A O 1
ATOM 2761 N N . ARG A 1 352 ? -47.509 6.845 40.418 1.00 84.88 352 ARG A N 1
ATOM 2762 C CA . ARG A 1 352 ? -47.279 6.815 38.962 1.00 84.88 352 ARG A CA 1
ATOM 2763 C C . ARG A 1 352 ? -46.881 8.186 38.413 1.00 84.88 352 ARG A C 1
ATOM 2765 O O . ARG A 1 352 ? -45.916 8.251 37.655 1.00 84.88 352 ARG A O 1
ATOM 2772 N N . ARG A 1 353 ? -47.544 9.269 38.839 1.00 89.50 353 ARG A N 1
ATOM 2773 C CA . ARG A 1 353 ? -47.159 10.651 38.494 1.00 89.50 353 ARG A CA 1
ATOM 2774 C C . ARG A 1 353 ? -45.721 10.945 38.922 1.00 89.50 353 ARG A C 1
ATOM 2776 O O . ARG A 1 353 ? -44.941 11.458 38.125 1.00 89.50 353 ARG A O 1
ATOM 2783 N N . ASP A 1 354 ? -45.352 10.605 40.155 1.00 87.88 354 ASP A N 1
ATOM 2784 C CA . ASP A 1 354 ? -44.019 10.909 40.688 1.00 87.88 354 ASP A CA 1
ATOM 2785 C C . ASP A 1 354 ? -42.913 10.119 39.976 1.00 87.88 354 ASP A C 1
ATOM 2787 O O . ASP A 1 354 ? -41.849 10.671 39.687 1.00 87.88 354 ASP A O 1
ATOM 2791 N N . ARG A 1 355 ? -43.179 8.859 39.600 1.00 88.56 355 ARG A N 1
ATOM 2792 C CA . ARG A 1 355 ? -42.276 8.074 38.741 1.00 88.56 355 ARG A CA 1
ATOM 2793 C C . ARG A 1 355 ? -42.130 8.689 37.347 1.00 88.56 355 ARG A C 1
ATOM 2795 O O . ARG A 1 355 ? -40.999 8.852 36.896 1.00 88.56 355 ARG A O 1
ATOM 2802 N N . ALA A 1 356 ? -43.234 9.068 36.699 1.00 87.62 356 ALA A N 1
ATOM 2803 C CA . ALA A 1 356 ? -43.209 9.717 35.386 1.00 87.62 356 ALA A CA 1
ATOM 2804 C C . ALA A 1 356 ? -42.449 11.058 35.429 1.00 87.62 356 ALA A C 1
ATOM 2806 O O . ALA A 1 356 ? -41.628 11.340 34.559 1.00 87.62 356 ALA A O 1
ATOM 2807 N N . ARG A 1 357 ? -42.625 11.847 36.498 1.00 91.25 357 ARG A N 1
ATOM 2808 C CA . ARG A 1 357 ? -41.891 13.103 36.731 1.00 91.25 357 ARG A CA 1
ATOM 2809 C C . ARG A 1 357 ? -40.385 12.889 36.875 1.00 91.25 357 ARG A C 1
ATOM 2811 O O . ARG A 1 357 ? -39.592 13.642 36.303 1.00 91.25 357 ARG A O 1
ATOM 2818 N N . ALA A 1 358 ? -39.989 11.887 37.662 1.00 89.06 358 ALA A N 1
ATOM 2819 C CA . ALA A 1 358 ? -38.587 11.546 37.872 1.00 89.06 358 ALA A CA 1
ATOM 2820 C C . ALA A 1 358 ? -37.927 11.069 36.567 1.00 89.06 358 ALA A C 1
ATOM 2822 O O . ALA A 1 358 ? -36.831 11.520 36.241 1.00 89.06 358 ALA A O 1
ATOM 2823 N N . GLN A 1 359 ? -38.618 10.227 35.790 1.00 89.62 359 GLN A N 1
ATOM 2824 C CA . GLN A 1 359 ? -38.151 9.770 34.478 1.00 89.62 359 GLN A CA 1
ATOM 2825 C C . GLN A 1 359 ? -38.000 10.929 33.487 1.00 89.62 359 GLN A C 1
ATOM 2827 O O . GLN A 1 359 ? -36.943 11.053 32.876 1.00 89.62 359 GLN A O 1
ATOM 2832 N N . LEU A 1 360 ? -38.987 11.828 33.402 1.00 90.12 360 LEU A N 1
ATOM 2833 C CA . LEU A 1 360 ? -38.925 13.010 32.538 1.00 90.12 360 LEU A CA 1
ATOM 2834 C C . LEU A 1 360 ? -37.769 13.947 32.916 1.00 90.12 360 LEU A C 1
ATOM 2836 O O . LEU A 1 360 ? -37.095 14.496 32.048 1.00 90.12 360 LEU A O 1
ATOM 2840 N N . THR A 1 361 ? -37.518 14.131 34.215 1.00 90.38 361 THR A N 1
ATOM 2841 C CA . THR A 1 361 ? -36.421 14.986 34.694 1.00 90.38 361 THR A CA 1
ATOM 2842 C C . THR A 1 361 ? -35.061 14.387 34.338 1.00 90.38 361 THR A C 1
ATOM 2844 O O . THR A 1 361 ? -34.195 15.108 33.847 1.00 90.38 361 THR A O 1
ATOM 2847 N N . LEU A 1 362 ? -34.885 13.074 34.524 1.00 89.44 362 LEU A N 1
ATOM 2848 C CA . LEU A 1 362 ? -33.668 12.368 34.116 1.00 89.44 362 LEU A CA 1
ATOM 2849 C C . LEU A 1 362 ? -33.467 12.414 32.597 1.00 89.44 362 LEU A C 1
ATOM 2851 O O . LEU A 1 362 ? -32.368 12.727 32.146 1.00 89.44 362 LEU A O 1
ATOM 2855 N N . ALA A 1 363 ? -34.522 12.165 31.814 1.00 87.94 363 ALA A N 1
ATOM 2856 C CA . ALA A 1 363 ? -34.467 12.214 30.356 1.00 87.94 363 ALA A CA 1
ATOM 2857 C C . ALA A 1 363 ? -34.049 13.606 29.856 1.00 87.94 363 ALA A C 1
ATOM 2859 O O . ALA A 1 363 ? -33.103 13.709 29.082 1.00 87.94 363 ALA A O 1
ATOM 2860 N N . ARG A 1 364 ? -34.654 14.677 30.392 1.00 87.69 364 ARG A N 1
ATOM 2861 C CA . ARG A 1 364 ? -34.304 16.071 30.062 1.00 87.69 364 ARG A CA 1
ATOM 2862 C C . ARG A 1 364 ? -32.867 16.437 30.418 1.00 87.69 364 ARG A C 1
ATOM 2864 O O . ARG A 1 364 ? -32.194 17.114 29.643 1.00 87.69 364 ARG A O 1
ATOM 2871 N N . GLN A 1 365 ? -32.395 16.014 31.592 1.00 88.94 365 GLN A N 1
ATOM 2872 C CA . GLN A 1 365 ? -31.008 16.243 32.004 1.00 88.94 365 GLN A CA 1
ATOM 2873 C C . GLN A 1 365 ? -30.035 15.528 31.064 1.00 88.94 365 GLN A C 1
ATOM 2875 O O . GLN A 1 365 ? -29.057 16.132 30.626 1.00 88.94 365 GLN A O 1
ATOM 2880 N N . GLN A 1 366 ? -30.327 14.274 30.714 1.00 88.69 366 GLN A N 1
ATOM 2881 C CA . GLN A 1 366 ? -29.484 13.482 29.828 1.00 88.69 366 GLN A CA 1
ATOM 2882 C C . GLN A 1 366 ? -29.448 14.060 28.406 1.00 88.69 366 GLN A C 1
ATOM 2884 O O . GLN A 1 366 ? -28.361 14.284 27.880 1.00 88.69 366 GLN A O 1
ATOM 2889 N N . THR A 1 367 ? -30.599 14.414 27.819 1.00 88.56 367 THR A N 1
ATOM 2890 C CA . THR A 1 367 ? -30.650 15.051 26.490 1.00 88.56 367 THR A CA 1
ATOM 2891 C C . THR A 1 367 ? -29.926 16.394 26.462 1.00 88.56 367 THR A C 1
ATOM 2893 O O . THR A 1 367 ? -29.296 16.722 25.463 1.00 88.56 367 THR A O 1
ATOM 2896 N N . GLN A 1 368 ? -29.958 17.164 27.555 1.00 88.56 368 GLN A N 1
ATOM 2897 C CA . GLN A 1 368 ? -29.228 18.430 27.642 1.00 88.56 368 GLN A CA 1
ATOM 2898 C C . GLN A 1 368 ? -27.708 18.220 27.697 1.00 88.56 368 GLN A C 1
ATOM 2900 O O . GLN A 1 368 ? -26.960 18.957 27.054 1.00 88.56 368 GLN A O 1
ATOM 2905 N N . ILE A 1 369 ? -27.242 17.217 28.448 1.00 89.00 369 ILE A N 1
ATOM 2906 C CA . ILE A 1 369 ? -25.822 16.842 28.495 1.00 89.00 369 ILE A CA 1
ATOM 2907 C C . ILE A 1 369 ? -25.357 16.364 27.118 1.00 89.00 369 ILE A C 1
ATOM 2909 O O . ILE A 1 369 ? -24.293 16.770 26.653 1.00 89.00 369 ILE A O 1
ATOM 2913 N N . ASP A 1 370 ? -26.149 15.525 26.454 1.00 88.00 370 ASP A N 1
ATOM 2914 C CA . ASP A 1 370 ? -25.797 14.975 25.147 1.00 88.00 370 ASP A CA 1
ATOM 2915 C C . ASP A 1 370 ? -25.835 16.049 24.044 1.00 88.00 370 ASP A C 1
ATOM 2917 O O . ASP A 1 370 ? -24.960 16.056 23.179 1.00 88.00 370 ASP A O 1
ATOM 2921 N N . LEU A 1 371 ? -26.738 17.035 24.138 1.00 89.31 371 LEU A N 1
ATOM 2922 C CA . LEU A 1 371 ? -26.736 18.230 23.285 1.00 89.31 371 LEU A CA 1
ATOM 2923 C C . LEU A 1 371 ? -25.454 19.057 23.459 1.00 89.31 371 LEU A C 1
ATOM 2925 O O . LEU A 1 371 ? -24.855 19.464 22.470 1.00 89.31 371 LEU A O 1
ATOM 2929 N N . GLN A 1 372 ? -24.991 19.266 24.698 1.00 87.75 372 GLN A N 1
ATOM 2930 C CA . GLN A 1 372 ? -23.730 19.976 24.969 1.00 87.75 372 GLN A CA 1
ATOM 2931 C C . GLN A 1 372 ? -22.489 19.211 24.492 1.00 87.75 372 GLN A C 1
ATOM 2933 O O . GLN A 1 372 ? -21.437 19.812 24.272 1.00 87.75 372 GLN A O 1
ATOM 2938 N N . ARG A 1 373 ? -22.588 17.885 24.366 1.00 88.06 373 ARG A N 1
ATOM 2939 C CA . ARG A 1 373 ? -21.510 17.021 23.873 1.00 88.06 373 ARG A CA 1
ATOM 2940 C C . ARG A 1 373 ? -21.461 16.924 22.355 1.00 88.06 373 ARG A C 1
ATOM 2942 O O . ARG A 1 373 ? -20.433 16.481 21.846 1.00 88.06 373 ARG A O 1
ATOM 2949 N N . LEU A 1 374 ? -22.526 17.305 21.647 1.00 88.62 374 LEU A N 1
ATOM 2950 C CA . LEU A 1 374 ? -22.568 17.247 20.192 1.00 88.62 374 LEU A CA 1
ATOM 2951 C C . LEU A 1 374 ? -21.655 18.340 19.606 1.00 88.62 374 LEU A C 1
ATOM 2953 O O . LEU A 1 374 ? -21.954 19.529 19.729 1.00 88.62 374 LEU A O 1
ATOM 2957 N N . PRO A 1 375 ? -20.528 17.979 18.968 1.00 84.06 375 PRO A N 1
ATOM 2958 C CA . PRO A 1 375 ? -19.621 18.971 18.404 1.00 84.06 375 PRO A CA 1
ATOM 2959 C C . PRO A 1 375 ? -20.265 19.651 17.188 1.00 84.06 375 PRO A C 1
ATOM 2961 O O . PRO A 1 375 ? -21.164 19.093 16.572 1.00 84.06 375 PRO A O 1
ATOM 2964 N N . LEU A 1 376 ? -19.784 20.836 16.798 1.00 85.12 376 LEU A N 1
ATOM 2965 C CA . LEU A 1 376 ? -20.250 21.583 15.611 1.00 85.12 376 LEU A CA 1
ATOM 2966 C C . LEU A 1 376 ? -21.715 22.065 15.658 1.00 85.12 376 LEU A C 1
ATOM 2968 O O . LEU A 1 376 ? -22.206 22.597 14.666 1.00 85.12 376 LEU A O 1
ATOM 2972 N N . TRP A 1 377 ? -22.399 21.926 16.797 1.00 87.25 377 TRP A N 1
ATOM 2973 C CA . TRP A 1 377 ? -23.760 22.415 16.999 1.00 87.25 377 TRP A CA 1
ATOM 2974 C C . TRP A 1 377 ? -23.848 23.311 18.236 1.00 87.25 377 TRP A C 1
ATOM 2976 O O . TRP A 1 377 ? -23.254 23.020 19.271 1.00 87.25 377 TRP A O 1
ATOM 2986 N N . SER A 1 378 ? -24.591 24.411 18.127 1.00 82.25 378 SER A N 1
ATOM 2987 C CA . SER A 1 378 ? -24.799 25.384 19.212 1.00 82.25 378 SER A CA 1
ATOM 2988 C C . SER A 1 378 ? -26.257 25.844 19.352 1.00 82.25 378 SER A C 1
ATOM 2990 O O . SER A 1 378 ? -26.538 26.748 20.139 1.00 82.25 378 SER A O 1
ATOM 2992 N N . GLY A 1 379 ? -27.178 25.238 18.595 1.00 83.69 379 GLY A N 1
ATOM 2993 C CA . GLY A 1 379 ? -28.610 25.545 18.623 1.00 83.69 379 GLY A CA 1
ATOM 2994 C C . GLY A 1 379 ? -29.380 24.774 19.697 1.00 83.69 379 GLY A C 1
ATOM 2995 O O . GLY A 1 379 ? -28.809 24.026 20.494 1.00 83.69 379 GLY A O 1
ATOM 2996 N N . THR A 1 380 ? -30.703 24.948 19.715 1.00 86.25 380 THR A N 1
ATOM 2997 C CA . THR A 1 380 ? -31.577 24.244 20.663 1.00 86.25 380 THR A CA 1
ATOM 2998 C C . THR A 1 380 ? -31.869 22.807 20.223 1.00 86.25 380 THR A C 1
ATOM 3000 O O . THR A 1 380 ? -31.542 22.393 19.109 1.00 86.25 380 THR A O 1
ATOM 3003 N N . LEU A 1 381 ? -32.480 22.025 21.117 1.00 84.12 381 LEU A N 1
ATOM 3004 C CA . LEU A 1 381 ? -32.926 20.665 20.814 1.00 84.12 381 LEU A CA 1
ATOM 3005 C C . LEU A 1 381 ? -34.036 20.652 19.747 1.00 84.12 381 LEU A C 1
ATOM 3007 O O . LEU A 1 381 ? -34.046 19.771 18.894 1.00 84.12 381 LEU A O 1
ATOM 3011 N N . ASP A 1 382 ? -34.919 21.655 19.758 1.00 84.00 382 ASP A N 1
ATOM 3012 C CA . ASP A 1 382 ? -36.001 21.794 18.777 1.00 84.00 382 ASP A CA 1
ATOM 3013 C C . ASP A 1 382 ? -35.451 22.151 17.388 1.00 84.00 382 ASP A C 1
ATOM 3015 O O . ASP A 1 382 ? -35.860 21.574 16.380 1.00 84.00 382 ASP A O 1
ATOM 3019 N N . ASP A 1 383 ? -34.454 23.040 17.334 1.00 84.31 383 ASP A N 1
ATOM 3020 C CA . ASP A 1 383 ? -33.748 23.367 16.091 1.00 84.31 383 ASP A CA 1
ATOM 3021 C C . ASP A 1 383 ? -33.033 22.132 15.517 1.00 84.31 383 ASP A C 1
ATOM 3023 O O . ASP A 1 383 ? -33.005 21.930 14.302 1.00 84.31 383 ASP A O 1
ATOM 3027 N N . LEU A 1 384 ? -32.486 21.280 16.392 1.00 84.69 384 LEU A N 1
ATOM 3028 C CA . LEU A 1 384 ? -31.754 20.076 16.010 1.00 84.69 384 LEU A CA 1
ATOM 3029 C C . LEU A 1 384 ? -32.650 19.015 15.358 1.00 84.69 384 LEU A C 1
ATOM 3031 O O . LEU A 1 384 ? -32.190 18.300 14.470 1.00 84.69 384 LEU A O 1
ATOM 3035 N N . GLU A 1 385 ? -33.919 18.917 15.752 1.00 84.00 385 GLU A N 1
ATOM 3036 C CA . GLU A 1 385 ? -34.884 18.002 15.127 1.00 84.00 385 GLU A CA 1
ATOM 3037 C C . GLU A 1 385 ? -35.339 18.448 13.736 1.00 84.00 385 GLU A C 1
ATOM 3039 O O . GLU A 1 385 ? -35.732 17.621 12.913 1.00 84.00 385 GLU A O 1
ATOM 3044 N N . LEU A 1 386 ? -35.277 19.751 13.461 1.00 84.50 386 LEU A N 1
ATOM 3045 C CA . LEU A 1 386 ? -35.659 20.333 12.176 1.00 84.50 386 LEU A CA 1
ATOM 3046 C C . LEU A 1 386 ? -34.509 20.323 11.153 1.00 84.50 386 LEU A C 1
ATOM 3048 O O . LEU A 1 386 ? -34.731 20.630 9.975 1.00 84.50 386 LEU A O 1
ATOM 3052 N N . LEU A 1 387 ? -33.290 19.956 11.570 1.00 83.38 387 LEU A N 1
ATOM 3053 C CA . LEU A 1 387 ? -32.126 19.866 10.690 1.00 83.38 387 LEU A CA 1
ATOM 3054 C C . LEU A 1 387 ? -32.315 18.786 9.622 1.00 83.38 387 LEU A C 1
ATOM 3056 O O . LEU A 1 387 ? -32.484 17.600 9.903 1.00 83.38 387 LEU A O 1
ATOM 3060 N N . LYS A 1 388 ? -32.169 19.191 8.361 1.00 83.06 388 LYS A N 1
ATOM 3061 C CA . LYS A 1 388 ? -32.119 18.277 7.214 1.00 83.06 388 LYS A CA 1
ATOM 3062 C C . LYS A 1 388 ? -30.696 17.768 7.013 1.00 83.06 388 LYS A C 1
ATOM 3064 O O . LYS A 1 388 ? -30.013 18.172 6.074 1.00 83.06 388 LYS A O 1
ATOM 3069 N N . VAL A 1 389 ? -30.241 16.917 7.927 1.00 86.44 389 VAL A N 1
ATOM 3070 C CA . VAL A 1 389 ? -28.917 16.291 7.828 1.00 86.44 389 VAL A CA 1
ATOM 3071 C C . VAL A 1 389 ? -28.850 15.349 6.612 1.00 86.44 389 VAL A C 1
ATOM 3073 O O . VAL A 1 389 ? -29.851 14.698 6.292 1.00 86.44 389 VAL A O 1
ATOM 3076 N N . PRO A 1 390 ? -27.706 15.256 5.906 1.00 87.31 390 PRO A N 1
ATOM 3077 C CA . PRO A 1 390 ? -27.538 14.295 4.819 1.00 87.31 390 PRO A CA 1
ATOM 3078 C C . PRO A 1 390 ? -27.763 12.859 5.307 1.00 87.31 390 PRO A C 1
ATOM 3080 O O . PRO A 1 390 ? -27.346 12.500 6.412 1.00 87.31 390 PRO A O 1
ATOM 3083 N N . SER A 1 391 ? -28.389 12.020 4.475 1.00 88.69 391 SER A N 1
ATOM 3084 C CA . SER A 1 391 ? -28.590 10.604 4.806 1.00 88.69 391 SER A CA 1
ATOM 3085 C C . SER A 1 391 ? -27.253 9.885 4.989 1.00 88.69 391 SER A C 1
ATOM 3087 O O . SER A 1 391 ? -26.256 10.243 4.355 1.00 88.69 391 SER A O 1
ATOM 3089 N N . THR A 1 392 ? -27.237 8.827 5.802 1.00 87.88 392 THR A N 1
ATOM 3090 C CA . THR A 1 392 ? -26.043 7.984 5.976 1.00 87.88 392 THR A CA 1
ATOM 3091 C C . THR A 1 392 ? -25.533 7.462 4.635 1.00 87.88 392 THR A C 1
ATOM 3093 O O . THR A 1 392 ? -24.347 7.558 4.373 1.00 87.88 392 THR A O 1
ATOM 3096 N N . GLU A 1 393 ? -26.422 7.058 3.724 1.00 88.94 393 GLU A N 1
ATOM 3097 C CA . GLU A 1 393 ? -26.064 6.637 2.360 1.00 88.94 393 GLU A CA 1
ATOM 3098 C C . GLU A 1 393 ? -25.325 7.726 1.566 1.00 88.94 393 GLU A C 1
ATOM 3100 O O . GLU A 1 393 ? -24.384 7.437 0.828 1.00 88.94 393 GLU A O 1
ATOM 3105 N N . THR A 1 394 ? -25.720 8.993 1.728 1.00 90.56 394 THR A N 1
ATOM 3106 C CA . THR A 1 394 ? -25.039 10.117 1.074 1.00 90.56 394 THR A CA 1
ATOM 3107 C C . THR A 1 394 ? -23.637 10.294 1.650 1.00 90.56 394 THR A C 1
ATOM 3109 O O . THR A 1 394 ? -22.681 10.454 0.893 1.00 90.56 394 THR A O 1
ATOM 3112 N N . VAL A 1 395 ? -23.495 10.225 2.977 1.00 92.62 395 VAL A N 1
ATOM 3113 C CA . VAL A 1 395 ? -22.193 10.305 3.655 1.00 92.62 395 VAL A CA 1
ATOM 3114 C C . VAL A 1 395 ? -21.287 9.136 3.251 1.00 92.62 395 VAL A C 1
ATOM 3116 O O . VAL A 1 395 ? -20.113 9.352 2.956 1.00 92.62 395 VAL A O 1
ATOM 3119 N N . ASP A 1 396 ? -21.835 7.924 3.162 1.00 91.19 396 ASP A N 1
ATOM 3120 C CA . ASP A 1 396 ? -21.132 6.705 2.750 1.00 91.19 396 ASP A CA 1
ATOM 3121 C C . ASP A 1 396 ? -20.628 6.810 1.309 1.00 91.19 396 ASP A C 1
ATOM 3123 O O . ASP A 1 396 ? -19.472 6.485 1.029 1.00 91.19 396 ASP A O 1
ATOM 3127 N N . ARG A 1 397 ? -21.463 7.334 0.403 1.00 94.69 397 ARG A N 1
ATOM 3128 C CA . ARG A 1 397 ? -21.071 7.604 -0.984 1.00 94.69 397 ARG A CA 1
ATOM 3129 C C . ARG A 1 397 ? -19.889 8.571 -1.049 1.00 94.69 397 ARG A C 1
ATOM 3131 O O . ARG A 1 397 ? -18.915 8.276 -1.734 1.00 94.69 397 ARG A O 1
ATOM 3138 N N . PHE A 1 398 ? -19.944 9.700 -0.336 1.00 93.62 398 PHE A N 1
ATOM 3139 C CA . PHE A 1 398 ? -18.830 10.658 -0.325 1.00 93.62 398 PHE A CA 1
ATOM 3140 C C . PHE A 1 398 ? -17.578 10.102 0.353 1.00 93.62 398 PHE A C 1
ATOM 3142 O O . PHE A 1 398 ? -16.480 10.398 -0.108 1.00 93.62 398 PHE A O 1
ATOM 3149 N N . GLU A 1 399 ? -17.706 9.285 1.404 1.00 93.75 399 GLU A N 1
ATOM 3150 C CA . GLU A 1 399 ? -16.552 8.598 1.994 1.00 93.75 399 GLU A CA 1
ATOM 3151 C C . GLU A 1 399 ? -15.870 7.700 0.958 1.00 93.75 399 GLU A C 1
ATOM 3153 O O . GLU A 1 399 ? -14.655 7.796 0.773 1.00 93.75 399 GLU A O 1
ATOM 3158 N N . ALA A 1 400 ? -16.643 6.867 0.256 1.00 93.31 400 ALA A N 1
ATOM 3159 C CA . ALA A 1 400 ? -16.133 5.970 -0.774 1.00 93.31 400 ALA A CA 1
ATOM 3160 C C . ALA A 1 400 ? -15.492 6.735 -1.944 1.00 93.31 400 ALA A C 1
ATOM 3162 O O . ALA A 1 400 ? -14.362 6.434 -2.325 1.00 93.31 400 ALA A O 1
ATOM 3163 N N . GLU A 1 401 ? -16.171 7.752 -2.481 1.00 93.81 401 GLU A N 1
ATOM 3164 C CA . GLU A 1 401 ? -15.682 8.549 -3.613 1.00 93.81 401 GLU A CA 1
ATOM 3165 C C . GLU A 1 401 ? -14.424 9.358 -3.263 1.00 93.81 401 GLU A C 1
ATOM 3167 O O . GLU A 1 401 ? -13.479 9.386 -4.052 1.00 93.81 401 GLU A O 1
ATOM 3172 N N . ILE A 1 402 ? -14.365 9.978 -2.077 1.00 93.81 402 ILE A N 1
ATOM 3173 C CA . ILE A 1 402 ? -13.179 10.721 -1.618 1.00 93.81 402 ILE A CA 1
ATOM 3174 C C . ILE A 1 402 ? -12.014 9.763 -1.346 1.00 93.81 402 ILE A C 1
ATOM 3176 O O . ILE A 1 402 ? -10.877 10.080 -1.695 1.00 93.81 402 ILE A O 1
ATOM 3180 N N . THR A 1 403 ? -12.275 8.587 -0.766 1.00 93.81 403 THR A N 1
ATOM 3181 C CA . THR A 1 403 ? -11.235 7.584 -0.484 1.00 93.81 403 THR A CA 1
ATOM 3182 C C . THR A 1 403 ? -10.671 6.996 -1.777 1.00 93.81 403 THR A C 1
ATOM 3184 O O . THR A 1 403 ? -9.455 6.892 -1.914 1.00 93.81 403 THR A O 1
ATOM 3187 N N . ASP A 1 404 ? -11.519 6.674 -2.758 1.00 93.69 404 ASP A N 1
ATOM 3188 C CA . ASP A 1 404 ? -11.086 6.203 -4.078 1.00 93.69 404 ASP A CA 1
ATOM 3189 C C . ASP A 1 404 ? -10.315 7.288 -4.846 1.00 93.69 404 ASP A C 1
ATOM 3191 O O . ASP A 1 404 ? -9.242 7.021 -5.387 1.00 93.69 404 ASP A O 1
ATOM 3195 N N . ALA A 1 405 ? -10.806 8.533 -4.846 1.00 93.44 405 ALA A N 1
ATOM 3196 C CA . ALA A 1 405 ? -10.117 9.653 -5.483 1.00 93.44 405 ALA A CA 1
ATOM 3197 C C . ALA A 1 405 ? -8.750 9.927 -4.839 1.00 93.44 405 ALA A C 1
ATOM 3199 O O . ALA A 1 405 ? -7.761 10.081 -5.555 1.00 93.44 405 ALA A O 1
ATOM 3200 N N . LYS A 1 406 ? -8.667 9.917 -3.503 1.00 95.00 406 LYS A N 1
ATOM 3201 C CA . LYS A 1 406 ? -7.402 10.069 -2.776 1.00 95.00 406 LYS A CA 1
ATOM 3202 C C . LYS A 1 406 ? -6.444 8.914 -3.074 1.00 95.00 406 LYS A C 1
ATOM 3204 O O . LYS A 1 406 ? -5.306 9.163 -3.448 1.00 95.00 406 LYS A O 1
ATOM 3209 N N . GLY A 1 407 ? -6.925 7.670 -3.035 1.00 94.38 407 GLY A N 1
ATOM 3210 C CA . GLY A 1 407 ? -6.120 6.498 -3.381 1.00 94.38 407 GLY A CA 1
ATOM 3211 C C . GLY A 1 407 ? -5.620 6.508 -4.830 1.00 94.38 407 GLY A C 1
ATOM 3212 O O . GLY A 1 407 ? -4.528 6.018 -5.105 1.00 94.38 407 GLY A O 1
ATOM 3213 N N . LYS A 1 408 ? -6.378 7.087 -5.772 1.00 94.06 408 LYS A N 1
ATOM 3214 C CA . LYS A 1 408 ? -5.908 7.330 -7.145 1.00 94.06 408 LYS A CA 1
ATOM 3215 C C . LYS A 1 408 ? -4.809 8.389 -7.188 1.00 94.06 408 LYS A C 1
ATOM 3217 O O . LYS A 1 408 ? -3.817 8.157 -7.871 1.00 94.06 408 LYS A O 1
ATOM 3222 N N . CYS A 1 409 ? -4.958 9.506 -6.474 1.00 95.44 409 CYS A N 1
ATOM 3223 C CA . CYS A 1 409 ? -3.902 10.517 -6.367 1.00 95.44 409 CYS A CA 1
ATOM 3224 C C . CYS A 1 409 ? -2.612 9.912 -5.807 1.00 95.44 409 CYS A C 1
ATOM 3226 O O . CYS A 1 409 ? -1.567 10.064 -6.430 1.00 95.44 409 CYS A O 1
ATOM 3228 N N . ASP A 1 410 ? -2.702 9.170 -4.702 1.00 95.25 410 ASP A N 1
ATOM 3229 C CA . ASP A 1 410 ? -1.544 8.569 -4.034 1.00 95.25 410 ASP A CA 1
ATOM 3230 C C . ASP A 1 410 ? -0.798 7.604 -4.979 1.00 95.25 410 ASP A C 1
ATOM 3232 O O . ASP A 1 410 ? 0.403 7.753 -5.187 1.00 95.25 410 ASP A O 1
ATOM 3236 N N . ARG A 1 411 ? -1.509 6.704 -5.679 1.00 94.81 411 ARG A N 1
ATOM 3237 C CA . ARG A 1 411 ? -0.893 5.786 -6.664 1.00 94.81 411 ARG A CA 1
ATOM 3238 C C . ARG A 1 411 ? -0.246 6.506 -7.850 1.00 94.81 411 ARG A C 1
ATOM 3240 O O . ARG A 1 411 ? 0.795 6.077 -8.342 1.00 94.81 411 ARG A O 1
ATOM 3247 N N . MET A 1 412 ? -0.883 7.561 -8.366 1.00 93.88 412 MET A N 1
ATOM 3248 C CA . MET A 1 412 ? -0.324 8.336 -9.484 1.00 93.88 412 MET A CA 1
ATOM 3249 C C . MET A 1 412 ? 0.901 9.139 -9.033 1.00 93.88 412 MET A C 1
ATOM 3251 O O . MET A 1 412 ? 1.862 9.253 -9.790 1.00 93.88 412 MET A O 1
ATOM 3255 N N . GLN A 1 413 ? 0.890 9.647 -7.797 1.00 96.06 413 GLN A N 1
ATOM 3256 C CA . GLN A 1 413 ? 2.022 10.333 -7.185 1.00 96.06 413 GLN A CA 1
ATOM 3257 C C . GLN A 1 413 ? 3.205 9.379 -7.001 1.00 96.06 413 GLN A C 1
ATOM 3259 O O . GLN A 1 413 ? 4.296 9.709 -7.454 1.00 96.06 413 GLN A O 1
ATOM 3264 N N . GLU A 1 414 ? 2.986 8.194 -6.424 1.00 95.69 414 GLU A N 1
ATOM 3265 C CA . GLU A 1 414 ? 4.012 7.151 -6.273 1.00 95.69 414 GLU A CA 1
ATOM 3266 C C . GLU A 1 414 ? 4.627 6.774 -7.627 1.00 95.69 414 GLU A C 1
ATOM 3268 O O . GLU A 1 414 ? 5.848 6.764 -7.796 1.00 95.69 414 GLU A O 1
ATOM 3273 N N . ARG A 1 415 ? 3.790 6.561 -8.651 1.00 94.50 415 ARG A N 1
ATOM 3274 C CA . ARG A 1 415 ? 4.285 6.229 -9.991 1.00 94.50 415 ARG A CA 1
ATOM 3275 C C . ARG A 1 415 ? 5.052 7.379 -10.646 1.00 94.50 415 ARG A C 1
ATOM 3277 O O . ARG A 1 415 ? 5.995 7.139 -11.399 1.00 94.50 415 ARG A O 1
ATOM 3284 N N . SER A 1 416 ? 4.643 8.620 -10.387 1.00 95.19 416 SER A N 1
ATOM 3285 C CA . SER A 1 416 ? 5.351 9.815 -10.845 1.00 95.19 416 SER A CA 1
ATOM 3286 C C . SER A 1 416 ? 6.710 9.954 -10.159 1.00 95.19 416 SER A C 1
ATOM 3288 O O . SER A 1 416 ? 7.673 10.329 -10.823 1.00 95.19 416 SER A O 1
ATOM 3290 N N . THR A 1 417 ? 6.809 9.653 -8.861 1.00 96.12 417 THR A N 1
ATOM 3291 C CA . THR A 1 417 ? 8.088 9.678 -8.138 1.00 96.12 417 THR A CA 1
ATOM 3292 C C . THR A 1 417 ? 9.029 8.589 -8.641 1.00 96.12 417 THR A C 1
ATOM 3294 O O . THR A 1 417 ? 10.159 8.907 -8.987 1.00 96.12 417 THR A O 1
ATOM 3297 N N . GLU A 1 418 ? 8.544 7.357 -8.841 1.00 95.62 418 GLU A N 1
ATOM 3298 C CA . GLU A 1 418 ? 9.345 6.263 -9.417 1.00 95.62 418 GLU A CA 1
ATOM 3299 C C . GLU A 1 418 ? 9.918 6.623 -10.797 1.00 95.62 418 GLU A C 1
ATOM 3301 O O . GLU A 1 418 ? 11.102 6.437 -11.056 1.00 95.62 418 GLU A O 1
ATOM 3306 N N . LEU A 1 419 ? 9.088 7.169 -11.695 1.00 95.62 419 LEU A N 1
ATOM 3307 C CA . LEU A 1 419 ? 9.539 7.580 -13.029 1.00 95.62 419 LEU A CA 1
ATOM 3308 C C . LEU A 1 419 ? 10.524 8.756 -12.983 1.00 95.62 419 LEU A C 1
ATOM 3310 O O . LEU A 1 419 ? 11.389 8.854 -13.851 1.00 95.62 419 LEU A O 1
ATOM 3314 N N . SER A 1 420 ? 10.386 9.649 -12.002 1.00 96.25 420 SER A N 1
ATOM 3315 C CA . SER A 1 420 ? 11.317 10.758 -11.788 1.00 96.25 420 SER A CA 1
ATOM 3316 C C . SER A 1 420 ? 12.676 10.267 -11.285 1.00 96.25 420 SER A C 1
ATOM 3318 O O . SER A 1 420 ? 13.706 10.728 -11.777 1.00 96.25 420 SER A O 1
ATOM 3320 N N . ASP A 1 421 ? 12.691 9.320 -10.348 1.00 96.06 421 ASP A N 1
ATOM 3321 C CA . ASP A 1 421 ? 13.921 8.721 -9.821 1.00 96.06 421 ASP A CA 1
ATOM 3322 C C . ASP A 1 421 ? 14.653 7.936 -10.919 1.00 96.06 421 ASP A C 1
ATOM 3324 O O . ASP A 1 421 ? 15.845 8.142 -11.150 1.00 96.06 421 ASP A O 1
ATOM 3328 N N . ASP A 1 422 ? 13.909 7.142 -11.692 1.00 95.00 422 ASP A N 1
ATOM 3329 C CA . ASP A 1 422 ? 14.391 6.444 -12.885 1.00 95.00 422 ASP A CA 1
ATOM 3330 C C . ASP A 1 422 ? 15.034 7.391 -13.916 1.00 95.00 422 ASP A C 1
ATOM 3332 O O . ASP A 1 422 ? 16.015 7.040 -14.575 1.00 95.00 422 ASP A O 1
ATOM 3336 N N . LEU A 1 423 ? 14.449 8.577 -14.121 1.00 96.69 423 LEU A N 1
ATOM 3337 C CA . LEU A 1 423 ? 15.003 9.592 -15.018 1.00 96.69 423 LEU A CA 1
ATOM 3338 C C . LEU A 1 423 ? 16.292 10.185 -14.461 1.00 96.69 423 LEU A C 1
ATOM 3340 O O . LEU A 1 423 ? 17.229 10.390 -15.230 1.00 96.69 423 LEU A O 1
ATOM 3344 N N . SER A 1 424 ? 16.356 10.422 -13.149 1.00 95.56 424 SER A N 1
ATOM 3345 C CA . SER A 1 424 ? 17.575 10.890 -12.492 1.00 95.56 424 SER A CA 1
ATOM 3346 C C . SER A 1 424 ? 18.709 9.872 -12.626 1.00 95.56 424 SER A C 1
ATOM 3348 O O . SER A 1 424 ? 19.837 10.258 -12.926 1.00 95.56 424 SER A O 1
ATOM 3350 N N . GLU A 1 425 ? 18.416 8.577 -12.483 1.00 95.31 425 GLU A N 1
ATOM 3351 C CA . GLU A 1 425 ? 19.402 7.512 -12.679 1.00 95.31 425 GLU A CA 1
ATOM 3352 C C . GLU A 1 425 ? 19.894 7.455 -14.134 1.00 95.31 425 GLU A C 1
ATOM 3354 O O . GLU A 1 425 ? 21.101 7.412 -14.380 1.00 95.31 425 GLU A O 1
ATOM 3359 N N . LEU A 1 426 ? 18.984 7.526 -15.113 1.00 94.62 426 LEU A N 1
ATOM 3360 C CA . LEU A 1 426 ? 19.357 7.584 -16.531 1.00 94.62 426 LEU A CA 1
ATOM 3361 C C . LEU A 1 426 ? 20.194 8.830 -16.855 1.00 94.62 426 LEU A C 1
ATOM 3363 O O . LEU A 1 426 ? 21.162 8.730 -17.607 1.00 94.62 426 LEU A O 1
ATOM 3367 N N . ASP A 1 427 ? 19.859 9.986 -16.276 1.00 93.62 427 ASP A N 1
ATOM 3368 C CA . ASP A 1 427 ? 20.639 11.218 -16.419 1.00 93.62 427 ASP A CA 1
ATOM 3369 C C . ASP A 1 427 ? 22.055 11.059 -15.851 1.00 93.62 427 ASP A C 1
ATOM 3371 O O . ASP A 1 427 ? 23.028 11.428 -16.509 1.00 93.62 427 ASP A O 1
ATOM 3375 N N . GLN A 1 428 ? 22.199 10.427 -14.682 1.00 92.69 428 GLN A N 1
ATOM 3376 C CA . GLN A 1 428 ? 23.509 10.115 -14.105 1.00 92.69 428 GLN A CA 1
ATOM 3377 C C . GLN A 1 428 ? 24.312 9.144 -14.979 1.00 92.69 428 GLN A C 1
ATOM 3379 O O . GLN A 1 428 ? 25.504 9.364 -15.184 1.00 92.69 428 GLN A O 1
ATOM 3384 N N . GLN A 1 429 ? 23.684 8.103 -15.534 1.00 91.06 429 GLN A N 1
ATOM 3385 C CA . GLN A 1 429 ? 24.349 7.149 -16.431 1.00 91.06 429 GLN A CA 1
ATOM 3386 C C . GLN A 1 429 ? 24.808 7.816 -17.739 1.00 91.06 429 GLN A C 1
ATOM 3388 O O . GLN A 1 429 ? 25.918 7.557 -18.213 1.00 91.06 429 GLN A O 1
ATOM 3393 N N . ILE A 1 430 ? 23.988 8.704 -18.314 1.00 89.06 430 ILE A N 1
ATOM 3394 C CA . ILE A 1 430 ? 24.342 9.485 -19.510 1.00 89.06 430 ILE A CA 1
ATOM 3395 C C . ILE A 1 430 ? 25.514 10.427 -19.212 1.00 89.06 430 ILE A C 1
ATOM 3397 O O . ILE A 1 430 ? 26.458 10.495 -20.005 1.00 89.06 430 ILE A O 1
ATOM 3401 N N . GLU A 1 431 ? 25.488 11.126 -18.076 1.00 86.31 431 GLU A N 1
ATOM 3402 C CA . GLU A 1 431 ? 26.574 12.024 -17.671 1.00 86.31 431 GLU A CA 1
ATOM 3403 C C . GLU A 1 431 ? 27.858 11.261 -17.313 1.00 86.31 431 GLU A C 1
ATOM 3405 O O . GLU A 1 431 ? 28.951 11.685 -17.683 1.00 86.31 431 GLU A O 1
ATOM 3410 N N . GLN A 1 432 ? 27.761 10.079 -16.700 1.00 87.06 432 GLN A N 1
ATOM 3411 C CA . GLN A 1 432 ? 28.916 9.216 -16.452 1.00 87.06 432 GLN A CA 1
ATOM 3412 C C . GLN A 1 432 ? 29.584 8.773 -17.761 1.00 87.06 432 GLN A C 1
ATOM 3414 O O . GLN A 1 432 ? 30.811 8.818 -17.862 1.00 87.06 432 GLN A O 1
ATOM 3419 N N . LEU A 1 433 ? 28.799 8.393 -18.776 1.00 83.19 433 LEU A N 1
ATOM 3420 C CA . LEU A 1 433 ? 29.334 8.062 -20.099 1.00 83.19 433 LEU A CA 1
ATOM 3421 C C . LEU A 1 433 ? 29.998 9.269 -20.766 1.00 83.19 433 LEU A C 1
ATOM 3423 O O . LEU A 1 433 ? 31.035 9.095 -21.395 1.00 83.19 433 LEU A O 1
ATOM 3427 N N . ARG A 1 434 ? 29.445 10.478 -20.595 1.00 80.25 434 ARG A N 1
ATOM 3428 C CA . ARG A 1 434 ? 30.062 11.736 -21.058 1.00 80.25 434 ARG A CA 1
ATOM 3429 C C . ARG A 1 434 ? 31.397 12.036 -20.374 1.00 80.25 434 ARG A C 1
ATOM 3431 O O . ARG A 1 434 ? 32.320 12.498 -21.033 1.00 80.25 434 ARG A O 1
ATOM 3438 N N . LEU A 1 435 ? 31.494 11.809 -19.063 1.00 78.19 435 LEU A N 1
ATOM 3439 C CA . LEU A 1 435 ? 32.696 12.106 -18.275 1.00 78.19 435 LEU A CA 1
ATOM 3440 C C . LEU A 1 435 ? 33.819 11.080 -18.486 1.00 78.19 435 LEU A C 1
ATOM 3442 O O . LEU A 1 435 ? 34.990 11.428 -18.347 1.00 78.19 435 LEU A O 1
ATOM 3446 N N . GLN A 1 436 ? 33.486 9.821 -18.792 1.00 72.88 436 GLN A N 1
ATOM 3447 C CA . GLN A 1 436 ? 34.475 8.761 -19.017 1.00 72.88 436 GLN A CA 1
ATOM 3448 C C . GLN A 1 436 ? 35.182 8.887 -20.372 1.00 72.88 436 GLN A C 1
ATOM 3450 O O . GLN A 1 436 ? 36.389 8.661 -20.442 1.00 72.88 436 GLN A O 1
ATOM 3455 N N . LEU A 1 437 ? 34.455 9.263 -21.424 1.00 62.12 437 LEU A N 1
ATOM 3456 C CA . LEU A 1 437 ? 34.984 9.649 -22.729 1.00 62.12 437 LEU A CA 1
ATOM 3457 C C . LEU A 1 437 ? 33.997 10.635 -23.356 1.00 62.12 437 LEU A C 1
ATOM 3459 O O . LEU A 1 437 ? 32.787 10.454 -23.247 1.00 62.12 437 LEU A O 1
ATOM 3463 N N . ASP A 1 438 ? 34.482 11.655 -24.059 1.00 67.94 438 ASP A N 1
ATOM 3464 C CA . ASP A 1 438 ? 33.605 12.558 -24.809 1.00 67.94 438 ASP A CA 1
ATOM 3465 C C . ASP A 1 438 ? 33.071 11.836 -26.061 1.00 67.94 438 ASP A C 1
ATOM 3467 O O . ASP A 1 438 ? 33.574 12.046 -27.163 1.00 67.94 438 ASP A O 1
ATOM 3471 N N . VAL A 1 439 ? 32.166 10.864 -25.871 1.00 70.88 439 VAL A N 1
ATOM 3472 C CA . VAL A 1 439 ? 31.696 9.930 -26.906 1.00 70.88 439 VAL A CA 1
ATOM 3473 C C . VAL A 1 439 ? 30.857 10.696 -27.939 1.00 70.88 439 VAL A C 1
ATOM 3475 O O . VAL A 1 439 ? 29.752 11.151 -27.589 1.00 70.88 439 VAL A O 1
ATOM 3478 N N . PRO A 1 440 ? 31.327 10.833 -29.195 1.00 75.25 440 PRO A N 1
ATOM 3479 C CA . PRO A 1 440 ? 30.640 11.609 -30.220 1.00 75.25 440 PRO A CA 1
ATOM 3480 C C . PRO A 1 440 ? 29.360 10.911 -30.687 1.00 75.25 440 PRO A C 1
ATOM 3482 O O . PRO A 1 440 ? 29.298 9.691 -30.821 1.00 75.25 440 PRO A O 1
ATOM 3485 N N . THR A 1 441 ? 28.316 11.691 -30.940 1.00 77.12 441 THR A N 1
ATOM 3486 C CA . THR A 1 441 ? 27.029 11.214 -31.461 1.00 77.12 441 THR A CA 1
ATOM 3487 C C . THR A 1 441 ? 26.956 11.347 -32.983 1.00 77.12 441 THR A C 1
ATOM 3489 O O . THR A 1 441 ? 27.709 12.098 -33.603 1.00 77.12 441 THR A O 1
ATOM 3492 N N . GLU A 1 442 ? 26.009 10.653 -33.619 1.00 80.44 442 GLU A N 1
ATOM 3493 C CA . GLU A 1 442 ? 25.761 10.801 -35.062 1.00 80.44 442 GLU A CA 1
ATOM 3494 C C . GLU A 1 442 ? 25.353 12.242 -35.433 1.00 80.44 442 GLU A C 1
ATOM 3496 O O . GLU A 1 442 ? 25.708 12.742 -36.501 1.00 80.44 442 GLU A O 1
ATOM 3501 N N . THR A 1 443 ? 24.698 12.953 -34.509 1.00 81.81 443 THR A N 1
ATOM 3502 C CA . THR A 1 443 ? 24.416 14.393 -34.601 1.00 81.81 443 THR A CA 1
ATOM 3503 C C . THR A 1 443 ? 25.675 15.264 -34.566 1.00 81.81 443 THR A C 1
ATOM 3505 O O . THR A 1 443 ? 25.746 16.245 -35.312 1.00 81.81 443 THR A O 1
ATOM 3508 N N . ASP A 1 444 ? 26.690 14.899 -33.779 1.00 83.50 444 ASP A N 1
ATOM 3509 C CA . ASP A 1 444 ? 27.969 15.625 -33.732 1.00 83.50 444 ASP A CA 1
ATOM 3510 C C . ASP A 1 444 ? 28.738 15.446 -35.047 1.00 83.50 444 ASP A C 1
ATOM 3512 O O . ASP A 1 444 ? 29.234 16.417 -35.616 1.00 83.50 444 ASP A O 1
ATOM 3516 N N . LEU A 1 445 ? 28.747 14.229 -35.609 1.00 87.44 445 LEU A N 1
ATOM 3517 C CA . LEU A 1 445 ? 29.311 13.973 -36.939 1.00 87.44 445 LEU A CA 1
ATOM 3518 C C . LEU A 1 445 ? 28.542 14.707 -38.044 1.00 87.44 445 LEU A C 1
ATOM 3520 O O . LEU A 1 445 ? 29.156 15.229 -38.975 1.00 87.44 445 LEU A O 1
ATOM 3524 N N . GLY A 1 446 ? 27.211 14.763 -37.954 1.00 89.12 446 GLY A N 1
ATOM 3525 C CA . GLY A 1 446 ? 26.378 15.551 -38.862 1.00 89.12 446 GLY A CA 1
ATOM 3526 C C . GLY A 1 446 ? 26.759 17.034 -38.848 1.00 89.12 446 GLY A C 1
ATOM 3527 O O . GLY A 1 446 ? 26.986 17.616 -39.908 1.00 89.12 446 GLY A O 1
ATOM 3528 N N . SER A 1 447 ? 26.917 17.610 -37.655 1.00 87.88 447 SER A N 1
ATOM 3529 C CA . SER A 1 447 ? 27.341 19.004 -37.462 1.00 87.88 447 SER A CA 1
ATOM 3530 C C . SER A 1 447 ? 28.771 19.241 -37.967 1.00 87.88 447 SER A C 1
ATOM 3532 O O . SER A 1 447 ? 29.028 20.208 -38.682 1.00 87.88 447 SER A O 1
ATOM 3534 N N . GLY A 1 448 ? 29.697 18.318 -37.687 1.00 89.31 448 GLY A N 1
ATOM 3535 C CA . GLY A 1 448 ? 31.073 18.373 -38.190 1.00 89.31 448 GLY A CA 1
ATOM 3536 C C . GLY A 1 448 ? 31.155 18.306 -39.720 1.00 89.31 448 GLY A C 1
ATOM 3537 O O . GLY A 1 448 ? 31.901 19.066 -40.338 1.00 89.31 448 GLY A O 1
ATOM 3538 N N . ARG A 1 449 ? 30.339 17.458 -40.362 1.00 92.12 449 ARG A N 1
ATOM 3539 C CA . ARG A 1 449 ? 30.233 17.389 -41.831 1.00 92.12 449 ARG A CA 1
ATOM 3540 C C . ARG A 1 449 ? 29.636 18.659 -42.430 1.00 92.12 449 ARG A C 1
ATOM 3542 O O . ARG A 1 449 ? 30.133 19.114 -43.453 1.00 92.12 449 ARG A O 1
ATOM 3549 N N . GLN A 1 450 ? 28.628 19.253 -41.790 1.00 92.81 450 GLN A N 1
ATOM 3550 C CA . GLN A 1 450 ? 28.066 20.536 -42.223 1.00 92.81 450 GLN A CA 1
ATOM 3551 C C . GLN A 1 450 ? 29.111 21.653 -42.180 1.00 92.81 450 GLN A C 1
ATOM 3553 O O . GLN A 1 450 ? 29.273 22.350 -43.178 1.00 92.81 450 GLN A O 1
ATOM 3558 N N . LEU A 1 451 ? 29.878 21.765 -41.089 1.00 89.81 451 LEU A N 1
ATOM 3559 C CA . LEU A 1 451 ? 30.968 22.741 -40.968 1.00 89.81 451 LEU A CA 1
ATOM 3560 C C . LEU A 1 451 ? 32.046 22.536 -42.040 1.00 89.81 451 LEU A C 1
ATOM 3562 O O . LEU A 1 451 ? 32.516 23.501 -42.641 1.00 89.81 451 LEU A O 1
ATOM 3566 N N . ARG A 1 452 ? 32.409 21.283 -42.336 1.00 92.69 452 ARG A N 1
ATOM 3567 C CA . ARG A 1 452 ? 33.316 20.957 -43.444 1.00 92.69 452 ARG A CA 1
ATOM 3568 C C . ARG A 1 452 ? 32.742 21.408 -44.790 1.00 92.69 452 ARG A C 1
ATOM 3570 O O . ARG A 1 452 ? 33.439 22.047 -45.574 1.00 92.69 452 ARG A O 1
ATOM 3577 N N . ASP A 1 453 ? 31.479 21.100 -45.065 1.00 92.94 453 ASP A N 1
ATOM 3578 C CA . ASP A 1 453 ? 30.823 21.440 -46.332 1.00 92.94 453 ASP A CA 1
ATOM 3579 C C . ASP A 1 453 ? 30.605 22.962 -46.483 1.00 92.94 453 ASP A C 1
ATOM 3581 O O . ASP A 1 453 ? 30.609 23.492 -47.596 1.00 92.94 453 ASP A O 1
ATOM 3585 N N . GLU A 1 454 ? 30.432 23.690 -45.377 1.00 89.81 454 GLU A N 1
ATOM 3586 C CA . GLU A 1 454 ? 30.452 25.159 -45.314 1.00 89.81 454 GLU A CA 1
ATOM 3587 C C . GLU A 1 454 ? 31.840 25.722 -45.620 1.00 89.81 454 GLU A C 1
ATOM 3589 O O . GLU A 1 454 ? 31.966 26.602 -46.475 1.00 89.81 454 GLU A O 1
ATOM 3594 N N . GLY A 1 455 ? 32.884 25.167 -44.999 1.00 88.19 455 GLY A N 1
ATOM 3595 C CA . GLY A 1 455 ? 34.274 25.516 -45.287 1.00 88.19 455 GLY A CA 1
ATOM 3596 C C . GLY A 1 455 ? 34.634 25.293 -46.755 1.00 88.19 455 GLY A C 1
ATOM 3597 O O . GLY A 1 455 ? 35.233 26.162 -47.384 1.00 88.19 455 GLY A O 1
ATOM 3598 N N . TRP A 1 456 ? 34.191 24.178 -47.343 1.00 91.50 456 TRP A N 1
ATOM 3599 C CA . TRP A 1 456 ? 34.410 23.892 -48.762 1.00 91.50 456 TRP A CA 1
ATOM 3600 C C . TRP A 1 456 ? 33.699 24.892 -49.678 1.00 91.50 456 TRP A C 1
ATOM 3602 O O . TRP A 1 456 ? 34.288 25.376 -50.645 1.00 91.50 456 TRP A O 1
ATOM 3612 N N . ARG A 1 457 ? 32.451 25.257 -49.355 1.00 89.69 457 ARG A N 1
ATOM 3613 C CA . ARG A 1 457 ? 31.713 26.302 -50.082 1.00 89.69 457 ARG A CA 1
ATOM 3614 C C . ARG A 1 457 ? 32.413 27.657 -49.995 1.00 89.69 457 ARG A C 1
ATOM 3616 O O . ARG A 1 457 ? 32.469 28.364 -50.996 1.00 89.69 457 ARG A O 1
ATOM 3623 N N . LEU A 1 458 ? 32.963 28.016 -48.836 1.00 88.00 458 LEU A N 1
ATOM 3624 C CA . LEU A 1 458 ? 33.749 29.241 -48.668 1.00 88.00 458 LEU A CA 1
ATOM 3625 C C . LEU A 1 458 ? 35.034 29.215 -49.507 1.00 88.00 458 LEU A C 1
ATOM 3627 O O . LEU A 1 458 ? 35.331 30.195 -50.183 1.00 88.00 458 LEU A O 1
ATOM 3631 N N . VAL A 1 459 ? 35.759 28.092 -49.531 1.00 87.31 459 VAL A N 1
ATOM 3632 C CA . VAL A 1 459 ? 36.960 27.924 -50.370 1.00 87.31 459 VAL A CA 1
ATOM 3633 C C . VAL A 1 459 ? 36.622 28.036 -51.862 1.00 87.31 459 VAL A C 1
ATOM 3635 O O . VAL A 1 459 ? 37.321 28.734 -52.595 1.00 87.31 459 VAL A O 1
ATOM 3638 N N . LEU A 1 460 ? 35.533 27.405 -52.317 1.00 86.00 460 LEU A N 1
ATOM 3639 C CA . LEU A 1 460 ? 35.085 27.472 -53.712 1.00 86.00 460 LEU A CA 1
ATOM 3640 C C . LEU A 1 460 ? 34.692 28.891 -54.137 1.00 86.00 460 LEU A C 1
ATOM 3642 O O . LEU A 1 460 ? 35.147 29.347 -55.186 1.00 86.00 460 LEU A O 1
ATOM 3646 N N . ARG A 1 461 ? 33.900 29.600 -53.321 1.00 85.94 461 ARG A N 1
ATOM 3647 C CA . ARG A 1 461 ? 33.505 30.995 -53.592 1.00 85.94 461 ARG A CA 1
ATOM 3648 C C . ARG A 1 461 ? 34.716 31.929 -53.627 1.00 85.94 461 ARG A C 1
ATOM 3650 O O . ARG A 1 461 ? 34.827 32.761 -54.526 1.00 85.94 461 ARG A O 1
ATOM 3657 N N . ALA A 1 462 ? 35.672 31.744 -52.713 1.00 84.19 462 ALA A N 1
ATOM 3658 C CA . ALA A 1 462 ? 36.905 32.528 -52.693 1.00 84.19 462 ALA A CA 1
ATOM 3659 C C . ALA A 1 462 ? 37.780 32.276 -53.935 1.00 84.19 462 ALA A C 1
ATOM 3661 O O . ALA A 1 462 ? 38.426 33.199 -54.419 1.00 84.19 462 ALA A O 1
ATOM 3662 N N . TRP A 1 463 ? 37.800 31.047 -54.466 1.00 81.25 463 TRP A N 1
ATOM 3663 C CA . TRP A 1 463 ? 38.657 30.675 -55.597 1.00 81.25 463 TRP A CA 1
ATOM 3664 C C . TRP A 1 463 ? 38.052 30.977 -56.977 1.00 81.25 463 TRP A C 1
ATOM 3666 O O . TRP A 1 463 ? 38.770 31.440 -57.862 1.00 81.25 463 TRP A O 1
ATOM 3676 N N . HIS A 1 464 ? 36.755 30.717 -57.177 1.00 78.06 464 HIS A N 1
ATOM 3677 C CA . HIS A 1 464 ? 36.092 30.862 -58.480 1.00 78.06 464 HIS A CA 1
ATOM 3678 C C . HIS A 1 464 ? 35.407 32.214 -58.687 1.00 78.06 464 HIS A C 1
ATOM 3680 O O . HIS A 1 464 ? 35.404 32.726 -59.806 1.00 78.06 464 HIS A O 1
ATOM 3686 N N . GLU A 1 465 ? 34.810 32.772 -57.636 1.00 73.56 465 GLU A N 1
ATOM 3687 C CA . GLU A 1 465 ? 33.925 33.941 -57.731 1.00 73.56 465 GLU A CA 1
ATOM 3688 C C . GLU A 1 465 ? 34.579 35.200 -57.143 1.00 73.56 465 GLU A C 1
ATOM 3690 O O . GLU A 1 465 ? 34.135 36.311 -57.420 1.00 73.56 465 GLU A O 1
ATOM 3695 N N . ASN A 1 466 ? 35.672 35.035 -56.382 1.00 72.50 466 ASN A N 1
ATOM 3696 C CA . ASN A 1 466 ? 36.320 36.091 -55.596 1.00 72.50 466 ASN A CA 1
ATOM 3697 C C . ASN A 1 466 ? 35.321 36.808 -54.659 1.00 72.50 466 ASN A C 1
ATOM 3699 O O . ASN A 1 466 ? 35.482 37.984 -54.332 1.00 72.50 466 ASN A O 1
ATOM 3703 N N . ASP A 1 467 ? 34.279 36.077 -54.252 1.00 69.25 467 ASP A N 1
ATOM 3704 C CA . ASP A 1 467 ? 33.061 36.583 -53.617 1.00 69.25 467 ASP A CA 1
ATOM 3705 C C . ASP A 1 467 ? 32.923 36.022 -52.196 1.00 69.25 467 ASP A C 1
ATOM 3707 O O . ASP A 1 467 ? 32.053 35.208 -51.879 1.00 69.25 467 ASP A O 1
ATOM 3711 N N . VAL A 1 468 ? 33.876 36.391 -51.335 1.00 74.00 468 VAL A N 1
ATOM 3712 C CA . VAL A 1 468 ? 33.863 36.043 -49.909 1.00 74.00 468 VAL A CA 1
ATOM 3713 C C . VAL A 1 468 ? 34.308 37.247 -49.094 1.00 74.00 468 VAL A C 1
ATOM 3715 O O . VAL A 1 468 ? 35.404 37.775 -49.284 1.00 74.00 468 VAL A O 1
ATOM 371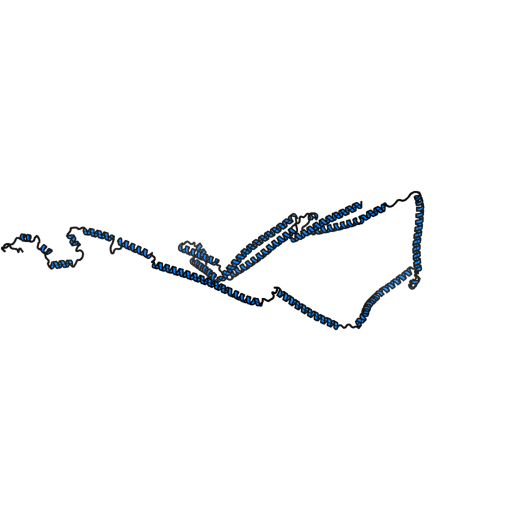8 N N . SER A 1 469 ? 33.465 37.664 -48.148 1.00 79.06 469 SER A N 1
ATOM 3719 C CA . SER A 1 469 ? 33.813 38.734 -47.214 1.00 79.06 469 SER A CA 1
ATOM 3720 C C . SER A 1 469 ? 34.978 38.308 -46.298 1.00 79.06 469 SER A C 1
ATOM 3722 O O . SER A 1 469 ? 34.997 37.171 -45.802 1.00 79.06 469 SER A O 1
ATOM 3724 N N . PRO A 1 470 ? 35.931 39.213 -45.994 1.00 75.56 470 PRO A N 1
ATOM 3725 C CA . PRO A 1 470 ? 36.945 38.995 -44.960 1.00 75.56 470 PRO A CA 1
ATOM 3726 C C . PRO A 1 470 ? 36.354 38.637 -43.584 1.00 75.56 470 PRO A C 1
ATOM 3728 O O . PRO A 1 470 ? 37.009 37.974 -42.783 1.00 75.56 470 PRO A O 1
ATOM 3731 N N . GLU A 1 471 ? 35.110 39.040 -43.305 1.00 78.75 471 GLU A N 1
ATOM 3732 C CA . GLU A 1 471 ? 34.405 38.689 -42.067 1.00 78.75 471 GLU A CA 1
ATOM 3733 C C . GLU A 1 471 ? 33.920 37.234 -42.061 1.00 78.75 471 GLU A C 1
ATOM 3735 O O . GLU A 1 471 ? 34.188 36.526 -41.093 1.00 78.75 471 GLU A O 1
ATOM 3740 N N . GLU A 1 472 ? 33.290 36.757 -43.144 1.00 78.75 472 GLU A N 1
ATOM 3741 C CA . GLU A 1 472 ? 32.806 35.366 -43.262 1.00 78.75 472 GLU A CA 1
ATOM 3742 C C . GLU A 1 472 ? 33.963 34.361 -43.184 1.00 78.75 472 GLU A C 1
ATOM 3744 O O . GLU A 1 472 ? 33.913 33.370 -42.451 1.00 78.75 472 GLU A O 1
ATOM 3749 N N . SER A 1 473 ? 35.051 34.644 -43.905 1.00 79.62 473 SER A N 1
ATOM 3750 C CA . SER A 1 473 ? 36.270 33.832 -43.853 1.00 79.62 473 SER A CA 1
ATOM 3751 C C . SER A 1 473 ? 36.959 33.923 -42.486 1.00 79.62 473 SER A C 1
ATOM 3753 O O . SER A 1 473 ? 37.386 32.904 -41.943 1.00 79.62 473 SER A O 1
ATOM 3755 N N . GLY A 1 474 ? 37.008 35.112 -41.878 1.00 81.62 474 GLY A N 1
ATOM 3756 C CA . GLY A 1 474 ? 37.577 35.324 -40.547 1.00 81.62 474 GLY A CA 1
ATOM 3757 C C . GLY A 1 474 ? 36.777 34.684 -39.405 1.00 81.62 474 GLY A C 1
ATOM 3758 O O . GLY A 1 474 ? 37.355 34.341 -38.372 1.00 81.62 474 GLY A O 1
ATOM 3759 N N . GLU A 1 475 ? 35.463 34.514 -39.552 1.00 84.88 475 GLU A N 1
ATOM 3760 C CA . GLU A 1 475 ? 34.618 33.792 -38.593 1.00 84.88 475 GLU A CA 1
ATOM 3761 C C . GLU A 1 475 ? 34.862 32.279 -38.669 1.00 84.88 475 GLU A C 1
ATOM 3763 O O . GLU A 1 475 ? 35.046 31.624 -37.639 1.00 84.88 475 GLU A O 1
ATOM 3768 N N . PHE A 1 476 ? 34.940 31.724 -39.882 1.00 87.00 476 PHE A N 1
ATOM 3769 C CA . PHE A 1 476 ? 35.235 30.306 -40.078 1.00 87.00 476 PHE A CA 1
ATOM 3770 C C . PHE A 1 476 ? 36.645 29.935 -39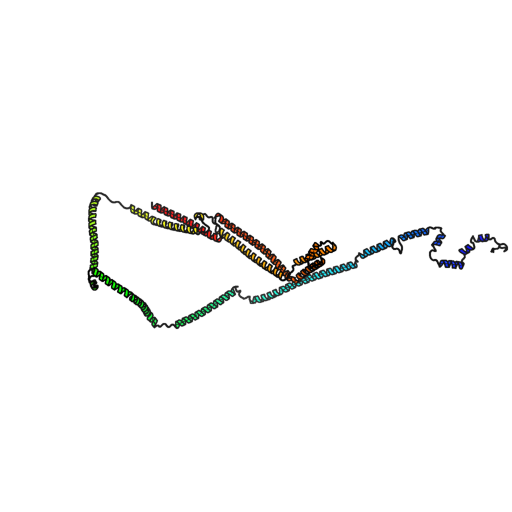.592 1.00 87.00 476 PHE A C 1
ATOM 3772 O O . PHE A 1 476 ? 36.814 28.943 -38.885 1.00 87.00 476 PHE A O 1
ATOM 3779 N N . ILE A 1 477 ? 37.654 30.768 -39.876 1.00 86.06 477 ILE A N 1
ATOM 3780 C CA . ILE A 1 477 ? 39.031 30.566 -39.390 1.00 86.06 477 ILE A CA 1
ATOM 3781 C C . ILE A 1 477 ? 39.086 30.567 -37.853 1.00 86.06 477 ILE A C 1
ATOM 3783 O O . ILE A 1 477 ? 39.802 29.760 -37.259 1.00 86.06 477 ILE A O 1
ATOM 3787 N N . ARG A 1 478 ? 38.293 31.421 -37.188 1.00 86.19 478 ARG A N 1
ATOM 3788 C CA . ARG A 1 478 ? 38.220 31.472 -35.717 1.00 86.19 478 ARG A CA 1
ATOM 3789 C C . ARG A 1 478 ? 37.628 30.208 -35.093 1.00 86.19 478 ARG A C 1
ATOM 3791 O O . ARG A 1 478 ? 38.062 29.836 -34.005 1.00 86.19 478 ARG A O 1
ATOM 3798 N N . ARG A 1 479 ? 36.689 29.534 -35.767 1.00 86.69 479 ARG A N 1
ATOM 3799 C CA . ARG A 1 479 ? 36.101 28.265 -35.292 1.00 86.69 479 ARG A CA 1
ATOM 3800 C C . ARG A 1 479 ? 37.113 27.119 -35.208 1.00 86.69 479 ARG A C 1
ATOM 3802 O O . ARG A 1 479 ? 36.941 26.243 -34.371 1.00 86.69 479 ARG A O 1
ATOM 3809 N N . PHE A 1 480 ? 38.166 27.146 -36.025 1.00 85.19 480 PHE A N 1
ATOM 3810 C CA . PHE A 1 480 ? 39.197 26.102 -36.083 1.00 85.19 480 PHE A CA 1
ATOM 3811 C C . PHE A 1 480 ? 40.581 26.620 -35.659 1.00 85.19 480 PHE A C 1
ATOM 3813 O O . PHE A 1 480 ? 41.608 26.126 -36.119 1.00 85.19 480 PHE A O 1
ATOM 3820 N N . ALA A 1 481 ? 40.634 27.643 -34.801 1.00 77.69 481 ALA A N 1
ATOM 3821 C CA . ALA A 1 481 ? 41.893 28.230 -34.353 1.00 77.69 481 ALA A CA 1
ATOM 3822 C C . ALA A 1 481 ? 42.823 27.191 -33.672 1.00 77.69 481 ALA A C 1
ATOM 3824 O O . ALA A 1 481 ? 42.332 26.349 -32.918 1.00 77.69 481 ALA A O 1
ATOM 3825 N N . PRO A 1 482 ? 44.159 27.270 -33.865 1.00 71.50 482 PRO A N 1
ATOM 3826 C CA . PRO A 1 482 ? 44.896 28.302 -34.594 1.00 71.50 482 PRO A CA 1
ATOM 3827 C C . PRO A 1 482 ? 45.152 27.904 -36.062 1.00 71.50 482 PRO A C 1
ATOM 3829 O O . PRO A 1 482 ? 46.143 27.248 -36.372 1.00 71.50 482 PRO A O 1
ATOM 3832 N N . CYS A 1 483 ? 44.289 28.346 -36.980 1.00 82.00 483 CYS A N 1
ATOM 3833 C CA . CYS A 1 483 ? 44.514 28.253 -38.426 1.00 82.00 483 CYS A CA 1
ATOM 3834 C C . CYS A 1 483 ? 44.889 29.634 -38.982 1.00 82.00 483 CYS A C 1
ATOM 3836 O O . CYS A 1 483 ? 44.350 30.647 -38.537 1.00 82.00 483 CYS A O 1
ATOM 3838 N N . ALA A 1 484 ? 45.837 29.685 -39.920 1.00 79.38 484 ALA A N 1
ATOM 3839 C CA . ALA A 1 484 ? 46.400 30.940 -40.432 1.00 79.38 484 ALA A CA 1
ATOM 3840 C C . ALA A 1 484 ? 45.616 31.512 -41.624 1.00 79.38 484 ALA A C 1
ATOM 3842 O O . ALA A 1 484 ? 45.659 32.713 -41.879 1.00 79.38 484 ALA A O 1
ATOM 3843 N N . ASP A 1 485 ? 44.912 30.653 -42.355 1.00 84.50 485 ASP A N 1
ATOM 3844 C CA . ASP A 1 485 ? 44.185 30.991 -43.573 1.00 84.50 485 ASP A CA 1
ATOM 3845 C C . ASP A 1 485 ? 42.959 30.083 -43.764 1.00 84.50 485 ASP A C 1
ATOM 3847 O O . ASP A 1 485 ? 42.743 29.109 -43.038 1.00 84.50 485 ASP A O 1
ATOM 3851 N N . LEU A 1 486 ? 42.123 30.409 -44.753 1.00 85.62 486 LEU A N 1
ATOM 3852 C CA . LEU A 1 486 ? 40.896 29.659 -45.028 1.00 85.62 486 LEU A CA 1
ATOM 3853 C C . LEU A 1 486 ? 41.186 28.208 -45.456 1.00 85.62 486 LEU A C 1
ATOM 3855 O O . LEU A 1 486 ? 40.410 27.308 -45.144 1.00 85.62 486 LEU A O 1
ATOM 3859 N N . ALA A 1 487 ? 42.313 27.969 -46.133 1.00 86.44 487 ALA A N 1
ATOM 3860 C CA . ALA A 1 487 ? 42.723 26.638 -46.570 1.00 86.44 487 ALA A CA 1
ATOM 3861 C C . ALA A 1 487 ? 43.103 25.732 -45.387 1.00 86.44 487 ALA A C 1
ATOM 3863 O O . ALA A 1 487 ? 42.652 24.588 -45.323 1.00 86.44 487 ALA A O 1
ATOM 3864 N N . SER A 1 488 ? 43.875 26.244 -44.424 1.00 87.31 488 SER A N 1
ATOM 3865 C CA . SER A 1 488 ? 44.219 25.532 -43.188 1.00 87.31 488 SER A CA 1
ATOM 3866 C C . SER A 1 488 ? 43.001 25.325 -42.292 1.00 87.31 488 SER A C 1
ATOM 3868 O O . SER A 1 488 ? 42.828 24.225 -41.773 1.00 87.31 488 SER A O 1
ATOM 3870 N N . ALA A 1 489 ? 42.101 26.310 -42.193 1.00 88.19 489 ALA A N 1
ATOM 3871 C CA . ALA A 1 489 ? 40.839 26.159 -41.468 1.00 88.19 489 ALA A CA 1
ATOM 3872 C C . ALA A 1 489 ? 39.936 25.082 -42.092 1.00 88.19 489 ALA A C 1
ATOM 3874 O O . ALA A 1 489 ? 39.352 24.264 -41.381 1.00 88.19 489 ALA A O 1
ATOM 3875 N N . TYR A 1 490 ? 39.858 25.025 -43.425 1.00 90.50 490 TYR A N 1
ATOM 3876 C CA . TYR A 1 490 ? 39.136 23.957 -44.112 1.00 90.50 490 TYR A CA 1
ATOM 3877 C C . TYR A 1 490 ? 39.794 22.589 -43.884 1.00 90.50 490 TYR A C 1
ATOM 3879 O O . TYR A 1 490 ? 39.100 21.643 -43.514 1.00 90.50 490 TYR A O 1
ATOM 3887 N N . ALA A 1 491 ? 41.118 22.476 -44.020 1.00 89.62 491 ALA A N 1
ATOM 3888 C CA . ALA A 1 491 ? 41.837 21.230 -43.746 1.00 89.62 491 ALA A CA 1
ATOM 3889 C C . ALA A 1 491 ? 41.616 20.738 -42.301 1.00 89.62 491 ALA A C 1
ATOM 3891 O O . ALA A 1 491 ? 41.390 19.546 -42.086 1.00 89.62 491 ALA A O 1
ATOM 3892 N N . ALA A 1 492 ? 41.595 21.652 -41.326 1.00 89.00 492 ALA A N 1
ATOM 3893 C CA . ALA A 1 492 ? 41.258 21.346 -39.938 1.00 89.00 492 ALA A CA 1
ATOM 3894 C C . ALA A 1 492 ? 39.804 20.866 -39.781 1.00 89.00 492 ALA A C 1
ATOM 3896 O O . ALA A 1 492 ? 39.558 19.904 -39.058 1.00 89.00 492 ALA A O 1
ATOM 3897 N N . SER A 1 493 ? 38.846 21.463 -40.500 1.00 91.75 493 SER A N 1
ATOM 3898 C CA . SER A 1 493 ? 37.446 21.009 -40.492 1.00 91.75 493 SER A CA 1
ATOM 3899 C C . SER A 1 493 ? 37.261 19.601 -41.081 1.00 91.75 493 SER A C 1
ATOM 3901 O O . SER A 1 493 ? 36.445 18.826 -40.581 1.00 91.75 493 SER A O 1
ATOM 3903 N N . VAL A 1 494 ? 38.051 19.236 -42.101 1.00 91.75 494 VAL A N 1
ATOM 3904 C CA . VAL A 1 494 ? 38.075 17.879 -42.673 1.00 91.75 494 VAL A CA 1
ATOM 3905 C C . VAL A 1 494 ? 38.630 16.891 -41.650 1.00 91.75 494 VAL A C 1
ATOM 3907 O O . VAL A 1 494 ? 37.967 15.901 -41.354 1.00 91.75 494 VAL A O 1
ATOM 3910 N N . ALA A 1 495 ? 39.791 17.193 -41.059 1.00 90.31 495 ALA A N 1
ATOM 3911 C CA . ALA A 1 495 ? 40.406 16.349 -40.036 1.00 90.31 495 ALA A CA 1
ATOM 3912 C C . ALA A 1 495 ? 39.487 16.152 -38.820 1.00 90.31 495 ALA A C 1
ATOM 3914 O O . ALA A 1 495 ? 39.378 15.042 -38.309 1.00 90.31 495 ALA A O 1
ATOM 3915 N N . HIS A 1 496 ? 38.770 17.198 -38.404 1.00 88.62 496 HIS A N 1
ATOM 3916 C CA . HIS A 1 496 ? 37.793 17.130 -37.321 1.00 88.62 496 HIS A CA 1
ATOM 3917 C C . HIS A 1 496 ? 36.604 16.210 -37.653 1.00 88.62 496 HIS A C 1
ATOM 3919 O O . HIS A 1 496 ? 36.219 15.375 -36.836 1.00 88.62 496 HIS A O 1
ATOM 3925 N N . ALA A 1 497 ? 36.032 16.315 -38.858 1.00 90.69 497 ALA A N 1
ATOM 3926 C CA . ALA A 1 497 ? 34.943 15.437 -39.290 1.00 90.69 497 ALA A CA 1
ATOM 3927 C C . ALA A 1 497 ? 35.392 13.969 -39.439 1.00 90.69 497 ALA A C 1
ATOM 3929 O O . ALA A 1 497 ? 34.626 13.058 -39.112 1.00 90.69 497 ALA A O 1
ATOM 3930 N N . ASP A 1 498 ? 36.623 13.740 -39.903 1.00 90.62 498 ASP A N 1
ATOM 3931 C CA . ASP A 1 498 ? 37.219 12.405 -40.006 1.00 90.62 498 ASP A CA 1
ATOM 3932 C C . ASP A 1 498 ? 37.504 11.811 -38.622 1.00 90.62 498 ASP A C 1
ATOM 3934 O O . ASP A 1 498 ? 37.176 10.653 -38.376 1.00 90.62 498 ASP A O 1
ATOM 3938 N N . GLU A 1 499 ? 38.023 12.606 -37.683 1.00 88.31 499 GLU A N 1
ATOM 3939 C CA . GLU A 1 499 ? 38.228 12.188 -36.295 1.00 88.31 499 GLU A CA 1
ATOM 3940 C C . GLU A 1 499 ? 36.903 11.808 -35.620 1.00 88.31 499 GLU A C 1
ATOM 3942 O O . GLU A 1 499 ? 36.819 10.754 -34.988 1.00 88.31 499 GLU A O 1
ATOM 3947 N N . LEU A 1 500 ? 35.840 12.599 -35.808 1.00 87.31 500 LEU A N 1
ATOM 3948 C CA . LEU A 1 500 ? 34.499 12.260 -35.321 1.00 87.31 500 LEU A CA 1
ATOM 3949 C C . LEU A 1 500 ? 33.997 10.934 -35.913 1.00 87.31 500 LEU A C 1
ATOM 3951 O O . LEU A 1 500 ? 33.445 10.113 -35.181 1.00 87.31 500 LEU A O 1
ATOM 3955 N N . ALA A 1 501 ? 34.209 10.694 -37.212 1.00 86.88 501 ALA A N 1
ATOM 3956 C CA . ALA A 1 501 ? 33.807 9.453 -37.878 1.00 86.88 501 ALA A CA 1
ATOM 3957 C C . ALA A 1 501 ? 34.608 8.232 -37.387 1.00 86.88 501 ALA A C 1
ATOM 3959 O O . ALA A 1 501 ? 34.037 7.165 -37.145 1.00 86.88 501 ALA A O 1
ATOM 3960 N N . ASP A 1 502 ? 35.918 8.392 -37.203 1.00 87.50 502 ASP A N 1
ATOM 3961 C CA . ASP A 1 502 ? 36.812 7.362 -36.680 1.00 87.50 502 ASP A CA 1
ATOM 3962 C C . ASP A 1 502 ? 36.476 7.006 -35.232 1.00 87.50 502 ASP A C 1
ATOM 3964 O O . ASP A 1 502 ? 36.419 5.824 -34.879 1.00 87.50 502 ASP A O 1
ATOM 3968 N N . ARG A 1 503 ? 36.215 8.014 -34.395 1.00 82.31 503 ARG A N 1
ATOM 3969 C CA . ARG A 1 503 ? 35.810 7.821 -32.999 1.00 82.31 503 ARG A CA 1
ATOM 3970 C C . ARG A 1 503 ? 34.444 7.155 -32.898 1.00 82.31 503 ARG A C 1
ATOM 3972 O O . ARG A 1 503 ? 34.332 6.173 -32.173 1.00 82.31 503 ARG A O 1
ATOM 3979 N N . LEU A 1 504 ? 33.463 7.560 -33.709 1.00 82.69 504 LEU A N 1
ATOM 3980 C CA . LEU A 1 504 ? 32.170 6.867 -33.832 1.00 82.69 504 LEU A CA 1
ATOM 3981 C C . LEU A 1 504 ? 32.323 5.372 -34.144 1.00 82.69 504 LEU A C 1
ATOM 3983 O O . LEU A 1 504 ? 31.542 4.556 -33.661 1.00 82.69 504 LEU A O 1
ATOM 3987 N N . ARG A 1 505 ? 33.337 4.995 -34.934 1.00 80.44 505 ARG A N 1
ATOM 3988 C CA . ARG A 1 505 ? 33.613 3.593 -35.269 1.00 80.44 505 ARG A CA 1
ATOM 3989 C C . ARG A 1 505 ? 34.362 2.846 -34.163 1.00 80.44 505 ARG A C 1
ATOM 3991 O O . ARG A 1 505 ? 34.054 1.683 -33.921 1.00 80.44 505 ARG A O 1
ATOM 3998 N N . ARG A 1 506 ? 35.354 3.476 -33.522 1.00 79.94 506 ARG A N 1
ATOM 3999 C CA . ARG A 1 506 ? 36.145 2.871 -32.429 1.00 79.94 506 ARG A CA 1
ATOM 4000 C C . ARG A 1 506 ? 35.327 2.718 -31.146 1.00 79.94 506 ARG A C 1
ATOM 4002 O O . ARG A 1 506 ? 35.500 1.737 -30.434 1.00 79.94 506 ARG A O 1
ATOM 4009 N N . GLU A 1 507 ? 34.431 3.663 -30.884 1.00 81.50 507 GLU A N 1
ATOM 4010 C CA . GLU A 1 507 ? 33.590 3.748 -29.685 1.00 81.50 507 GLU A CA 1
ATOM 4011 C C . GLU A 1 507 ? 32.140 3.293 -29.973 1.00 81.50 507 GLU A C 1
ATOM 4013 O O . GLU A 1 507 ? 31.225 3.613 -29.218 1.00 81.50 507 GLU A O 1
ATOM 4018 N N . ALA A 1 508 ? 31.908 2.534 -31.055 1.00 78.12 508 ALA A N 1
ATOM 4019 C CA . ALA A 1 508 ? 30.573 2.188 -31.561 1.00 78.12 508 ALA A CA 1
ATOM 4020 C C . ALA A 1 508 ? 29.639 1.573 -30.500 1.00 78.12 508 ALA A C 1
ATOM 4022 O O . ALA A 1 508 ? 28.464 1.937 -30.430 1.00 78.12 508 ALA A O 1
ATOM 4023 N N . ASP A 1 509 ? 30.159 0.698 -29.634 1.00 78.31 509 ASP A N 1
ATOM 4024 C CA . ASP A 1 509 ? 29.381 0.081 -28.551 1.00 78.31 509 ASP A CA 1
ATOM 4025 C C . ASP A 1 509 ? 28.942 1.110 -27.490 1.00 78.31 509 ASP A C 1
ATOM 4027 O O . ASP A 1 509 ? 27.826 1.052 -26.965 1.00 78.31 509 ASP A O 1
ATOM 4031 N N . GLN A 1 510 ? 29.787 2.103 -27.202 1.00 79.19 510 GLN A N 1
ATOM 4032 C CA . GLN A 1 510 ? 29.486 3.180 -26.254 1.00 79.19 510 GLN A CA 1
ATOM 4033 C C . GLN A 1 510 ? 28.511 4.195 -26.860 1.00 79.19 510 GLN A C 1
ATOM 4035 O O . GLN A 1 510 ? 27.584 4.631 -26.178 1.00 79.19 510 GLN A O 1
ATOM 4040 N N . VAL A 1 511 ? 28.644 4.505 -28.155 1.00 80.88 511 VAL A N 1
ATOM 4041 C CA . VAL A 1 511 ? 27.680 5.328 -28.905 1.00 80.88 511 VAL A CA 1
ATOM 4042 C C . VAL A 1 511 ? 26.307 4.656 -28.940 1.00 80.88 511 VAL A C 1
ATOM 4044 O O . VAL A 1 511 ? 25.289 5.314 -28.706 1.00 80.88 511 VAL A O 1
ATOM 4047 N N . ALA A 1 512 ? 26.256 3.346 -29.192 1.00 83.38 512 ALA A N 1
ATOM 4048 C CA . ALA A 1 512 ? 25.013 2.579 -29.173 1.00 83.38 512 ALA A CA 1
ATOM 4049 C C . ALA A 1 512 ? 24.369 2.592 -27.777 1.00 83.38 512 ALA A C 1
ATOM 4051 O O . ALA A 1 512 ? 23.163 2.818 -27.653 1.00 83.38 512 ALA A O 1
ATOM 4052 N N . THR A 1 513 ? 25.176 2.434 -26.723 1.00 86.69 513 THR A N 1
ATOM 4053 C CA . THR A 1 513 ? 24.715 2.495 -25.327 1.00 86.69 513 THR A CA 1
ATOM 4054 C C . THR A 1 513 ? 24.176 3.883 -24.970 1.00 86.69 513 THR A C 1
ATOM 4056 O O . THR A 1 513 ? 23.066 3.994 -24.455 1.00 86.69 513 THR A O 1
ATOM 4059 N N . LYS A 1 514 ? 24.898 4.956 -25.315 1.00 85.50 514 LYS A N 1
ATOM 4060 C CA . LYS A 1 514 ? 24.473 6.348 -25.095 1.00 85.50 514 LYS A CA 1
ATOM 4061 C C . LYS A 1 514 ? 23.178 6.669 -25.846 1.00 85.50 514 LYS A C 1
ATOM 4063 O O . LYS A 1 514 ? 22.256 7.226 -25.259 1.00 85.50 514 LYS A O 1
ATOM 4068 N N . THR A 1 515 ? 23.066 6.262 -27.111 1.00 86.25 515 THR A N 1
ATOM 4069 C CA . THR A 1 515 ? 21.840 6.436 -27.911 1.00 86.25 515 THR A CA 1
ATOM 4070 C C . THR A 1 515 ? 20.655 5.688 -27.295 1.00 86.25 515 THR A C 1
ATOM 4072 O O . THR A 1 515 ? 19.557 6.240 -27.214 1.00 86.25 515 THR A O 1
ATOM 4075 N N . LYS A 1 516 ? 20.872 4.461 -26.800 1.00 90.69 516 LYS A N 1
ATOM 4076 C CA . LYS A 1 516 ? 19.845 3.685 -26.094 1.00 90.69 516 LYS A CA 1
ATOM 4077 C C . LYS A 1 516 ? 19.381 4.392 -24.817 1.00 90.69 516 LYS A C 1
ATOM 4079 O O . LYS A 1 516 ? 18.178 4.554 -24.638 1.00 90.69 516 LYS A O 1
ATOM 4084 N N . LEU A 1 517 ? 20.305 4.859 -23.978 1.00 91.88 517 LEU A N 1
ATOM 4085 C CA . LEU A 1 517 ? 19.973 5.575 -22.740 1.00 91.88 517 LEU A CA 1
ATOM 4086 C C . LEU A 1 517 ? 19.215 6.880 -23.016 1.00 91.88 517 LEU A C 1
ATOM 4088 O O . LEU A 1 517 ? 18.226 7.166 -22.348 1.00 91.88 517 LEU A O 1
ATOM 4092 N N . ILE A 1 518 ? 19.609 7.642 -24.043 1.00 90.19 518 ILE A N 1
ATOM 4093 C CA . ILE A 1 518 ? 18.899 8.862 -24.462 1.00 90.19 518 ILE A CA 1
ATOM 4094 C C . ILE A 1 518 ? 17.471 8.538 -24.931 1.00 90.19 518 ILE A C 1
ATOM 4096 O O . ILE A 1 518 ? 16.528 9.254 -24.581 1.00 90.19 518 ILE A O 1
ATOM 4100 N N . ALA A 1 519 ? 17.286 7.459 -25.696 1.00 91.75 519 ALA A N 1
ATOM 4101 C CA . ALA A 1 519 ? 15.965 7.022 -26.142 1.00 91.75 519 ALA A CA 1
ATOM 4102 C C . ALA A 1 519 ? 15.084 6.545 -24.971 1.00 91.75 519 ALA A C 1
ATOM 4104 O O . ALA A 1 519 ? 13.913 6.923 -24.887 1.00 91.75 519 ALA A O 1
ATOM 4105 N N . GLU A 1 520 ? 15.644 5.767 -24.039 1.00 94.56 520 GLU A N 1
ATOM 4106 C CA . GLU A 1 520 ? 14.952 5.316 -22.825 1.00 94.56 520 GLU A CA 1
ATOM 4107 C C . GLU A 1 520 ? 14.556 6.492 -21.932 1.00 94.56 520 GLU A C 1
ATOM 4109 O O . GLU A 1 520 ? 13.410 6.561 -21.484 1.00 94.56 520 GLU A O 1
ATOM 4114 N N . ARG A 1 521 ? 15.459 7.460 -21.748 1.00 96.06 521 ARG A N 1
ATOM 4115 C CA . ARG A 1 521 ? 15.191 8.703 -21.023 1.00 96.06 521 ARG A CA 1
ATOM 4116 C C . ARG A 1 521 ? 14.044 9.477 -21.660 1.00 96.06 521 ARG A C 1
ATOM 4118 O O . ARG A 1 521 ? 13.116 9.866 -20.959 1.00 96.06 521 ARG A O 1
ATOM 4125 N N . LYS A 1 522 ? 14.065 9.676 -22.983 1.00 94.75 522 LYS A N 1
ATOM 4126 C CA . LYS A 1 522 ? 12.988 10.380 -23.695 1.00 94.75 522 LYS A CA 1
ATOM 4127 C C . LYS A 1 522 ? 11.634 9.694 -23.484 1.00 94.75 522 LYS A C 1
ATOM 4129 O O . LYS A 1 522 ? 10.668 10.351 -23.114 1.00 94.75 522 LYS A O 1
ATOM 4134 N N . MET A 1 523 ? 11.583 8.372 -23.638 1.00 95.56 523 MET A N 1
ATOM 4135 C CA . MET A 1 523 ? 10.363 7.591 -23.419 1.00 95.56 523 MET A CA 1
ATOM 4136 C C . MET A 1 523 ? 9.868 7.673 -21.964 1.00 95.56 523 MET A C 1
ATOM 4138 O O . MET A 1 523 ? 8.663 7.779 -21.733 1.00 95.56 523 MET A O 1
ATOM 4142 N N . LYS A 1 524 ? 10.762 7.599 -20.967 1.00 95.69 524 LYS A N 1
ATOM 4143 C CA . LYS A 1 524 ? 10.371 7.743 -19.554 1.00 95.69 524 LYS A CA 1
ATOM 4144 C C . LYS A 1 524 ? 9.906 9.168 -19.232 1.00 95.69 524 LYS A C 1
ATOM 4146 O O . LYS A 1 524 ? 8.961 9.308 -18.463 1.00 95.69 524 LYS A O 1
ATOM 4151 N N . ALA A 1 525 ? 10.492 10.192 -19.854 1.00 95.88 525 ALA A N 1
ATOM 4152 C CA . ALA A 1 525 ? 10.087 11.588 -19.690 1.00 95.88 525 ALA A CA 1
ATOM 4153 C C . ALA A 1 525 ? 8.671 11.845 -20.226 1.00 95.88 525 ALA A C 1
ATOM 4155 O O . ALA A 1 525 ? 7.847 12.397 -19.504 1.00 95.88 525 ALA A O 1
ATOM 4156 N N . GLU A 1 526 ? 8.353 11.356 -21.429 1.00 95.88 526 GLU A N 1
ATOM 4157 C CA . GLU A 1 526 ? 6.994 11.430 -21.993 1.00 95.88 526 GLU A CA 1
ATOM 4158 C C . GLU A 1 526 ? 5.978 10.696 -21.095 1.00 95.88 526 GLU A C 1
ATOM 4160 O O . GLU A 1 526 ? 4.899 11.206 -20.801 1.00 95.88 526 GLU A O 1
ATOM 4165 N N . ARG A 1 527 ? 6.347 9.519 -20.564 1.00 95.56 527 ARG A N 1
ATOM 4166 C CA . ARG A 1 527 ? 5.501 8.791 -19.601 1.00 95.56 527 ARG A CA 1
ATOM 4167 C C . ARG A 1 527 ? 5.304 9.554 -18.296 1.00 95.56 527 ARG A C 1
ATOM 4169 O O . ARG A 1 527 ? 4.214 9.482 -17.735 1.00 95.56 527 ARG A O 1
ATOM 4176 N N . LEU A 1 528 ? 6.335 10.222 -17.783 1.00 96.88 528 LEU A N 1
ATOM 4177 C CA . LEU A 1 528 ? 6.232 11.031 -16.572 1.00 96.88 528 LEU A CA 1
ATOM 4178 C C . LEU A 1 528 ? 5.267 12.200 -16.794 1.00 96.88 528 LEU A C 1
ATOM 4180 O O . LEU A 1 528 ? 4.392 12.416 -15.963 1.00 96.88 528 LEU A O 1
ATOM 4184 N N . GLU A 1 529 ? 5.370 12.895 -17.927 1.00 96.00 529 GLU A N 1
ATOM 4185 C CA . GLU A 1 529 ? 4.468 13.994 -18.287 1.00 96.00 529 GLU A CA 1
ATOM 4186 C C . GLU A 1 529 ? 3.001 13.532 -18.334 1.00 96.00 529 GLU A C 1
ATOM 4188 O O . GLU A 1 529 ? 2.135 14.130 -17.685 1.00 96.00 529 GLU A O 1
ATOM 4193 N N . ASP A 1 530 ? 2.734 12.392 -18.978 1.00 95.50 530 ASP A N 1
ATOM 4194 C CA . ASP A 1 530 ? 1.409 11.762 -18.996 1.00 95.50 530 ASP A CA 1
ATOM 4195 C C . ASP A 1 530 ? 0.897 11.404 -17.588 1.00 95.50 530 ASP A C 1
ATOM 4197 O O . ASP A 1 530 ? -0.296 11.541 -17.296 1.00 95.50 530 ASP A O 1
ATOM 4201 N N . GLN A 1 531 ? 1.769 10.906 -16.703 1.00 95.69 531 GLN A N 1
ATOM 4202 C CA . GLN A 1 531 ? 1.390 10.555 -15.328 1.00 95.69 531 GLN A CA 1
ATOM 4203 C C . GLN A 1 531 ? 1.122 11.791 -14.471 1.00 95.69 531 GLN A C 1
ATOM 4205 O O . GLN A 1 531 ? 0.140 11.813 -13.729 1.00 95.69 531 GLN A O 1
ATOM 4210 N N . VAL A 1 532 ? 1.926 12.845 -14.613 1.00 95.44 532 VAL A N 1
ATOM 4211 C CA . VAL A 1 532 ? 1.709 14.124 -13.926 1.00 95.44 532 VAL A CA 1
ATOM 4212 C C . VAL A 1 532 ? 0.384 14.750 -14.369 1.00 95.44 532 VAL A C 1
ATOM 4214 O O . VAL A 1 532 ? -0.380 15.225 -13.528 1.00 95.44 532 VAL A O 1
ATOM 4217 N N . ALA A 1 533 ? 0.042 14.686 -15.659 1.00 95.25 533 ALA A N 1
ATOM 4218 C CA . ALA A 1 533 ? -1.256 15.147 -16.150 1.00 95.25 533 ALA A CA 1
ATOM 4219 C C . ALA A 1 533 ? -2.429 14.358 -15.529 1.00 95.25 533 ALA A C 1
ATOM 4221 O O . ALA A 1 533 ? -3.422 14.951 -15.091 1.00 95.25 533 ALA A O 1
ATOM 4222 N N . LYS A 1 534 ? -2.307 13.027 -15.420 1.00 94.12 534 LYS A N 1
ATOM 4223 C CA . LYS A 1 534 ? -3.307 12.169 -14.751 1.00 94.12 534 LYS A CA 1
ATOM 4224 C C . LYS A 1 534 ? -3.433 12.477 -13.261 1.00 94.12 534 LYS A C 1
ATOM 4226 O O . LYS A 1 534 ? -4.552 12.540 -12.752 1.00 94.12 534 LYS A O 1
ATOM 4231 N N . LEU A 1 535 ? -2.316 12.708 -12.575 1.00 95.94 535 LEU A N 1
ATOM 4232 C CA . LEU A 1 535 ? -2.292 13.121 -11.174 1.00 95.94 535 LEU A CA 1
ATOM 4233 C C . LEU A 1 535 ? -3.025 14.455 -10.980 1.00 95.94 535 LEU A C 1
ATOM 4235 O O . LEU A 1 535 ? -3.877 14.559 -10.102 1.00 95.94 535 LEU A O 1
ATOM 4239 N N . GLN A 1 536 ? -2.763 15.454 -11.828 1.00 94.69 536 GLN A N 1
ATOM 4240 C CA . GLN A 1 536 ? -3.469 16.738 -11.776 1.00 94.69 536 GLN A CA 1
ATOM 4241 C C . GLN A 1 536 ? -4.977 16.572 -11.998 1.00 94.69 536 GLN A C 1
ATOM 4243 O O . GLN A 1 536 ? -5.781 17.208 -11.315 1.00 94.69 536 GLN A O 1
ATOM 4248 N N . GLN A 1 537 ? -5.386 15.706 -12.928 1.00 93.94 537 GLN A N 1
ATOM 4249 C CA . GLN A 1 537 ? -6.799 15.410 -13.159 1.00 93.94 537 GLN A CA 1
ATOM 4250 C C . GLN A 1 537 ? -7.450 14.735 -11.941 1.00 93.94 537 GLN A C 1
ATOM 4252 O O . GLN A 1 537 ? -8.558 15.116 -11.552 1.00 93.94 537 GLN A O 1
ATOM 4257 N N . ALA A 1 538 ? -6.769 13.766 -11.326 1.00 93.56 538 ALA A N 1
ATOM 4258 C CA . ALA A 1 538 ? -7.230 13.111 -10.104 1.00 93.56 538 ALA A CA 1
ATOM 4259 C C . ALA A 1 538 ? -7.334 14.110 -8.936 1.00 93.56 538 ALA A C 1
ATOM 4261 O O . ALA A 1 538 ? -8.355 14.138 -8.247 1.00 93.56 538 ALA A O 1
ATOM 4262 N N . GLY A 1 539 ? -6.347 15.000 -8.788 1.00 94.81 539 GLY A N 1
ATOM 4263 C CA . GLY A 1 539 ? -6.339 16.074 -7.793 1.00 94.81 539 GLY A CA 1
ATOM 4264 C C . GLY A 1 539 ? -7.521 17.030 -7.951 1.00 94.81 539 GLY A C 1
ATOM 4265 O O . GLY A 1 539 ? -8.269 17.244 -7.000 1.00 94.81 539 GLY A O 1
ATOM 4266 N N . ARG A 1 540 ? -7.790 17.507 -9.175 1.00 95.00 540 ARG A N 1
ATOM 4267 C CA . ARG A 1 540 ? -8.975 18.339 -9.465 1.00 95.00 540 ARG A CA 1
ATOM 4268 C C . ARG A 1 540 ? -10.279 17.627 -9.114 1.00 95.00 540 ARG A C 1
ATOM 4270 O O . ARG A 1 540 ? -11.211 18.256 -8.619 1.00 95.00 540 ARG A O 1
ATOM 4277 N N . LYS A 1 541 ? -10.373 16.318 -9.369 1.00 93.25 541 LYS A N 1
ATOM 4278 C CA . LYS A 1 541 ? -11.568 15.540 -9.019 1.00 93.25 541 LYS A CA 1
ATOM 4279 C C . LYS A 1 541 ? -11.746 15.434 -7.502 1.00 93.25 541 LYS A C 1
ATOM 4281 O O . LYS A 1 541 ? -12.874 15.555 -7.028 1.00 93.25 541 LYS A O 1
ATOM 4286 N N . LEU A 1 542 ? -10.660 15.245 -6.754 1.00 94.62 542 LEU A N 1
ATOM 4287 C CA . LEU A 1 542 ? -10.675 15.227 -5.291 1.00 94.62 542 LEU A CA 1
ATOM 4288 C C . LEU A 1 542 ? -11.101 16.588 -4.714 1.00 94.62 542 LEU A C 1
ATOM 4290 O O . LEU A 1 542 ? -11.955 16.632 -3.831 1.00 94.62 542 LEU A O 1
ATOM 4294 N N . GLU A 1 543 ? -10.578 17.692 -5.252 1.00 93.69 543 GLU A N 1
ATOM 4295 C CA . GLU A 1 543 ? -10.981 19.053 -4.868 1.00 93.69 543 GLU A CA 1
ATOM 4296 C C . GLU A 1 543 ? -12.467 19.312 -5.146 1.00 93.69 543 GLU A C 1
ATOM 4298 O O . GLU A 1 543 ? -13.179 19.822 -4.282 1.00 93.69 543 GLU A O 1
ATOM 4303 N N . GLN A 1 544 ? -12.965 18.901 -6.317 1.00 94.94 544 GLN A N 1
ATOM 4304 C CA . GLN A 1 544 ? -14.386 19.002 -6.662 1.00 94.94 544 GLN A CA 1
ATOM 4305 C C . GLN A 1 544 ? -15.275 18.218 -5.692 1.00 94.94 544 GLN A C 1
ATOM 4307 O O . GLN A 1 544 ? -16.311 18.729 -5.272 1.00 94.94 544 GLN A O 1
ATOM 4312 N N . LEU A 1 545 ? -14.883 16.993 -5.325 1.00 93.94 545 LEU A N 1
ATOM 4313 C CA . LEU A 1 545 ? -15.615 16.189 -4.343 1.00 93.94 545 LEU A CA 1
ATOM 4314 C C . LEU A 1 545 ? -15.596 16.839 -2.955 1.00 93.94 545 LEU A C 1
ATOM 4316 O O . LEU A 1 545 ? -16.619 16.845 -2.275 1.00 93.94 545 LEU A O 1
ATOM 4320 N N . GLY A 1 546 ? -14.467 17.429 -2.553 1.00 92.94 546 GLY A N 1
ATOM 4321 C CA . GLY A 1 546 ? -14.356 18.187 -1.305 1.00 92.94 546 GLY A CA 1
ATOM 4322 C C . GLY A 1 546 ? -15.259 19.423 -1.280 1.00 92.94 546 GLY A C 1
ATOM 4323 O O . GLY A 1 546 ? -15.900 19.704 -0.268 1.00 92.94 546 GLY A O 1
ATOM 4324 N N . GLU A 1 547 ? -15.374 20.134 -2.400 1.00 93.19 547 GLU A N 1
ATOM 4325 C CA . GLU A 1 547 ? -16.268 21.285 -2.517 1.00 93.19 547 GLU A CA 1
ATOM 4326 C C . GLU A 1 547 ? -17.744 20.875 -2.499 1.00 93.19 547 GLU A C 1
ATOM 4328 O O . GLU A 1 547 ? -18.532 21.437 -1.742 1.00 93.19 547 GLU A O 1
ATOM 4333 N N . GLN A 1 548 ? -18.115 19.842 -3.260 1.00 93.44 548 GLN A N 1
ATOM 4334 C CA . GLN A 1 548 ? -19.468 19.275 -3.240 1.00 93.44 548 GLN A CA 1
ATOM 4335 C C . GLN A 1 548 ? -19.855 18.782 -1.845 1.00 93.44 548 GLN A C 1
ATOM 4337 O O . GLN A 1 548 ? -20.988 18.981 -1.407 1.00 93.44 548 GLN A O 1
ATOM 4342 N N . TRP A 1 549 ? -18.906 18.178 -1.128 1.00 94.50 549 TRP A N 1
ATOM 4343 C CA . TRP A 1 549 ? -19.093 17.791 0.260 1.00 94.50 549 TRP A CA 1
ATOM 4344 C C . TRP A 1 549 ? -19.391 19.010 1.137 1.00 94.50 549 TRP A C 1
ATOM 4346 O O . TRP A 1 549 ? -20.412 19.016 1.814 1.00 94.50 549 TRP A O 1
ATOM 4356 N N . ARG A 1 550 ? -18.593 20.085 1.074 1.00 91.75 550 ARG A N 1
ATOM 4357 C CA . ARG A 1 550 ? -18.857 21.323 1.837 1.00 91.75 550 ARG A CA 1
ATOM 4358 C C . ARG A 1 550 ? -20.204 21.966 1.503 1.00 91.75 550 ARG A C 1
ATOM 4360 O O . ARG A 1 550 ? -20.909 22.407 2.410 1.00 91.75 550 ARG A O 1
ATOM 4367 N N . GLN A 1 551 ? -20.600 21.966 0.232 1.00 91.44 551 GLN A N 1
ATOM 4368 C CA . GLN A 1 551 ? -21.882 22.523 -0.213 1.00 91.44 551 GLN A CA 1
ATOM 4369 C C . GLN A 1 551 ? -23.096 21.818 0.403 1.00 91.44 551 GLN A C 1
ATOM 4371 O O . GLN A 1 551 ? -24.106 22.471 0.657 1.00 91.44 551 GLN A O 1
ATOM 4376 N N . LEU A 1 552 ? -23.008 20.518 0.701 1.00 90.31 552 LEU A N 1
ATOM 4377 C CA . LEU A 1 552 ? -24.103 19.790 1.357 1.00 90.31 552 LEU A CA 1
ATOM 4378 C C . LEU A 1 552 ? -24.359 20.249 2.794 1.00 90.31 552 LEU A C 1
ATOM 4380 O O . LEU A 1 552 ? -25.482 20.132 3.278 1.00 90.31 552 LEU A O 1
ATOM 4384 N N . TRP A 1 553 ? -23.337 20.777 3.463 1.00 89.94 553 TRP A N 1
ATOM 4385 C CA . TRP A 1 553 ? -23.408 21.189 4.865 1.00 89.94 553 TRP A CA 1
ATOM 4386 C C . TRP A 1 553 ? -23.562 22.702 5.048 1.00 89.94 553 TRP A C 1
ATOM 4388 O O . TRP A 1 553 ? -23.986 23.146 6.114 1.00 89.94 553 TRP A O 1
ATOM 4398 N N . GLN A 1 554 ? -23.321 23.496 3.997 1.00 87.31 554 GLN A N 1
ATOM 4399 C CA . GLN A 1 554 ? -23.520 24.949 4.009 1.00 87.31 554 GLN A CA 1
ATOM 4400 C C . GLN A 1 554 ? -24.913 25.394 4.499 1.00 87.31 554 GLN A C 1
ATOM 4402 O O . GLN A 1 554 ? -24.965 26.280 5.353 1.00 87.31 554 GLN A O 1
ATOM 4407 N N . PRO A 1 555 ? -26.038 24.801 4.039 1.00 85.94 555 PRO A N 1
ATOM 4408 C CA . PRO A 1 555 ? -27.373 25.187 4.506 1.00 85.94 555 PRO A CA 1
ATOM 4409 C C . PRO A 1 555 ? -27.599 24.944 6.003 1.00 85.94 555 PRO A C 1
ATOM 4411 O O . PRO A 1 555 ? -28.492 25.547 6.590 1.00 85.94 555 PRO A O 1
ATOM 4414 N N . LEU A 1 556 ? -26.806 24.055 6.610 1.00 84.06 556 LEU A N 1
ATOM 4415 C CA . LEU A 1 556 ? -26.865 23.715 8.032 1.00 84.06 556 LEU A CA 1
ATOM 4416 C C . LEU A 1 556 ? -25.961 24.628 8.879 1.00 84.06 556 LEU A C 1
ATOM 4418 O O . LEU A 1 556 ? -25.984 24.528 10.100 1.00 84.06 556 LEU A O 1
ATOM 4422 N N . GLY A 1 557 ? -25.159 25.501 8.253 1.00 83.44 557 GLY A N 1
ATOM 4423 C CA . GLY A 1 557 ? -24.195 26.363 8.945 1.00 83.44 557 GLY A CA 1
ATOM 4424 C C . GLY A 1 557 ? -23.028 25.603 9.585 1.00 83.44 557 GLY A C 1
ATOM 4425 O O . GLY A 1 557 ? -22.341 26.150 10.443 1.00 83.44 557 GLY A O 1
ATOM 4426 N N . ILE A 1 558 ? -22.812 24.347 9.186 1.00 87.12 558 ILE A N 1
ATOM 4427 C CA . ILE A 1 558 ? -21.783 23.461 9.735 1.00 87.12 558 ILE A CA 1
ATOM 4428 C C . ILE A 1 558 ? -20.640 23.361 8.727 1.00 87.12 558 ILE A C 1
ATOM 4430 O O . ILE A 1 558 ? -20.864 23.005 7.572 1.00 87.12 558 ILE A O 1
ATOM 4434 N N . GLU A 1 559 ? -19.405 23.615 9.162 1.00 87.56 559 GLU A N 1
ATOM 4435 C CA . GLU A 1 559 ? -18.224 23.221 8.391 1.00 87.56 559 GLU A CA 1
ATOM 4436 C C . GLU A 1 559 ? -17.980 21.718 8.578 1.00 87.56 559 GLU A C 1
ATOM 4438 O O . GLU A 1 559 ? -17.655 21.278 9.688 1.00 87.56 559 GLU A O 1
ATOM 4443 N N . PRO A 1 560 ? -18.155 20.898 7.528 1.00 90.81 560 PRO A N 1
ATOM 4444 C CA . PRO A 1 560 ? -18.072 19.464 7.690 1.00 90.81 560 PRO A CA 1
ATOM 4445 C C . PRO A 1 560 ? -16.622 19.010 7.782 1.00 90.81 560 PRO A C 1
ATOM 4447 O O . PRO A 1 560 ? -15.748 19.444 7.028 1.00 90.81 560 PRO A O 1
ATOM 4450 N N . ARG A 1 561 ? -16.387 18.056 8.678 1.00 90.94 561 ARG A N 1
ATOM 4451 C CA . ARG A 1 561 ? -15.134 17.301 8.735 1.00 90.94 561 ARG A CA 1
ATOM 4452 C C . ARG A 1 561 ? -15.140 16.172 7.703 1.00 90.94 561 ARG A C 1
ATOM 4454 O O . ARG A 1 561 ? -15.980 16.138 6.801 1.00 90.94 561 ARG A O 1
ATOM 4461 N N . ALA A 1 562 ? -14.196 15.237 7.816 1.00 90.31 562 ALA A N 1
ATOM 4462 C CA . ALA A 1 562 ? -14.157 14.058 6.959 1.00 90.31 562 ALA A CA 1
ATOM 4463 C C . ALA A 1 562 ? -15.507 13.304 6.990 1.00 90.31 562 ALA A C 1
ATOM 4465 O O . ALA A 1 562 ? -16.113 13.210 8.063 1.00 90.31 562 ALA A O 1
ATOM 4466 N N . PRO A 1 563 ? -15.962 12.711 5.866 1.00 92.00 563 PRO A N 1
ATOM 4467 C CA . PRO A 1 563 ? -17.225 11.969 5.810 1.00 92.00 563 PRO A CA 1
ATOM 4468 C C . PRO A 1 563 ? -17.391 10.941 6.935 1.00 92.00 563 PRO A C 1
ATOM 4470 O O . PRO A 1 563 ? -18.462 10.830 7.521 1.00 92.00 563 PRO A O 1
ATOM 4473 N N . ARG A 1 564 ? -16.307 10.261 7.327 1.00 90.25 564 ARG A N 1
ATOM 4474 C CA . ARG A 1 564 ? -16.306 9.303 8.441 1.00 90.25 564 ARG A CA 1
ATOM 4475 C C . ARG A 1 564 ? -16.676 9.923 9.792 1.00 90.25 564 ARG A C 1
ATOM 4477 O O . ARG A 1 564 ? -17.439 9.325 10.546 1.00 90.25 564 ARG A O 1
ATOM 4484 N N . GLU A 1 565 ? -16.144 11.106 10.100 1.00 89.62 565 GLU A N 1
ATOM 4485 C CA . GLU A 1 565 ? -16.482 11.841 11.326 1.00 89.62 565 GLU A CA 1
ATOM 4486 C C . GLU A 1 565 ? -17.917 12.365 11.261 1.00 89.62 565 GLU A C 1
ATOM 4488 O O . GLU A 1 565 ? -18.667 12.246 12.229 1.00 89.62 565 GLU A O 1
ATOM 4493 N N . MET A 1 566 ? -18.332 12.864 10.095 1.00 91.94 566 MET A N 1
ATOM 4494 C CA . MET A 1 566 ? -19.693 13.360 9.909 1.00 91.94 566 MET A CA 1
ATOM 4495 C C . MET A 1 566 ? -20.742 12.241 9.923 1.00 91.94 566 MET A C 1
ATOM 4497 O O . MET A 1 566 ? -21.871 12.489 10.331 1.00 91.94 566 MET A O 1
ATOM 4501 N N . ARG A 1 567 ? -20.388 10.995 9.576 1.00 90.12 567 ARG A N 1
ATOM 4502 C CA . ARG A 1 567 ? -21.262 9.825 9.773 1.00 90.12 567 ARG A CA 1
ATOM 4503 C C . ARG A 1 567 ? -21.573 9.624 11.254 1.00 90.12 567 ARG A C 1
ATOM 4505 O O . ARG A 1 567 ? -22.738 9.480 11.619 1.00 90.12 567 ARG A O 1
ATOM 4512 N N . ALA A 1 568 ? -20.541 9.615 12.099 1.00 90.06 568 ALA A N 1
ATOM 4513 C CA . ALA A 1 568 ? -20.710 9.478 13.544 1.00 90.06 568 ALA A CA 1
ATOM 4514 C C . ALA A 1 568 ? -21.517 10.652 14.117 1.00 90.06 568 ALA A C 1
ATOM 4516 O O . ALA A 1 568 ? -22.398 10.450 14.949 1.00 90.06 568 ALA A O 1
ATOM 4517 N N . TRP A 1 569 ? -21.271 11.861 13.609 1.00 92.44 569 TRP A N 1
ATOM 4518 C CA . TRP A 1 569 ? -22.045 13.045 13.961 1.00 92.44 569 TRP A CA 1
ATOM 4519 C C . TRP A 1 569 ? -23.532 12.910 13.587 1.00 92.44 569 TRP A C 1
ATOM 4521 O O . TRP A 1 569 ? -24.384 13.115 14.447 1.00 92.44 569 TRP A O 1
ATOM 4531 N N . CYS A 1 570 ? -23.865 12.480 12.360 1.00 89.69 570 CYS A N 1
ATOM 4532 C CA . CYS A 1 570 ? -25.255 12.235 11.947 1.00 89.69 570 CYS A CA 1
ATOM 4533 C C . CYS A 1 570 ? -25.936 11.186 12.837 1.00 89.69 570 CYS A C 1
ATOM 4535 O O . CYS A 1 570 ? -27.087 11.361 13.220 1.00 89.69 570 CYS A O 1
ATOM 4537 N N . GLN A 1 571 ? -25.233 10.109 13.203 1.00 90.06 571 GLN A N 1
ATOM 4538 C CA . GLN A 1 571 ? -25.776 9.080 14.098 1.00 90.06 571 GLN A CA 1
ATOM 4539 C C . GLN A 1 571 ? -26.073 9.630 15.498 1.00 90.06 571 GLN A C 1
ATOM 4541 O O . GLN A 1 571 ? -27.123 9.327 16.065 1.00 90.06 571 GLN A O 1
ATOM 4546 N N . GLN A 1 572 ? -25.177 10.455 16.045 1.00 89.31 572 GLN A N 1
ATOM 4547 C CA . GLN A 1 572 ? -25.389 11.123 17.331 1.00 89.31 572 GLN A CA 1
ATOM 4548 C C . GLN A 1 572 ? -26.552 12.118 17.266 1.00 89.31 572 GLN A C 1
ATOM 4550 O O . GLN A 1 572 ? -27.386 12.126 18.168 1.00 89.31 572 GLN A O 1
ATOM 4555 N N . GLN A 1 573 ? -26.659 12.896 16.185 1.00 90.56 573 GLN A N 1
ATOM 4556 C CA . GLN A 1 573 ? -27.779 13.811 15.956 1.00 90.56 573 GLN A CA 1
ATOM 4557 C C . GLN A 1 573 ? -29.114 13.051 15.870 1.00 90.56 573 GLN A C 1
ATOM 4559 O O . GLN A 1 573 ? -30.061 13.425 16.556 1.00 90.56 573 GLN A O 1
ATOM 4564 N N . MET A 1 574 ? -29.185 11.950 15.112 1.00 88.38 574 MET A N 1
ATOM 4565 C CA . MET A 1 574 ? -30.398 11.129 14.995 1.00 88.38 574 MET A CA 1
ATOM 4566 C C . MET A 1 574 ? -30.798 10.496 16.334 1.00 88.38 574 MET A C 1
ATOM 4568 O O . MET A 1 574 ? -31.981 10.469 16.677 1.00 88.38 574 MET A O 1
ATOM 4572 N N . ALA A 1 575 ? -29.827 10.005 17.111 1.00 90.00 575 ALA A N 1
ATOM 4573 C CA . ALA A 1 575 ? -30.076 9.460 18.443 1.00 90.00 575 ALA A CA 1
ATOM 4574 C C . ALA A 1 575 ? -30.598 10.536 19.409 1.00 90.00 575 ALA A C 1
ATOM 4576 O O . ALA A 1 575 ? -31.534 10.282 20.169 1.00 90.00 575 ALA A O 1
ATOM 4577 N N . LEU A 1 576 ? -30.038 11.746 19.343 1.00 90.44 576 LEU A N 1
ATOM 4578 C CA . LEU A 1 576 ? -30.465 12.876 20.161 1.00 90.44 576 LEU A CA 1
ATOM 4579 C C . LEU A 1 576 ? -31.872 13.361 19.775 1.00 90.44 576 LEU A C 1
ATOM 4581 O O . LEU A 1 576 ? -32.691 13.590 20.661 1.00 90.44 576 LEU A O 1
ATOM 4585 N N . ALA A 1 577 ? -32.186 13.427 18.478 1.00 87.81 577 ALA A N 1
ATOM 4586 C CA . ALA A 1 577 ? -33.528 13.734 17.980 1.00 87.81 577 ALA A CA 1
ATOM 4587 C C . ALA A 1 577 ? -34.563 12.680 18.424 1.00 87.81 577 ALA A C 1
ATOM 4589 O O . ALA A 1 577 ? -35.670 13.017 18.840 1.00 87.81 577 ALA A O 1
ATOM 4590 N N . ALA A 1 578 ? -34.203 11.392 18.420 1.00 88.81 578 ALA A N 1
ATOM 4591 C CA . ALA A 1 578 ? -35.073 10.335 18.938 1.00 88.81 578 ALA A CA 1
ATOM 4592 C C . ALA A 1 578 ? -35.291 10.446 20.461 1.00 88.81 578 ALA A C 1
ATOM 4594 O O . ALA A 1 578 ? -36.409 10.259 20.946 1.00 88.81 578 ALA A O 1
ATOM 4595 N N . ALA A 1 579 ? -34.244 10.780 21.223 1.00 88.56 579 ALA A N 1
ATOM 4596 C CA . ALA A 1 579 ? -34.332 10.987 22.669 1.00 88.56 579 ALA A CA 1
ATOM 4597 C C . ALA A 1 579 ? -35.162 12.233 23.038 1.00 88.56 579 ALA A C 1
ATOM 4599 O O . ALA A 1 579 ? -35.904 12.221 24.026 1.00 88.56 579 ALA A O 1
ATOM 4600 N N . ALA A 1 580 ? -35.088 13.286 22.223 1.00 87.25 580 ALA A N 1
ATOM 4601 C CA . ALA A 1 580 ? -35.911 14.485 22.337 1.00 87.25 580 ALA A CA 1
ATOM 4602 C C . ALA A 1 580 ? -37.398 14.182 22.085 1.00 87.25 580 ALA A C 1
ATOM 4604 O O . ALA A 1 580 ? -38.249 14.502 22.922 1.00 87.25 580 ALA A O 1
ATOM 4605 N N . ALA A 1 581 ? -37.708 13.445 21.014 1.00 86.75 581 ALA A N 1
ATOM 4606 C CA . ALA A 1 581 ? -39.061 12.968 20.734 1.00 86.75 581 ALA A CA 1
ATOM 4607 C C . ALA A 1 581 ? -39.619 12.071 21.856 1.00 86.75 581 ALA A C 1
ATOM 4609 O O . ALA A 1 581 ? -40.770 12.236 22.271 1.00 86.75 581 ALA A O 1
ATOM 4610 N N . ALA A 1 582 ? -38.801 11.165 22.403 1.00 87.31 582 ALA A N 1
ATOM 4611 C CA . ALA A 1 582 ? -39.182 10.333 23.544 1.00 87.31 582 ALA A CA 1
ATOM 4612 C C . ALA A 1 582 ? -39.460 11.171 24.805 1.00 87.31 582 ALA A C 1
ATOM 4614 O O . ALA A 1 582 ? -40.445 10.922 25.502 1.00 87.31 582 ALA A O 1
ATOM 4615 N N . SER A 1 583 ? -38.651 12.204 25.063 1.00 87.94 583 SER A N 1
ATOM 4616 C CA . SER A 1 583 ? -38.848 13.122 26.193 1.00 87.94 583 SER A CA 1
ATOM 4617 C C . SER A 1 583 ? -40.161 13.904 26.076 1.00 87.94 583 SER A C 1
ATOM 4619 O O . SER A 1 583 ? -40.873 14.042 27.069 1.00 87.94 583 SER A O 1
ATOM 4621 N N . ARG A 1 584 ? -40.550 14.344 24.868 1.00 85.81 584 ARG A N 1
ATOM 4622 C CA . ARG A 1 584 ? -41.868 14.968 24.639 1.00 85.81 584 ARG A CA 1
ATOM 4623 C C . ARG A 1 584 ? -43.029 14.003 24.875 1.00 85.81 584 ARG A C 1
ATOM 4625 O O . ARG A 1 584 ? -44.043 14.393 25.450 1.00 85.81 584 ARG A O 1
ATOM 4632 N N . SER A 1 585 ? -42.887 12.738 24.478 1.00 86.62 585 SER A N 1
ATOM 4633 C CA . SER A 1 585 ? -43.902 11.714 24.765 1.00 86.62 585 SER A CA 1
ATOM 4634 C C . SER A 1 585 ? -44.067 11.490 26.272 1.00 86.62 585 SER A C 1
ATOM 4636 O O . SER A 1 585 ? -45.193 11.407 26.760 1.00 86.62 585 SER A O 1
ATOM 4638 N N . GLN A 1 586 ? -42.960 11.431 27.016 1.00 88.88 586 GLN A N 1
ATOM 4639 C CA . GLN A 1 586 ? -42.976 11.303 28.477 1.00 88.88 586 GLN A CA 1
ATOM 4640 C C . GLN A 1 586 ? -43.563 12.544 29.162 1.00 88.88 586 GLN A C 1
ATOM 4642 O O . GLN A 1 586 ? -44.254 12.426 30.172 1.00 88.88 586 GLN A O 1
ATOM 4647 N N . GLU A 1 587 ? -43.336 13.734 28.605 1.00 89.44 587 GLU A N 1
ATOM 4648 C CA . GLU A 1 587 ? -43.955 14.971 29.079 1.00 89.44 587 GLU A CA 1
ATOM 4649 C C . GLU A 1 587 ? -45.474 14.970 28.889 1.00 89.44 587 GLU A C 1
ATOM 4651 O O . GLU A 1 587 ? -46.207 15.354 29.803 1.00 89.44 587 GLU A O 1
ATOM 4656 N N . SER A 1 588 ? -45.963 14.477 27.749 1.00 88.12 588 SER A N 1
ATOM 4657 C CA . SER A 1 588 ? -47.400 14.299 27.520 1.00 88.12 588 SER A CA 1
ATOM 4658 C C . SER A 1 588 ? -48.025 13.292 28.496 1.00 88.12 588 SER A C 1
ATOM 4660 O O . SER A 1 588 ? -49.153 13.491 28.943 1.00 88.12 588 SER A O 1
ATOM 4662 N N . GLU A 1 589 ? -47.316 12.214 28.841 1.00 88.25 589 GLU A N 1
ATOM 4663 C CA . GLU A 1 589 ? -47.796 11.225 29.815 1.00 88.25 589 GLU A CA 1
ATOM 4664 C C . GLU A 1 589 ? -47.824 11.804 31.239 1.00 88.25 589 GLU A C 1
ATOM 4666 O O . GLU A 1 589 ? -48.815 11.654 31.958 1.00 88.25 589 GLU A O 1
ATOM 4671 N N . TYR A 1 590 ? -46.769 12.527 31.631 1.00 91.19 590 TYR A N 1
ATOM 4672 C CA . TYR A 1 590 ? -46.698 13.216 32.919 1.00 91.19 590 TYR A CA 1
ATOM 4673 C C . TYR A 1 590 ? -47.818 14.252 33.073 1.00 91.19 590 TYR A C 1
ATOM 4675 O O . TYR A 1 590 ? -48.526 14.231 34.078 1.00 91.19 590 TYR A O 1
ATOM 4683 N N . THR A 1 591 ? -48.013 15.119 32.076 1.00 87.88 591 THR A N 1
ATOM 4684 C CA . THR A 1 591 ? -49.069 16.145 32.104 1.00 87.88 591 THR A CA 1
ATOM 4685 C C . THR A 1 591 ? -50.463 15.519 32.158 1.00 87.88 591 THR A C 1
ATOM 4687 O O . THR A 1 591 ? -51.305 15.978 32.930 1.00 87.88 591 THR A O 1
ATOM 4690 N N . GLY A 1 592 ? -50.704 14.414 31.444 1.00 88.38 592 GLY A N 1
ATOM 4691 C CA . GLY A 1 592 ? -51.948 13.645 31.556 1.00 88.38 592 GLY A CA 1
ATOM 4692 C C . GLY A 1 592 ? -52.207 13.124 32.977 1.00 88.38 592 GLY A C 1
ATOM 4693 O O . GLY A 1 592 ? -53.296 13.320 33.521 1.00 88.38 592 GLY A O 1
ATOM 4694 N N . LEU A 1 593 ? -51.195 12.522 33.612 1.00 87.50 593 LEU A N 1
ATOM 4695 C CA . LEU A 1 593 ? -51.283 12.035 34.996 1.00 87.50 593 LEU A CA 1
ATOM 4696 C C . LEU A 1 593 ? -51.442 13.176 36.013 1.00 87.50 593 LEU A C 1
ATOM 4698 O O . LEU A 1 593 ? -52.192 13.037 36.978 1.00 87.50 593 LEU A O 1
ATOM 4702 N N . GLU A 1 594 ? -50.767 14.306 35.807 1.00 87.62 594 GLU A N 1
ATOM 4703 C CA . GLU A 1 594 ? -50.871 15.493 36.662 1.00 87.62 594 GLU A CA 1
ATOM 4704 C C . GLU A 1 594 ? -52.281 16.094 36.618 1.00 87.62 594 GLU A C 1
ATOM 4706 O O . GLU A 1 594 ? -52.867 16.368 37.668 1.00 87.62 594 GLU A O 1
ATOM 4711 N N . THR A 1 595 ? -52.867 16.193 35.424 1.00 85.94 595 THR A N 1
ATOM 4712 C CA . THR A 1 595 ? -54.243 16.676 35.235 1.00 85.94 595 THR A CA 1
ATOM 4713 C C . THR A 1 595 ? -55.257 15.734 35.896 1.00 85.94 595 THR A C 1
ATOM 4715 O O . THR A 1 595 ? -56.179 16.186 36.574 1.00 85.94 595 THR A O 1
ATOM 4718 N N . GLN A 1 596 ? -55.057 14.416 35.768 1.00 83.00 596 GLN A N 1
ATOM 4719 C CA . GLN A 1 596 ? -55.924 13.406 36.380 1.00 83.00 596 GLN A CA 1
ATOM 4720 C C . GLN A 1 596 ? -55.867 13.443 37.915 1.00 83.00 596 GLN A C 1
ATOM 4722 O O . GLN A 1 596 ? -56.906 13.360 38.568 1.00 83.00 596 GLN A O 1
ATOM 4727 N N . VAL A 1 597 ? -54.677 13.620 38.502 1.00 83.75 597 VAL A N 1
ATOM 4728 C CA . VAL A 1 597 ? -54.517 13.792 39.957 1.00 83.75 597 VAL A CA 1
ATOM 4729 C C . VAL A 1 597 ? -55.161 15.095 40.440 1.00 83.75 597 VAL A C 1
ATOM 4731 O O . VAL A 1 597 ? -55.792 15.089 41.493 1.00 83.75 597 VAL A O 1
ATOM 4734 N N . GLY A 1 598 ? -55.042 16.190 39.681 1.00 80.38 598 GLY A N 1
ATOM 4735 C CA . GLY A 1 598 ? -55.705 17.461 39.995 1.00 80.38 598 GLY A CA 1
ATOM 4736 C C . GLY A 1 598 ? -57.228 17.329 40.036 1.00 80.38 598 GLY A C 1
ATOM 4737 O O . GLY A 1 598 ? -57.843 17.655 41.043 1.00 80.38 598 GLY A O 1
ATOM 4738 N N . SER A 1 599 ? -57.820 16.724 39.001 1.00 80.12 599 SER A N 1
ATOM 4739 C CA . SER A 1 599 ? -59.278 16.545 38.886 1.00 80.12 599 SER A CA 1
ATOM 4740 C C . SER A 1 599 ? -59.925 15.647 39.950 1.00 80.12 599 SER A C 1
ATOM 4742 O O . SER A 1 599 ? -61.143 15.642 40.072 1.00 80.12 599 SER A O 1
ATOM 4744 N N . LEU A 1 600 ? -59.128 14.847 40.669 1.00 74.25 600 LEU A N 1
ATOM 4745 C CA . LEU A 1 600 ? -59.587 13.964 41.750 1.00 74.25 600 LEU A CA 1
ATOM 4746 C C . LEU A 1 600 ? -59.353 14.561 43.148 1.00 74.25 600 LEU A C 1
ATOM 4748 O O . LEU A 1 600 ? -59.802 13.979 44.137 1.00 74.25 600 LEU A O 1
ATOM 4752 N N . ARG A 1 601 ? -58.581 15.652 43.243 1.00 68.62 601 ARG A N 1
ATOM 4753 C CA . ARG A 1 601 ? -58.331 16.391 44.491 1.00 68.62 601 ARG A CA 1
ATOM 4754 C C . ARG A 1 601 ? -59.353 17.504 44.720 1.00 68.62 601 ARG A C 1
ATOM 4756 O O . ARG A 1 601 ? -59.618 17.807 45.883 1.00 68.62 601 ARG A O 1
ATOM 4763 N N . ASP A 1 602 ? -59.864 18.081 43.635 1.00 52.25 602 ASP A N 1
ATOM 4764 C CA . ASP A 1 602 ? -61.018 18.988 43.614 1.00 52.25 602 ASP A CA 1
ATOM 4765 C C . ASP A 1 602 ? -62.331 18.195 43.709 1.00 52.25 602 ASP A C 1
ATOM 4767 O O . ASP A 1 602 ? -63.262 18.679 44.399 1.00 52.25 602 ASP A O 1
#

Sequence (602 aa):
AQTLRAADDIEPLDPARLAGMLGGVDETTFSQRFGIDYQELVRGGRAIAQGGGDLGSVLFAAGLGIADLNQIAKRLTDEADVFFKARGSTQRINKAVTELTDARRIIKDAQLPESQWTRHDRALRESLARNEEIVQTLLGKRTEKGRLERLGEALPVIGRRETLLAEVPLVADAPLLPADFPERRREATTQFEATRDAERQSAEDLERITSAIEQFSISPSLLEHAGAIQQLKEDLGIHRKALKDRAGLVATRQRLENDARQILLDLGREPQLSEADGLRIGRVERRRIQELGNQHGALSEAHETAKKTRRERQQKLEDIQRQLQALAETRVVSELSRAIHQAQQHRDLEARRDRARAQLTLARQQTQIDLQRLPLWSGTLDDLELLKVPSTETVDRFEAEITDAKGKCDRMQERSTELSDDLSELDQQIEQLRLQLDVPTETDLGSGRQLRDEGWRLVLRAWHENDVSPEESGEFIRRFAPCADLASAYAASVAHADELADRLRREADQVATKTKLIAERKMKAERLEDQVAKLQQAGRKLEQLGEQWRQLWQPLGIEPRAPREMRAWCQQQMALAAAAAASRSQESEYTGLETQVGSLRD